Protein AF-0000000065975050 (afdb_homodimer)

Nearest PDB structures (foldseek):
  3hjn-assembly1_A  TM=8.307E-01  e=1.191E-11  Thermotoga maritima MSB8
  2v54-assembly1_B  TM=8.227E-01  e=1.339E-11  Vaccinia virus Copenhagen
  4nzy-assembly1_B  TM=8.037E-01  e=2.089E-10  Sulfurisphaera tokodaii str. 7
  2plr-assembly1_B  TM=7.877E-01  e=8.498E-10  Sulfurisphaera tokodaii str. 7
  3v9p-assembly3_B-2  TM=7.779E-01  e=3.749E-10  Burkholderia thailandensis E264

Organism: Methanococcus maripaludis (strain C7 / ATCC BAA-1331) (NCBI:txid426368)

Solvent-accessible surface area (backbone atoms only — not comparable to full-atom values): 21561 Å² total; per-residue (Å²): 130,56,49,38,36,34,27,39,64,62,80,50,32,49,42,65,63,48,39,50,53,51,12,58,75,57,64,24,46,68,49,50,52,74,39,91,47,73,57,19,47,51,50,52,51,38,74,71,67,49,89,69,56,71,66,27,52,53,29,45,53,33,22,36,42,44,57,45,38,56,50,49,57,57,46,34,76,77,26,28,35,25,24,31,36,55,71,64,53,54,52,31,54,41,42,74,71,67,48,56,65,68,56,56,51,54,59,39,66,69,57,74,59,36,38,31,35,39,34,33,35,52,49,67,71,57,16,47,59,65,56,67,61,69,74,84,67,41,61,68,46,43,57,50,47,51,53,41,53,50,34,50,52,52,57,70,67,45,88,82,49,91,63,66,27,77,67,37,76,44,80,43,76,40,56,98,52,52,73,67,57,48,46,51,54,50,51,52,52,49,39,70,70,39,67,78,65,69,124,132,56,49,37,35,34,26,36,63,60,80,50,33,49,43,66,62,47,38,51,54,50,12,58,74,59,64,24,47,70,51,50,53,72,39,90,47,74,58,17,47,51,51,53,50,38,75,71,67,48,90,70,56,72,66,27,53,52,28,46,53,31,23,36,41,44,56,46,38,56,51,49,56,58,45,35,77,77,26,28,33,25,24,31,38,55,73,64,52,52,51,30,54,42,42,74,73,67,47,57,65,69,58,57,52,55,60,40,67,69,57,71,61,36,38,29,36,40,35,34,34,53,49,66,69,58,16,46,61,67,57,67,60,68,75,83,67,41,64,67,46,44,58,50,47,50,52,42,52,51,33,49,52,53,57,71,68,44,88,81,50,91,65,65,28,77,68,36,76,46,82,44,77,40,58,98,52,52,74,66,57,46,47,52,54,50,52,53,54,48,39,72,70,38,67,78,64,70,124

InterPro domains:
  IPR018094 Thymidylate kinase [MF_00165] (3-194)
  IPR018094 Thymidylate kinase [TIGR00041] (2-186)
  IPR018095 Thymidylate kinase, conserved site [PS01331] (82-94)
  IPR027417 P-loop containing nucleoside triphosphate hydrolase [G3DSA:3.40.50.300] (1-195)
  IPR027417 P-loop containing nucleoside triphosphate hydrolase [SSF52540] (1-197)
  IPR039430 Thymidylate kinase-like domain [PF02223] (7-186)

Secondary structure (DSSP, 8-state):
---EEEEE--TTSSHHHHHHHHHHHTTPEEEESS-SSHHHHHHHHHHTT----HHHHHHHHHHHHHHHHHHHHHHHTTS-EEEES-HHHHHHHHHHTT--HHHHHHHTTTPPPPSEEEEEE--HHHHHHHTT--STTHHHHHHHHHHHHHHHHHHHH-TT-TT--TT-EEEEE-TT--HHHHHHHHHHHHHHH-GGG--/---EEEEE--TTSSHHHHHHHHHHHTTPEEEESS-SSHHHHHHHHHHTT----HHHHHHHHHHHHHHHHHHHHHHHTTS-EEEES-HHHHHHHHHHTT--HHHHHHHTTTPPPPSEEEEEE--HHHHHHHTT--STTHHHHHHHHHHHHHHHHHHHH-TT-TT--TT-EEEEE-TT--HHHHHHHHHHHHHHH-GGG--

Radius of gyration: 25.04 Å; Cα contacts (8 Å, |Δi|>4): 628; chains: 2; bounding box: 52×73×46 Å

Foldseek 3Di:
DAFEEEEDAFAQLCRVVLLVVVCVQLVAAEAEPPGPDPLRVVLVVVVVPNDDDLVRSLLSRLVSQLVVQVVCVVRRVPHHYYYYDDLLLSQLLSVLVVDDNVVSLVSNVNHDQGQEYEYGAEDLVNSLVSVVDDPDCNPVVSVSNVSSRVSSVVVLPPPDDDRAHNLGYHYHYCYPHDSVRSNVVVVVVVCVSPVVSRD/DAFEEEEDAFAQLCRVVLLVVVCVQLVAAEAEPPGPDPLRVVLVVVVVPNDDDLVRSLLSRLVSQLVVQVVCVVRRVPHHYYYYDDLLLSQLLSVLVVDDNVVSLVSNVNHDQGQEYEYGAEDLVNSCVSVVDDPDCNVVVSVSNVSSRVSSVVVLPPPDDDRAHNLGYHYHYCYPHDSVRSNVVVVVVVCVSPVVSRD

Structure (mmCIF, N/CA/C/O backbone):
data_AF-0000000065975050-model_v1
#
loop_
_entity.id
_entity.type
_entity.pdbx_description
1 polymer 'Probable thymidylate kinase'
#
loop_
_atom_site.group_PDB
_atom_site.id
_atom_site.type_symbol
_atom_site.label_atom_id
_atom_site.label_alt_id
_atom_site.label_comp_id
_atom_site.label_asym_id
_atom_site.label_entity_id
_atom_site.label_seq_id
_atom_site.pdbx_PDB_ins_code
_atom_site.Cartn_x
_atom_site.Cartn_y
_atom_site.Cartn_z
_atom_site.occupancy
_atom_site.B_iso_or_equiv
_atom_site.auth_seq_id
_atom_site.auth_comp_id
_atom_site.auth_asym_id
_atom_site.auth_atom_id
_atom_site.pdbx_PDB_model_num
ATOM 1 N N . MET A 1 1 ? -18.688 23.359 10.211 1 88.06 1 MET A N 1
ATOM 2 C CA . MET A 1 1 ? -18.047 22.078 9.922 1 88.06 1 MET A CA 1
ATOM 3 C C . MET A 1 1 ? -16.609 22.078 10.414 1 88.06 1 MET A C 1
ATOM 5 O O . MET A 1 1 ? -15.891 23.062 10.266 1 88.06 1 MET A O 1
ATOM 9 N N . ASN A 1 2 ? -16.188 21.094 11.062 1 97.19 2 ASN A N 1
ATOM 10 C CA . ASN A 1 2 ? -14.852 21.031 11.641 1 97.19 2 ASN A CA 1
ATOM 11 C C . ASN A 1 2 ? -13.773 20.969 10.562 1 97.19 2 ASN A C 1
ATOM 13 O O . ASN A 1 2 ? -14.023 20.5 9.453 1 97.19 2 ASN A O 1
ATOM 17 N N . LYS A 1 3 ? -12.68 21.5 10.93 1 98.56 3 LYS A N 1
ATOM 18 C CA . LYS A 1 3 ? -11.617 21.672 9.938 1 98.56 3 LYS A CA 1
ATOM 19 C C . LYS A 1 3 ? -10.492 20.656 10.172 1 98.56 3 LYS A C 1
ATOM 21 O O . LYS A 1 3 ? -10.211 20.281 11.312 1 98.56 3 LYS A O 1
ATOM 26 N N . PHE A 1 4 ? -9.93 20.203 9.086 1 98.88 4 PHE A N 1
ATOM 27 C CA . PHE A 1 4 ? -8.75 19.344 9.078 1 98.88 4 PHE A CA 1
ATOM 28 C C . PHE A 1 4 ? -7.508 20.125 8.68 1 98.88 4 PHE A C 1
ATOM 30 O O . PHE A 1 4 ? -7.379 20.547 7.531 1 98.88 4 PHE A O 1
ATOM 37 N N . ILE A 1 5 ? -6.586 20.328 9.617 1 98.88 5 ILE A N 1
ATOM 38 C CA . ILE A 1 5 ? -5.379 21.109 9.414 1 98.88 5 ILE A CA 1
ATOM 39 C C . ILE A 1 5 ? -4.148 20.219 9.5 1 98.88 5 ILE A C 1
ATOM 41 O O . ILE A 1 5 ? -4.043 19.375 10.398 1 98.88 5 ILE A O 1
ATOM 45 N N . VAL A 1 6 ? -3.227 20.391 8.57 1 98.88 6 VAL A N 1
ATOM 46 C CA . VAL A 1 6 ? -2.037 19.547 8.508 1 98.88 6 VAL A CA 1
ATOM 47 C C . VAL A 1 6 ? -0.784 20.422 8.625 1 98.88 6 VAL A C 1
ATOM 49 O O . VAL A 1 6 ? -0.7 21.484 8.008 1 98.88 6 VAL A O 1
ATOM 52 N N . PHE A 1 7 ? 0.136 19.906 9.43 1 98.81 7 PHE A N 1
ATOM 53 C CA . PHE A 1 7 ? 1.444 20.547 9.547 1 98.81 7 PHE A CA 1
ATOM 54 C C . PHE A 1 7 ? 2.498 19.75 8.781 1 98.81 7 PHE A C 1
ATOM 56 O O . PHE A 1 7 ? 2.568 18.531 8.898 1 98.81 7 PHE A O 1
ATOM 63 N N . GLU A 1 8 ? 3.311 20.438 7.992 1 98.25 8 GLU A N 1
ATOM 64 C CA . GLU A 1 8 ? 4.371 19.828 7.191 1 98.25 8 GLU A CA 1
ATOM 65 C C . GLU A 1 8 ? 5.68 20.609 7.332 1 98.25 8 GLU A C 1
ATOM 67 O O . GLU A 1 8 ? 5.676 21.75 7.781 1 98.25 8 GLU A O 1
ATOM 72 N N . GLY A 1 9 ? 6.75 19.984 6.918 1 96 9 GLY A N 1
ATOM 73 C CA . GLY A 1 9 ? 8.086 20.562 7.004 1 96 9 GLY A CA 1
ATOM 74 C C . GLY A 1 9 ? 9.164 19.531 7.273 1 96 9 GLY A C 1
ATOM 75 O O . GLY A 1 9 ? 8.859 18.375 7.57 1 96 9 GLY A O 1
ATOM 76 N N . ILE A 1 10 ? 10.422 19.953 7.164 1 92.81 10 ILE A N 1
ATOM 77 C CA . ILE A 1 10 ? 11.539 19.031 7.387 1 92.81 10 ILE A CA 1
ATOM 78 C C . ILE A 1 10 ? 11.703 18.766 8.883 1 92.81 10 ILE A C 1
ATOM 80 O O . ILE A 1 10 ? 11.07 19.438 9.703 1 92.81 10 ILE A O 1
ATOM 84 N N . ASP A 1 11 ? 12.477 17.766 9.203 1 88.69 11 ASP A N 1
ATOM 85 C CA . ASP A 1 11 ? 12.758 17.469 10.602 1 88.69 11 ASP A CA 1
ATOM 86 C C . ASP A 1 11 ? 13.492 18.625 11.273 1 88.69 11 ASP A C 1
ATOM 88 O O . ASP A 1 11 ? 14.375 19.234 10.672 1 88.69 11 ASP A O 1
ATOM 92 N N . GLY A 1 12 ? 13.047 18.953 12.453 1 89.31 12 GLY A N 1
ATOM 93 C CA . GLY A 1 12 ? 13.695 20.016 13.203 1 89.31 12 GLY A CA 1
ATOM 94 C C . GLY A 1 12 ? 13.078 21.375 12.984 1 89.31 12 GLY A C 1
ATOM 95 O O . GLY A 1 12 ? 13.539 22.375 13.547 1 89.31 12 GLY A O 1
ATOM 96 N N . CYS A 1 13 ? 12 21.406 12.188 1 93.88 13 CYS A N 1
ATOM 97 C CA . CYS A 1 13 ? 11.406 22.703 11.883 1 93.88 13 CYS A CA 1
ATOM 98 C C . CYS A 1 13 ? 10.406 23.109 12.953 1 93.88 13 CYS A C 1
ATOM 100 O O . CYS A 1 13 ? 9.938 24.266 12.977 1 93.88 13 CYS A O 1
ATOM 102 N N . GLY A 1 14 ? 9.992 22.188 13.828 1 94.62 14 GLY A N 1
ATOM 103 C CA . GLY A 1 14 ? 9.133 22.516 14.953 1 94.62 14 GLY A CA 1
ATOM 104 C C . GLY A 1 14 ? 7.684 22.125 14.727 1 94.62 14 GLY A C 1
ATOM 105 O O . GLY A 1 14 ? 6.789 22.578 15.438 1 94.62 14 GLY A O 1
ATOM 106 N N . LYS A 1 15 ? 7.406 21.266 13.727 1 94.94 15 LYS A N 1
ATOM 107 C CA . LYS A 1 15 ? 6.031 20.953 13.344 1 94.94 15 LYS A CA 1
ATOM 108 C C . LYS A 1 15 ? 5.305 20.219 14.469 1 94.94 15 LYS A C 1
ATOM 110 O O . LYS A 1 15 ? 4.137 20.516 14.742 1 94.94 15 LYS A O 1
ATOM 115 N N . THR A 1 16 ? 5.98 19.25 15.172 1 96.62 16 THR A N 1
ATOM 116 C CA . THR A 1 16 ? 5.324 18.5 16.234 1 96.62 16 THR A CA 1
ATOM 117 C C . THR A 1 16 ? 4.902 19.422 17.375 1 96.62 16 THR A C 1
ATOM 119 O O . THR A 1 16 ? 3.746 19.406 17.797 1 96.62 16 THR A O 1
ATOM 122 N N . THR A 1 17 ? 5.797 20.281 17.797 1 97.56 17 THR A N 1
ATOM 123 C CA . THR A 1 17 ? 5.531 21.234 18.859 1 97.56 17 THR A CA 1
ATOM 124 C C . THR A 1 17 ? 4.387 22.172 18.469 1 97.56 17 THR A C 1
ATOM 126 O O . THR A 1 17 ? 3.426 22.328 19.234 1 97.56 17 THR A O 1
ATOM 129 N N . GLN A 1 18 ? 4.461 22.75 17.359 1 98.75 18 GLN A N 1
ATOM 130 C CA . GLN A 1 18 ? 3.49 23.75 16.938 1 98.75 18 GLN A CA 1
ATOM 131 C C . GLN A 1 18 ? 2.129 23.125 16.656 1 98.75 18 GLN A C 1
ATOM 133 O O . GLN A 1 18 ? 1.091 23.703 16.984 1 98.75 18 GLN A O 1
ATOM 138 N N . ALA A 1 19 ? 2.117 21.938 16.031 1 98.81 19 ALA A N 1
ATOM 139 C CA . ALA A 1 19 ? 0.861 21.234 15.773 1 98.81 19 ALA A CA 1
ATOM 140 C C . ALA A 1 19 ? 0.117 20.953 17.078 1 98.81 19 ALA A C 1
ATOM 142 O O . ALA A 1 19 ? -1.099 21.141 17.156 1 98.81 19 ALA A O 1
ATOM 143 N N . LYS A 1 20 ? 0.856 20.5 18.062 1 98.81 20 LYS A N 1
ATOM 144 C CA . LYS A 1 20 ? 0.252 20.203 19.359 1 98.81 20 LYS A CA 1
ATOM 145 C C . LYS A 1 20 ? -0.313 21.453 20 1 98.81 20 LYS A C 1
ATOM 147 O O . LYS A 1 20 ? -1.428 21.453 20.531 1 98.81 20 LYS A O 1
ATOM 152 N N . LEU A 1 21 ? 0.394 22.562 20 1 98.75 21 LEU A N 1
ATOM 153 C CA . LEU A 1 21 ? -0.04 23.828 20.594 1 98.75 21 LEU A CA 1
ATOM 154 C C . LEU A 1 21 ? -1.296 24.344 19.906 1 98.75 21 LEU A C 1
ATOM 156 O O . LEU A 1 21 ? -2.23 24.812 20.578 1 98.75 21 LEU A O 1
ATOM 160 N N . ILE A 1 22 ? -1.294 24.25 18.578 1 98.75 22 ILE A N 1
ATOM 161 C CA . ILE A 1 22 ? -2.436 24.734 17.812 1 98.75 22 ILE A CA 1
ATOM 162 C C . ILE A 1 22 ? -3.65 23.844 18.078 1 98.75 22 ILE A C 1
ATOM 164 O O . ILE A 1 22 ? -4.77 24.344 18.219 1 98.75 22 ILE A O 1
ATOM 168 N N . ALA A 1 23 ? -3.434 22.516 18.109 1 98.75 23 ALA A N 1
ATOM 169 C CA . ALA A 1 23 ? -4.523 21.609 18.422 1 98.75 23 ALA A CA 1
ATOM 170 C C . ALA A 1 23 ? -5.156 21.938 19.766 1 98.75 23 ALA A C 1
ATOM 172 O O . ALA A 1 23 ? -6.383 21.969 19.891 1 98.75 23 ALA A O 1
ATOM 173 N N . GLU A 1 24 ? -4.305 22.203 20.734 1 98.44 24 GLU A N 1
ATOM 174 C CA . GLU A 1 24 ? -4.793 22.562 22.062 1 98.44 24 GLU A CA 1
ATOM 175 C C . GLU A 1 24 ? -5.59 23.875 22.016 1 98.44 24 GLU A C 1
ATOM 177 O O . GLU A 1 24 ? -6.695 23.953 22.562 1 98.44 24 GLU A O 1
ATOM 182 N N . LYS A 1 25 ? -5.055 24.844 21.391 1 98 25 LYS A N 1
ATOM 183 C CA . LYS A 1 25 ? -5.688 26.156 21.312 1 98 25 LYS A CA 1
ATOM 184 C C . LYS A 1 25 ? -7.051 26.078 20.641 1 98 25 LYS A C 1
ATOM 186 O O . LYS A 1 25 ? -7.988 26.781 21.031 1 98 25 LYS A O 1
ATOM 191 N N . LEU A 1 26 ? -7.215 25.203 19.641 1 97.81 26 LEU A N 1
ATOM 192 C CA . LEU A 1 26 ? -8.438 25.094 18.859 1 97.81 26 LEU A CA 1
ATOM 193 C C . LEU A 1 26 ? -9.359 24.016 19.422 1 97.81 26 LEU A C 1
ATOM 195 O O . LEU A 1 26 ? -10.391 23.703 18.828 1 97.81 26 LEU A O 1
ATOM 199 N N . ASN A 1 27 ? -8.945 23.422 20.594 1 97.12 27 ASN A N 1
ATOM 200 C CA . ASN A 1 27 ? -9.664 22.266 21.141 1 97.12 27 ASN A CA 1
ATOM 201 C C . ASN A 1 27 ? -9.859 21.188 20.094 1 97.12 27 ASN A C 1
ATOM 203 O O . ASN A 1 27 ? -10.961 20.641 19.953 1 97.12 27 ASN A O 1
ATOM 207 N N . ALA A 1 28 ? -8.836 20.953 19.312 1 98.56 28 ALA A N 1
ATOM 208 C CA . ALA A 1 28 ? -8.836 19.984 18.219 1 98.56 28 ALA A CA 1
ATOM 209 C C . ALA A 1 28 ? -8.195 18.672 18.656 1 98.56 28 ALA A C 1
ATOM 211 O O . ALA A 1 28 ? -7.43 18.641 19.625 1 98.56 28 ALA A O 1
ATOM 212 N N . LYS A 1 29 ? -8.57 17.609 17.953 1 98.69 29 LYS A N 1
ATOM 213 C CA . LYS A 1 29 ? -7.848 16.359 18.109 1 98.69 29 LYS A CA 1
ATOM 214 C C . LYS A 1 29 ? -6.496 16.406 17.406 1 98.69 29 LYS A C 1
ATOM 216 O O . LYS A 1 29 ? -6.414 16.781 16.234 1 98.69 29 LYS A O 1
ATOM 221 N N . PHE A 1 30 ? -5.473 16.062 18.156 1 98.81 30 PHE A N 1
ATOM 222 C CA . PHE A 1 30 ? -4.141 15.953 17.578 1 98.81 30 PHE A CA 1
ATOM 223 C C . PHE A 1 30 ? -3.891 14.539 17.062 1 98.81 30 PHE A C 1
ATOM 225 O O . PHE A 1 30 ? -4.258 13.562 17.703 1 98.81 30 PHE A O 1
ATOM 232 N N . THR A 1 31 ? -3.27 14.391 15.898 1 98.81 31 THR A N 1
ATOM 233 C CA . THR A 1 31 ? -2.859 13.117 15.32 1 98.81 31 THR A CA 1
ATOM 234 C C . THR A 1 31 ? -1.587 13.281 14.492 1 98.81 31 THR A C 1
ATOM 236 O O . THR A 1 31 ? -0.983 14.359 14.484 1 98.81 31 THR A O 1
ATOM 239 N N . PHE A 1 32 ? -1.094 12.164 13.93 1 98.69 32 PHE A N 1
ATOM 240 C CA . PHE A 1 32 ? 0.19 12.227 13.242 1 98.69 32 PHE A CA 1
ATOM 241 C C . PHE A 1 32 ? 0.365 11.039 12.305 1 98.69 32 PHE A C 1
ATOM 243 O O . PHE A 1 32 ? -0.354 10.039 12.422 1 98.69 32 PHE A O 1
ATOM 250 N N . GLU A 1 33 ? 1.277 11.227 11.375 1 98.5 33 GLU A N 1
ATOM 251 C CA . GLU A 1 33 ? 1.713 10.125 10.523 1 98.5 33 GLU A CA 1
ATOM 252 C C . GLU A 1 33 ? 3.219 9.898 10.633 1 98.5 33 GLU A C 1
ATOM 254 O O . GLU A 1 33 ? 3.982 10.859 10.789 1 98.5 33 GLU A O 1
ATOM 259 N N . PRO A 1 34 ? 3.684 8.68 10.344 1 98.12 34 PRO A N 1
ATOM 260 C CA . PRO A 1 34 ? 2.846 7.48 10.391 1 98.12 34 PRO A CA 1
ATOM 261 C C . PRO A 1 34 ? 2.109 7.324 11.719 1 98.12 34 PRO A C 1
ATOM 263 O O . PRO A 1 34 ? 2.559 7.844 12.742 1 98.12 34 PRO A O 1
ATOM 266 N N . THR A 1 35 ? 1.02 6.621 11.68 1 98.5 35 THR A N 1
ATOM 267 C CA . THR A 1 35 ? 0.185 6.512 12.867 1 98.5 35 THR A CA 1
ATOM 268 C C . THR A 1 35 ? 0.825 5.578 13.891 1 98.5 35 THR A C 1
ATOM 270 O O . THR A 1 35 ? 1.909 5.039 13.664 1 98.5 35 THR A O 1
ATOM 273 N N . ASP A 1 36 ? 0.192 5.438 15.039 1 97.25 36 ASP A N 1
ATOM 274 C CA . ASP A 1 36 ? 0.69 4.547 16.078 1 97.25 36 ASP A CA 1
ATOM 275 C C . ASP A 1 36 ? 0.039 3.168 15.984 1 97.25 36 ASP A C 1
ATOM 277 O O . ASP A 1 36 ? 0.155 2.355 16.906 1 97.25 36 ASP A O 1
ATOM 281 N N . GLY A 1 37 ? -0.679 2.908 14.898 1 95.88 37 GLY A N 1
ATOM 282 C CA . GLY A 1 37 ? -1.244 1.592 14.648 1 95.88 37 GLY A CA 1
ATOM 283 C C . GLY A 1 37 ? -0.211 0.573 14.211 1 95.88 37 GLY A C 1
ATOM 284 O O . GLY A 1 37 ? 0.978 0.886 14.117 1 95.88 37 GLY A O 1
ATOM 285 N N . LYS A 1 38 ? -0.638 -0.62 13.945 1 94.38 38 LYS A N 1
ATOM 286 C CA . LYS A 1 38 ? 0.251 -1.722 13.586 1 94.38 38 LYS A CA 1
ATOM 287 C C . LYS A 1 38 ? 1.065 -1.385 12.344 1 94.38 38 LYS A C 1
ATOM 289 O O . LYS A 1 38 ? 2.281 -1.59 12.312 1 94.38 38 LYS A O 1
ATOM 294 N N . ILE A 1 39 ? 0.382 -0.88 11.328 1 97.19 39 ILE A N 1
ATOM 295 C CA . ILE A 1 39 ? 1.064 -0.552 10.086 1 97.19 39 ILE A CA 1
ATOM 296 C C . ILE A 1 39 ? 2.057 0.584 10.32 1 97.19 39 ILE A C 1
ATOM 298 O O . ILE A 1 39 ? 3.205 0.516 9.875 1 97.19 39 ILE A O 1
ATOM 302 N N . GLY A 1 40 ? 1.63 1.651 11.039 1 97.44 40 GLY A N 1
ATOM 303 C CA . GLY A 1 40 ? 2.514 2.762 11.352 1 97.44 40 GLY A CA 1
ATOM 304 C C . GLY A 1 40 ? 3.748 2.34 12.125 1 97.44 40 GLY A C 1
ATOM 305 O O . GLY A 1 40 ? 4.852 2.824 11.859 1 97.44 40 GLY A O 1
ATOM 306 N N . LYS A 1 41 ? 3.578 1.454 13.039 1 95.44 41 LYS A N 1
ATOM 307 C CA . LYS A 1 41 ? 4.707 0.936 13.805 1 95.44 41 LYS A CA 1
ATOM 308 C C . LYS A 1 41 ? 5.684 0.182 12.906 1 95.44 41 LYS A C 1
ATOM 310 O O . LYS A 1 41 ? 6.898 0.289 13.07 1 95.44 41 LYS A O 1
ATOM 315 N N . SER A 1 42 ? 5.16 -0.592 12 1 94.12 42 SER A N 1
ATOM 316 C CA . SER A 1 42 ? 6.008 -1.289 11.031 1 94.12 42 SER A CA 1
ATOM 317 C C . SER A 1 42 ? 6.812 -0.305 10.188 1 94.12 42 SER A C 1
ATOM 319 O O . SER A 1 42 ? 7.988 -0.538 9.914 1 94.12 42 SER A O 1
ATOM 321 N N . ILE A 1 43 ? 6.156 0.761 9.758 1 96.75 43 ILE A N 1
ATOM 322 C CA . ILE A 1 43 ? 6.828 1.804 8.992 1 96.75 43 ILE A CA 1
ATOM 323 C C . ILE A 1 43 ? 8 2.361 9.797 1 96.75 43 ILE A C 1
ATOM 325 O O . ILE A 1 43 ? 9.109 2.498 9.273 1 96.75 43 ILE A O 1
ATOM 329 N N . ARG A 1 44 ? 7.77 2.635 11.062 1 94.38 44 ARG A N 1
ATOM 330 C CA . ARG A 1 44 ? 8.812 3.205 11.906 1 94.38 44 ARG A CA 1
ATOM 331 C C . ARG A 1 44 ? 9.977 2.23 12.078 1 94.38 44 ARG A C 1
ATOM 333 O O . ARG A 1 44 ? 11.133 2.641 12.125 1 94.38 44 ARG A O 1
ATOM 340 N N . GLU A 1 45 ? 9.648 0.979 12.156 1 92 45 GLU A N 1
ATOM 341 C CA . GLU A 1 45 ? 10.695 -0.036 12.227 1 92 45 GLU A CA 1
ATOM 342 C C . GLU A 1 45 ? 11.562 -0.023 10.977 1 92 45 GLU A C 1
ATOM 344 O O . GLU A 1 45 ? 12.789 -0.109 11.062 1 92 45 GLU A O 1
ATOM 349 N N . ILE A 1 46 ? 10.961 0.07 9.859 1 91.19 46 ILE A N 1
ATOM 350 C CA . ILE A 1 46 ? 11.68 0.099 8.594 1 91.19 46 ILE A CA 1
ATOM 351 C C . ILE A 1 46 ? 12.555 1.351 8.523 1 91.19 46 ILE A C 1
ATOM 353 O O . ILE A 1 46 ? 13.719 1.282 8.125 1 91.19 46 ILE A O 1
ATOM 357 N N . LEU A 1 47 ? 12 2.449 8.961 1 89.88 47 LEU A N 1
ATOM 358 C CA . LEU A 1 47 ? 12.719 3.719 8.922 1 89.88 47 LEU A CA 1
ATOM 359 C C . LEU A 1 47 ? 13.914 3.697 9.867 1 89.88 47 LEU A C 1
ATOM 361 O O . LEU A 1 47 ? 14.875 4.441 9.672 1 89.88 47 LEU A O 1
ATOM 365 N N . SER A 1 48 ? 13.875 2.795 10.812 1 88.12 48 SER A N 1
ATOM 366 C CA . SER A 1 48 ? 14.961 2.697 11.789 1 88.12 48 SER A CA 1
ATOM 367 C C . SER A 1 48 ? 16.078 1.797 11.281 1 88.12 48 SER A C 1
ATOM 369 O O . SER A 1 48 ? 17.109 1.643 11.945 1 88.12 48 SER A O 1
ATOM 371 N N . GLY A 1 49 ? 15.938 1.169 10.094 1 85.38 49 GLY A N 1
ATOM 372 C CA . GLY A 1 49 ? 17.109 0.491 9.555 1 85.38 49 GLY A CA 1
ATOM 373 C C . GLY A 1 49 ? 16.766 -0.827 8.883 1 85.38 49 GLY A C 1
ATOM 374 O O . GLY A 1 49 ? 17.641 -1.468 8.289 1 85.38 49 GLY A O 1
ATOM 375 N N . SER A 1 50 ? 15.656 -1.295 8.852 1 79.88 50 SER A N 1
ATOM 376 C CA . SER A 1 50 ? 15.32 -2.541 8.172 1 79.88 50 SER A CA 1
ATOM 377 C C . SER A 1 50 ? 15.273 -2.352 6.66 1 79.88 50 SER A C 1
ATOM 379 O O . SER A 1 50 ? 14.867 -1.296 6.172 1 79.88 50 SER A O 1
ATOM 381 N N . LYS A 1 51 ? 15.844 -3.328 5.977 1 86.5 51 LYS A N 1
ATOM 382 C CA . LYS A 1 51 ? 15.852 -3.279 4.516 1 86.5 51 LYS A CA 1
ATOM 383 C C . LYS A 1 51 ? 14.43 -3.375 3.957 1 86.5 51 LYS A C 1
ATOM 385 O O . LYS A 1 51 ? 13.633 -4.203 4.406 1 86.5 51 LYS A O 1
ATOM 390 N N . CYS A 1 52 ? 14.172 -2.473 3.041 1 92.56 52 CYS A N 1
ATOM 391 C CA . CYS A 1 52 ? 12.867 -2.428 2.396 1 92.56 52 CYS A CA 1
ATOM 392 C C . CYS A 1 52 ? 12.93 -1.643 1.091 1 92.56 52 CYS A C 1
ATOM 394 O O . CYS A 1 52 ? 13.648 -0.647 0.994 1 92.56 52 CYS A O 1
ATOM 396 N N . GLN A 1 53 ? 12.273 -2.146 0.092 1 96.44 53 GLN A N 1
ATOM 397 C CA . GLN A 1 53 ? 12.188 -1.38 -1.146 1 96.44 53 GLN A CA 1
ATOM 398 C C . GLN A 1 53 ? 11.469 -0.051 -0.926 1 96.44 53 GLN A C 1
ATOM 400 O O . GLN A 1 53 ? 10.547 0.034 -0.114 1 96.44 53 GLN A O 1
ATOM 405 N N . LYS A 1 54 ? 11.906 0.998 -1.646 1 96.75 54 LYS A N 1
ATOM 406 C CA . LYS A 1 54 ? 11.305 2.316 -1.481 1 96.75 54 LYS A CA 1
ATOM 407 C C . LYS A 1 54 ? 9.82 2.289 -1.842 1 96.75 54 LYS A C 1
ATOM 409 O O . LYS A 1 54 ? 9.016 2.977 -1.216 1 96.75 54 LYS A O 1
ATOM 414 N N . GLU A 1 55 ? 9.453 1.478 -2.855 1 98.19 55 GLU A N 1
ATOM 415 C CA . GLU A 1 55 ? 8.055 1.362 -3.256 1 98.19 55 GLU A CA 1
ATOM 416 C C . GLU A 1 55 ? 7.227 0.669 -2.178 1 98.19 55 GLU A C 1
ATOM 418 O O . GLU A 1 55 ? 6.055 0.995 -1.981 1 98.19 55 GLU A O 1
ATOM 423 N N . THR A 1 56 ? 7.848 -0.333 -1.503 1 98.25 56 THR A N 1
ATOM 424 C CA . THR A 1 56 ? 7.188 -0.987 -0.381 1 98.25 56 THR A CA 1
ATOM 425 C C . THR A 1 56 ? 6.809 0.029 0.693 1 98.25 56 THR A C 1
ATOM 427 O O . THR A 1 56 ? 5.668 0.058 1.154 1 98.25 56 THR A O 1
ATOM 430 N N . LEU A 1 57 ? 7.75 0.831 1.037 1 97.69 57 LEU A N 1
ATOM 431 C CA . LEU A 1 57 ? 7.523 1.839 2.066 1 97.69 57 LEU A CA 1
ATOM 432 C C . LEU A 1 57 ? 6.422 2.805 1.65 1 97.69 57 LEU A C 1
ATOM 434 O O . LEU A 1 57 ? 5.566 3.164 2.463 1 97.69 57 LEU A O 1
ATOM 438 N N . ALA A 1 58 ? 6.438 3.24 0.383 1 98.5 58 ALA A N 1
ATOM 439 C CA . ALA A 1 58 ? 5.398 4.125 -0.134 1 98.5 58 ALA A CA 1
ATOM 440 C C . ALA A 1 58 ? 4.016 3.5 0.038 1 98.5 58 ALA A C 1
ATOM 442 O O . ALA A 1 58 ? 3.08 4.164 0.491 1 98.5 58 ALA A O 1
ATOM 443 N N . LEU A 1 59 ? 3.898 2.256 -0.292 1 98.88 59 LEU A N 1
ATOM 444 C CA . LEU A 1 59 ? 2.633 1.537 -0.204 1 98.88 59 LEU A CA 1
ATOM 445 C C . LEU A 1 59 ? 2.199 1.377 1.249 1 98.88 59 LEU A C 1
ATOM 447 O O . LEU A 1 59 ? 1.008 1.467 1.56 1 98.88 59 LEU A O 1
ATOM 451 N N . LEU A 1 60 ? 3.129 1.154 2.111 1 98.56 60 LEU A N 1
ATOM 452 C CA . LEU A 1 60 ? 2.814 1.025 3.529 1 98.56 60 LEU A CA 1
ATOM 453 C C . LEU A 1 60 ? 2.309 2.348 4.098 1 98.56 60 LEU A C 1
ATOM 455 O O . LEU A 1 60 ? 1.361 2.367 4.887 1 98.56 60 LEU A O 1
ATOM 459 N N . PHE A 1 61 ? 2.934 3.488 3.715 1 98.69 61 PHE A N 1
ATOM 460 C CA . PHE A 1 61 ? 2.445 4.797 4.137 1 98.69 61 PHE A CA 1
ATOM 461 C C . PHE A 1 61 ? 1.005 5.008 3.688 1 98.69 61 PHE A C 1
ATOM 463 O O . PHE A 1 61 ? 0.177 5.504 4.453 1 98.69 61 PHE A O 1
ATOM 470 N N . ALA A 1 62 ? 0.74 4.637 2.445 1 98.88 62 ALA A N 1
ATOM 471 C CA . ALA A 1 62 ? -0.607 4.789 1.902 1 98.88 62 ALA A CA 1
ATOM 472 C C . ALA A 1 62 ? -1.606 3.918 2.658 1 98.88 62 ALA A C 1
ATOM 474 O O . ALA A 1 62 ? -2.725 4.352 2.943 1 98.88 62 ALA A O 1
ATOM 475 N N . ALA A 1 63 ? -1.168 2.699 2.943 1 98.81 63 ALA A N 1
ATOM 476 C CA . ALA A 1 63 ? -2.033 1.793 3.693 1 98.81 63 ALA A CA 1
ATOM 477 C C . ALA A 1 63 ? -2.342 2.35 5.078 1 98.81 63 ALA A C 1
ATOM 479 O O . ALA A 1 63 ? -3.494 2.338 5.52 1 98.81 63 ALA A O 1
ATOM 480 N N . ASP A 1 64 ? -1.349 2.83 5.766 1 98.62 64 ASP A N 1
ATOM 481 C CA . ASP A 1 64 ? -1.518 3.449 7.078 1 98.62 64 ASP A CA 1
ATOM 482 C C . ASP A 1 64 ? -2.482 4.633 7.004 1 98.62 64 ASP A C 1
ATOM 484 O O . ASP A 1 64 ? -3.311 4.816 7.898 1 98.62 64 ASP A O 1
ATOM 488 N N . ARG A 1 65 ? -2.365 5.371 5.957 1 98.88 65 ARG A N 1
ATOM 489 C CA . ARG A 1 65 ? -3.158 6.586 5.801 1 98.88 65 ARG A CA 1
ATOM 490 C C . ARG A 1 65 ? -4.625 6.254 5.555 1 98.88 65 ARG A C 1
ATOM 492 O O . ARG A 1 65 ? -5.516 6.973 6.012 1 98.88 65 ARG A O 1
ATOM 499 N N . VAL A 1 66 ? -4.926 5.141 4.836 1 98.75 66 VAL A N 1
ATOM 500 C CA . VAL A 1 66 ? -6.312 4.734 4.641 1 98.75 66 VAL A CA 1
ATOM 501 C C . VAL A 1 66 ? -6.992 4.543 5.996 1 98.75 66 VAL A C 1
ATOM 503 O O . VAL A 1 66 ? -8.102 5.035 6.215 1 98.75 66 VAL A O 1
ATOM 506 N N . GLU A 1 67 ? -6.328 3.846 6.891 1 98.31 67 GLU A N 1
ATOM 507 C CA . GLU A 1 67 ? -6.863 3.662 8.234 1 98.31 67 GLU A CA 1
ATOM 508 C C . GLU A 1 67 ? -6.953 4.992 8.984 1 98.31 67 GLU A C 1
ATOM 510 O O . GLU A 1 67 ? -7.922 5.246 9.695 1 98.31 67 GLU A O 1
ATOM 515 N N . HIS A 1 68 ? -5.973 5.809 8.82 1 98.75 68 HIS A N 1
ATOM 516 C CA . HIS A 1 68 ? -5.91 7.113 9.469 1 98.75 68 HIS A CA 1
ATOM 517 C C . HIS A 1 68 ? -7.094 7.988 9.062 1 98.75 68 HIS A C 1
ATOM 519 O O . HIS A 1 68 ? -7.707 8.641 9.906 1 98.75 68 HIS A O 1
ATOM 525 N N . VAL A 1 69 ? -7.387 8 7.762 1 98.81 69 VAL A N 1
ATOM 526 C CA . VAL A 1 69 ? -8.469 8.82 7.223 1 98.81 69 VAL A CA 1
ATOM 527 C C . VAL A 1 69 ? -9.789 8.438 7.883 1 98.81 69 VAL A C 1
ATOM 529 O O . VAL A 1 69 ? -10.602 9.297 8.219 1 98.81 69 VAL A O 1
ATOM 532 N N . SER A 1 70 ? -9.984 7.129 8.047 1 97.88 70 SER A N 1
ATOM 533 C CA . SER A 1 70 ? -11.195 6.68 8.727 1 97.88 70 SER A CA 1
ATOM 534 C C . SER A 1 70 ? -11.305 7.293 10.117 1 97.88 70 SER A C 1
ATOM 536 O O . SER A 1 70 ? -12.375 7.75 10.523 1 97.88 70 SER A O 1
ATOM 538 N N . LYS A 1 71 ? -10.227 7.352 10.828 1 98 71 LYS A N 1
ATOM 539 C CA . LYS A 1 71 ? -10.195 7.926 12.172 1 98 71 LYS A CA 1
ATOM 540 C C . LYS A 1 71 ? -10.375 9.445 12.117 1 98 71 LYS A C 1
ATOM 542 O O . LYS A 1 71 ? -11.094 10.016 12.938 1 98 71 LYS A O 1
ATOM 547 N N . ILE A 1 72 ? -9.711 10.078 11.195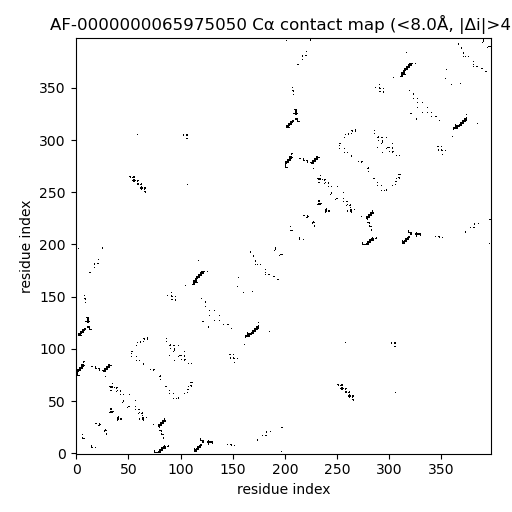 1 98.75 72 ILE A N 1
ATOM 548 C CA . ILE A 1 72 ? -9.812 11.523 11.023 1 98.75 72 ILE A CA 1
ATOM 549 C C . ILE A 1 72 ? -11.266 11.914 10.773 1 98.75 72 ILE A C 1
ATOM 551 O O . ILE A 1 72 ? -11.773 12.867 11.375 1 98.75 72 ILE A O 1
ATOM 555 N N . GLU A 1 73 ? -11.914 11.188 9.875 1 98.62 73 GLU A N 1
ATOM 556 C CA . GLU A 1 73 ? -13.305 11.477 9.555 1 98.62 73 GLU A CA 1
ATOM 557 C C . GLU A 1 73 ? -14.203 11.32 10.781 1 98.62 73 GLU A C 1
ATOM 559 O O . GLU A 1 73 ? -15.109 12.125 10.992 1 98.62 73 GLU A O 1
ATOM 564 N N . GLU A 1 74 ? -13.961 10.328 11.555 1 98.31 74 GLU A N 1
ATOM 565 C CA . GLU A 1 74 ? -14.719 10.148 12.789 1 98.31 74 GLU A CA 1
ATOM 566 C C . GLU A 1 74 ? -14.469 11.297 13.758 1 98.31 74 GLU A C 1
ATOM 568 O O . GLU A 1 74 ? -15.406 11.812 14.375 1 98.31 74 GLU A O 1
ATOM 573 N N . ASP A 1 75 ? -13.266 11.711 13.906 1 98.56 75 ASP A N 1
ATOM 574 C CA . ASP A 1 75 ? -12.898 12.781 14.82 1 98.56 75 ASP A CA 1
ATOM 575 C C . ASP A 1 75 ? -13.484 14.117 14.359 1 98.56 75 ASP A C 1
ATOM 577 O O . ASP A 1 75 ? -13.875 14.945 15.188 1 98.56 75 ASP A O 1
ATOM 581 N N . LEU A 1 76 ? -13.562 14.289 13.055 1 98.56 76 LEU A N 1
ATOM 582 C CA . LEU A 1 76 ? -14.047 15.539 12.484 1 98.56 76 LEU A CA 1
ATOM 583 C C . LEU A 1 76 ? -15.531 15.727 12.773 1 98.56 76 LEU A C 1
ATOM 585 O O . LEU A 1 76 ? -16.047 16.844 12.664 1 98.56 76 LEU A O 1
ATOM 589 N N . LYS A 1 77 ? -16.203 14.625 13.086 1 98.19 77 LYS A N 1
ATOM 590 C CA . LYS A 1 77 ? -17.594 14.742 13.492 1 98.19 77 LYS A CA 1
ATOM 591 C C . LYS A 1 77 ? -17.719 15.438 14.844 1 98.19 77 LYS A C 1
ATOM 593 O O . LYS A 1 77 ? -18.781 15.961 15.188 1 98.19 77 LYS A O 1
ATOM 598 N N . LYS A 1 78 ? -16.656 15.484 15.594 1 97.88 78 LYS A N 1
ATOM 599 C CA . LYS A 1 78 ? -16.719 15.953 16.984 1 97.88 78 LYS A CA 1
ATOM 600 C C . LYS A 1 78 ? -15.914 17.234 17.172 1 97.88 78 LYS A C 1
ATOM 602 O O . LYS A 1 78 ? -16.25 18.078 18 1 97.88 78 LYS A O 1
ATOM 607 N N . SER A 1 79 ? -14.82 17.375 16.453 1 98.19 79 SER A N 1
ATOM 608 C CA . SER A 1 79 ? -13.906 18.5 16.641 1 98.19 79 SER A CA 1
ATOM 609 C C . SER A 1 79 ? -13.055 18.719 15.391 1 98.19 79 SER A C 1
ATOM 611 O O . SER A 1 79 ? -13.109 17.938 14.438 1 98.19 79 SER A O 1
ATOM 613 N N . HIS A 1 80 ? -12.344 19.922 15.367 1 98.56 80 HIS A N 1
ATOM 614 C CA . HIS A 1 80 ? -11.25 20.047 14.406 1 98.56 80 HIS A CA 1
ATOM 615 C C . HIS A 1 80 ? -10.211 18.953 14.609 1 98.56 80 HIS A C 1
ATOM 617 O O . HIS A 1 80 ? -10.164 18.312 15.664 1 98.56 80 HIS A O 1
ATOM 623 N N . VAL A 1 81 ? -9.461 18.688 13.57 1 98.88 81 VAL A N 1
ATOM 624 C CA . VAL A 1 81 ? -8.359 17.734 13.625 1 98.88 81 VAL A CA 1
ATOM 625 C C . VAL A 1 81 ? -7.078 18.406 13.125 1 98.88 81 VAL A C 1
ATOM 627 O O . VAL A 1 81 ? -7.09 19.094 12.102 1 98.88 81 VAL A O 1
ATOM 630 N N . VAL A 1 82 ? -5.992 18.281 13.898 1 98.94 82 VAL A N 1
ATOM 631 C CA . VAL A 1 82 ? -4.668 18.766 13.523 1 98.94 82 VAL A CA 1
ATOM 632 C C . VAL A 1 82 ? -3.699 17.594 13.406 1 98.94 82 VAL A C 1
ATOM 634 O O . VAL A 1 82 ? -3.553 16.797 14.344 1 98.94 82 VAL A O 1
ATOM 637 N N . SER A 1 83 ? -3.082 17.469 12.273 1 98.94 83 SER A N 1
ATOM 638 C CA . SER A 1 83 ? -2.197 16.344 12.055 1 98.94 83 SER A CA 1
ATOM 639 C C . SER A 1 83 ? -0.755 16.781 11.844 1 98.94 83 SER A C 1
ATOM 641 O O . SER A 1 83 ? -0.496 17.719 11.078 1 98.94 83 SER A O 1
ATOM 643 N N . ASP A 1 84 ? 0.175 16.141 12.516 1 98.69 84 ASP A N 1
ATOM 644 C CA . ASP A 1 84 ? 1.604 16.219 12.219 1 98.69 84 ASP A CA 1
ATOM 645 C C . ASP A 1 84 ? 1.977 15.297 11.062 1 98.69 84 ASP A C 1
ATOM 647 O O . ASP A 1 84 ? 2.01 14.07 11.219 1 98.69 84 ASP A O 1
ATOM 651 N N . ARG A 1 85 ? 2.307 15.836 9.93 1 98.38 85 ARG A N 1
ATOM 652 C CA . ARG A 1 85 ? 2.576 15.156 8.672 1 98.38 85 ARG A CA 1
ATOM 653 C C . ARG A 1 85 ? 1.312 14.5 8.125 1 98.38 85 ARG A C 1
ATOM 655 O O . ARG A 1 85 ? 0.352 14.273 8.859 1 98.38 85 ARG A O 1
ATOM 662 N N . TYR A 1 86 ? 1.32 14.359 6.84 1 98.44 86 TYR A N 1
ATOM 663 C CA . TYR A 1 86 ? 0.225 13.742 6.098 1 98.44 86 TYR A CA 1
ATOM 664 C C . TYR A 1 86 ? 0.663 13.367 4.688 1 98.44 86 TYR A C 1
ATOM 666 O O . TYR A 1 86 ? 1.797 12.93 4.477 1 98.44 86 TYR A O 1
ATOM 674 N N . VAL A 1 87 ? -0.198 13.398 3.713 1 98.25 87 VAL A N 1
ATOM 675 C CA . VAL A 1 87 ? 0.045 12.891 2.367 1 98.25 87 VAL A CA 1
ATOM 676 C C . VAL A 1 87 ? 1.133 13.719 1.688 1 98.25 87 VAL A C 1
ATOM 678 O O . VAL A 1 87 ? 1.884 13.203 0.856 1 98.25 87 VAL A O 1
ATOM 681 N N . TYR A 1 88 ? 1.352 14.945 2.074 1 97.5 88 TYR A N 1
ATOM 682 C CA . TYR A 1 88 ? 2.316 15.836 1.441 1 97.5 88 TYR A CA 1
ATOM 683 C C . TYR A 1 88 ? 3.744 15.367 1.709 1 97.5 88 TYR A C 1
ATOM 685 O O . TYR A 1 88 ? 4.605 15.453 0.83 1 97.5 88 TYR A O 1
ATOM 693 N N . SER A 1 89 ? 3.938 14.906 2.938 1 96.81 89 SER A N 1
ATOM 694 C CA . SER A 1 89 ? 5.219 14.289 3.246 1 96.81 89 SER A CA 1
ATOM 695 C C . SER A 1 89 ? 5.512 13.125 2.305 1 96.81 89 SER A C 1
ATOM 697 O O . SER A 1 89 ? 6.617 13.008 1.775 1 96.81 89 SER A O 1
ATOM 699 N N . SER A 1 90 ? 4.52 12.25 2.088 1 96.94 90 SER A N 1
ATOM 700 C CA . SER A 1 90 ? 4.691 11.117 1.183 1 96.94 90 SER A CA 1
ATOM 701 C C . SER A 1 90 ? 5.078 11.586 -0.217 1 96.94 90 SER A C 1
ATOM 703 O O . SER A 1 90 ? 6.023 11.07 -0.812 1 96.94 90 SER A O 1
ATOM 705 N N . ILE A 1 91 ? 4.379 12.57 -0.702 1 96.69 91 ILE A N 1
ATOM 706 C CA . ILE A 1 91 ? 4.629 13.07 -2.049 1 96.69 91 ILE A CA 1
ATOM 707 C C . ILE A 1 91 ? 6.066 13.586 -2.148 1 96.69 91 ILE A C 1
ATOM 709 O O . ILE A 1 91 ? 6.816 13.18 -3.039 1 96.69 91 ILE A O 1
ATOM 713 N N . VAL A 1 92 ? 6.48 14.414 -1.235 1 96.38 92 VAL A N 1
ATOM 714 C CA . VAL A 1 92 ? 7.777 15.078 -1.307 1 96.38 92 VAL A CA 1
ATOM 715 C C . VAL A 1 92 ? 8.898 14.062 -1.104 1 96.38 92 VAL A C 1
ATOM 717 O O . VAL A 1 92 ? 9.836 13.992 -1.899 1 96.38 92 VAL A O 1
ATOM 720 N N . TYR A 1 93 ? 8.781 13.227 -0.119 1 94.56 93 TYR A N 1
ATOM 721 C CA . TYR A 1 93 ? 9.836 12.273 0.211 1 94.56 93 TYR A CA 1
ATOM 722 C C . TYR A 1 93 ? 9.961 11.195 -0.857 1 94.56 93 TYR A C 1
ATOM 724 O O . TYR A 1 93 ? 11.062 10.859 -1.282 1 94.56 93 TYR A O 1
ATOM 732 N N . GLN A 1 94 ? 8.875 10.703 -1.294 1 95.75 94 GLN A N 1
ATOM 733 C CA . GLN A 1 94 ? 8.922 9.578 -2.223 1 95.75 94 GLN A CA 1
ATOM 734 C C . GLN A 1 94 ? 9.305 10.039 -3.625 1 95.75 94 GLN A C 1
ATOM 736 O O . GLN A 1 94 ? 10.008 9.328 -4.344 1 95.75 94 GLN A O 1
ATOM 741 N N . MET A 1 95 ? 8.859 11.195 -4.004 1 94.75 95 MET A N 1
ATOM 742 C CA . MET A 1 95 ? 9.336 11.75 -5.266 1 94.75 95 MET A CA 1
ATOM 743 C C . MET A 1 95 ? 10.844 11.969 -5.23 1 94.75 95 MET A C 1
ATOM 745 O O . MET A 1 95 ? 11.531 11.75 -6.23 1 94.75 95 MET A O 1
ATOM 749 N N . SER A 1 96 ? 11.32 12.445 -4.105 1 93.38 96 SER A N 1
ATOM 750 C CA . SER A 1 96 ? 12.75 12.672 -3.963 1 93.38 96 SER A CA 1
ATOM 751 C C . SER A 1 96 ? 13.531 11.375 -4.105 1 93.38 96 SER A C 1
ATOM 753 O O . SER A 1 96 ? 14.734 11.391 -4.391 1 93.38 96 SER A O 1
ATOM 755 N N . GLN A 1 97 ? 12.891 10.227 -3.908 1 93.12 97 GLN A N 1
ATOM 756 C CA . GLN A 1 97 ? 13.516 8.914 -4.035 1 93.12 97 GLN A CA 1
ATOM 757 C C . GLN A 1 97 ? 13.359 8.367 -5.453 1 93.12 97 GLN A C 1
ATOM 759 O O . GLN A 1 97 ? 13.742 7.227 -5.73 1 93.12 97 GLN A O 1
ATOM 764 N N . GLY A 1 98 ? 12.664 9.094 -6.297 1 95.62 98 GLY A N 1
ATOM 765 C CA . GLY A 1 98 ? 12.57 8.711 -7.695 1 95.62 98 GLY A CA 1
ATOM 766 C C . GLY A 1 98 ? 11.305 7.941 -8.023 1 95.62 98 GLY A C 1
ATOM 767 O O . GLY A 1 98 ? 11.164 7.402 -9.125 1 95.62 98 GLY A O 1
ATOM 768 N N . ILE A 1 99 ? 10.406 7.844 -7.105 1 97.25 99 ILE A N 1
ATOM 769 C CA . ILE A 1 99 ? 9.141 7.188 -7.391 1 97.25 99 ILE A CA 1
ATOM 770 C C . ILE A 1 99 ? 8.273 8.094 -8.258 1 97.25 99 ILE A C 1
ATOM 772 O O . ILE A 1 99 ? 8.148 9.297 -7.984 1 97.25 99 ILE A O 1
ATOM 776 N N . PRO A 1 100 ? 7.656 7.59 -9.305 1 97.25 100 PRO A N 1
ATOM 777 C CA . PRO A 1 100 ? 6.855 8.414 -10.219 1 97.25 100 PRO A CA 1
ATOM 778 C C . PRO A 1 100 ? 5.676 9.086 -9.516 1 97.25 100 PRO A C 1
ATOM 780 O O . PRO A 1 100 ? 4.98 8.445 -8.727 1 97.25 100 PRO A O 1
ATOM 783 N N . LYS A 1 101 ? 5.457 10.297 -9.883 1 95.38 101 LYS A N 1
ATOM 784 C CA . LYS A 1 101 ? 4.422 11.133 -9.281 1 95.38 101 LYS A CA 1
ATOM 785 C C . LYS A 1 101 ? 3.049 10.484 -9.406 1 95.38 101 LYS A C 1
ATOM 787 O O . LYS A 1 101 ? 2.295 10.422 -8.43 1 95.38 101 LYS A O 1
ATOM 792 N N . ASP A 1 102 ? 2.727 9.961 -10.555 1 96 102 ASP A N 1
ATOM 793 C CA . ASP A 1 102 ? 1.41 9.383 -10.812 1 96 102 ASP A CA 1
ATOM 794 C C . ASP A 1 102 ? 1.165 8.164 -9.922 1 96 102 ASP A C 1
ATOM 796 O O . ASP A 1 102 ? 0.041 7.938 -9.469 1 96 102 ASP A O 1
ATOM 800 N N . PHE A 1 103 ? 2.193 7.41 -9.68 1 98.12 103 PHE A N 1
ATOM 801 C CA . PHE A 1 103 ? 2.08 6.266 -8.781 1 98.12 103 PHE A CA 1
ATOM 802 C C . PHE A 1 103 ? 1.764 6.715 -7.363 1 98.12 103 PHE A C 1
ATOM 804 O O . PHE A 1 103 ? 0.818 6.223 -6.746 1 98.12 103 PHE A O 1
ATOM 811 N N . ILE A 1 104 ? 2.518 7.715 -6.883 1 97.69 104 ILE A N 1
ATOM 812 C CA . ILE A 1 104 ? 2.35 8.227 -5.527 1 97.69 104 ILE A CA 1
ATOM 813 C C . ILE A 1 104 ? 0.938 8.781 -5.359 1 97.69 104 ILE A C 1
ATOM 815 O O . ILE A 1 104 ? 0.276 8.508 -4.352 1 97.69 104 ILE A O 1
ATOM 819 N N . TYR A 1 105 ? 0.47 9.484 -6.352 1 97.38 105 TYR A N 1
ATOM 820 C CA . TYR A 1 105 ? -0.855 10.086 -6.27 1 97.38 105 TYR A CA 1
ATOM 821 C C . TYR A 1 105 ? -1.941 9.023 -6.266 1 97.38 105 TYR A C 1
ATOM 823 O O . TYR A 1 105 ? -2.9 9.102 -5.496 1 97.38 105 TYR A O 1
ATOM 831 N N . THR A 1 106 ? -1.775 8.008 -7.059 1 98.19 106 THR A N 1
ATOM 832 C CA . THR A 1 106 ? -2.799 6.973 -7.164 1 98.19 106 THR A CA 1
ATOM 833 C C . THR A 1 106 ? -2.875 6.152 -5.879 1 98.19 106 THR A C 1
ATOM 835 O O . THR A 1 106 ? -3.967 5.887 -5.371 1 98.19 106 THR A O 1
ATOM 838 N N . ILE A 1 107 ? -1.721 5.758 -5.312 1 98.62 107 ILE A N 1
ATOM 839 C CA . ILE A 1 107 ? -1.778 4.906 -4.133 1 98.62 107 ILE A CA 1
ATOM 840 C C . ILE A 1 107 ? -2.381 5.68 -2.963 1 98.62 107 ILE A C 1
ATOM 842 O O . ILE A 1 107 ? -2.785 5.09 -1.96 1 98.62 107 ILE A O 1
ATOM 846 N N . ASN A 1 108 ? -2.473 7.027 -3.082 1 98.5 108 ASN A N 1
ATOM 847 C CA . ASN A 1 108 ? -3.039 7.852 -2.021 1 98.5 108 ASN A CA 1
ATOM 848 C C . ASN A 1 108 ? -4.418 8.391 -2.402 1 98.5 108 ASN A C 1
ATOM 850 O O . ASN A 1 108 ? -4.871 9.391 -1.856 1 98.5 108 ASN A O 1
ATOM 854 N N . ASP A 1 109 ? -5.102 7.75 -3.34 1 98.12 109 ASP A N 1
ATOM 855 C CA . ASP A 1 109 ? -6.41 8.172 -3.834 1 98.12 109 ASP A CA 1
ATOM 856 C C . ASP A 1 109 ? -7.41 8.312 -2.688 1 98.12 109 ASP A C 1
ATOM 858 O O . ASP A 1 109 ? -8.367 9.078 -2.785 1 98.12 109 ASP A O 1
ATOM 862 N N . TYR A 1 110 ? -7.188 7.688 -1.638 1 97.94 110 TYR A N 1
ATOM 863 C CA . TYR A 1 110 ? -8.188 7.645 -0.581 1 97.94 110 TYR A CA 1
ATOM 864 C C . TYR A 1 110 ? -7.832 8.602 0.55 1 97.94 110 TYR A C 1
ATOM 866 O O . TYR A 1 110 ? -8.5 8.625 1.585 1 97.94 110 TYR A O 1
ATOM 874 N N . ALA A 1 111 ? -6.781 9.375 0.41 1 98.44 111 ALA A N 1
ATOM 875 C CA . ALA A 1 111 ? -6.449 10.422 1.374 1 98.44 111 ALA A CA 1
ATOM 876 C C . ALA A 1 111 ? -7.508 11.516 1.376 1 98.44 111 ALA A C 1
ATOM 878 O O . ALA A 1 111 ? -8.023 11.898 0.321 1 98.44 111 ALA A O 1
ATOM 879 N N . LYS A 1 112 ? -7.82 11.977 2.529 1 98.38 112 LYS A N 1
ATOM 880 C CA . LYS A 1 112 ? -8.695 13.141 2.66 1 98.38 112 LYS A CA 1
ATOM 881 C C . LYS A 1 112 ? -7.918 14.438 2.449 1 98.38 112 LYS A C 1
ATOM 883 O O . LYS A 1 112 ? -6.859 14.641 3.043 1 98.38 112 LYS A O 1
ATOM 888 N N . THR A 1 113 ? -8.453 15.266 1.567 1 98.25 113 THR A N 1
ATOM 889 C CA . THR A 1 113 ? -7.824 16.562 1.388 1 98.25 113 THR A CA 1
ATOM 890 C C . THR A 1 113 ? -8.062 17.453 2.605 1 98.25 113 THR A C 1
ATOM 892 O O . THR A 1 113 ? -9.203 17.641 3.033 1 98.25 113 THR A O 1
ATOM 895 N N . PRO A 1 114 ? -7.047 17.969 3.213 1 98.25 114 PRO A N 1
ATOM 896 C CA . PRO A 1 114 ? -7.23 18.844 4.363 1 98.25 114 PRO A CA 1
ATOM 897 C C . PRO A 1 114 ? -7.816 20.203 3.979 1 98.25 114 PRO A C 1
ATOM 899 O O . PRO A 1 114 ? -7.855 20.547 2.795 1 98.25 114 PRO A O 1
ATOM 902 N N . ASP A 1 115 ? -8.336 20.906 4.973 1 98.25 115 ASP A N 1
ATOM 903 C CA . ASP A 1 115 ? -8.828 22.25 4.762 1 98.25 115 ASP A CA 1
ATOM 904 C C . ASP A 1 115 ? -7.672 23.25 4.605 1 98.25 115 ASP A C 1
ATOM 906 O O . ASP A 1 115 ? -7.754 24.188 3.812 1 98.25 115 ASP A O 1
ATOM 910 N N . LEU A 1 116 ? -6.668 23.016 5.312 1 98.38 116 LEU A N 1
ATOM 911 C CA . LEU A 1 116 ? -5.531 23.922 5.379 1 98.38 116 LEU A CA 1
ATOM 912 C C . LEU A 1 116 ? -4.242 23.172 5.672 1 98.38 116 LEU A C 1
ATOM 914 O O . LEU A 1 116 ? -4.234 22.234 6.473 1 98.38 116 LEU A O 1
ATOM 918 N N . VAL A 1 117 ? -3.141 23.578 5.055 1 98.38 117 VAL A N 1
ATOM 919 C CA . VAL A 1 117 ? -1.822 23.031 5.34 1 98.38 117 VAL A CA 1
ATOM 920 C C . VAL A 1 117 ? -0.882 24.141 5.805 1 98.38 117 VAL A C 1
ATOM 922 O O . VAL A 1 117 ? -0.788 25.188 5.164 1 98.38 117 VAL A O 1
ATOM 925 N N . VAL A 1 118 ? -0.245 23.938 6.91 1 98.69 118 VAL A N 1
ATOM 926 C CA . VAL A 1 118 ? 0.773 24.844 7.43 1 98.69 118 VAL A CA 1
ATOM 927 C C . VAL A 1 118 ? 2.16 24.25 7.199 1 98.69 118 VAL A C 1
ATOM 929 O O . VAL A 1 118 ? 2.51 23.219 7.793 1 98.69 118 VAL A O 1
ATOM 932 N N . LEU A 1 119 ? 2.953 24.875 6.359 1 98.31 119 LEU A N 1
ATOM 933 C CA . LEU A 1 119 ? 4.34 24.469 6.137 1 98.31 119 LEU A CA 1
ATOM 934 C C . LEU A 1 119 ? 5.285 25.297 7.004 1 98.31 119 LEU A C 1
ATOM 936 O O . LEU A 1 119 ? 5.324 26.531 6.887 1 98.31 119 LEU A O 1
ATOM 940 N N . LEU A 1 120 ? 6.004 24.641 7.852 1 98.19 120 LEU A N 1
ATOM 941 C CA . LEU A 1 120 ? 7.039 25.297 8.633 1 98.19 120 LEU A CA 1
ATOM 942 C C . LEU A 1 120 ? 8.391 25.203 7.941 1 98.19 120 LEU A C 1
ATOM 944 O O . LEU A 1 120 ? 8.867 24.109 7.656 1 98.19 120 LEU A O 1
ATOM 948 N N . ASP A 1 121 ? 8.93 26.328 7.703 1 96.94 121 ASP A N 1
ATOM 949 C CA . ASP A 1 121 ? 10.258 26.422 7.113 1 96.94 121 ASP A CA 1
ATOM 950 C C . ASP A 1 121 ? 11.305 26.797 8.164 1 96.94 121 ASP A C 1
ATOM 952 O O . ASP A 1 121 ? 10.969 27.375 9.203 1 96.94 121 ASP A O 1
ATOM 956 N N . VAL A 1 122 ? 12.547 26.375 7.867 1 94.81 122 VAL A N 1
ATOM 957 C CA . VAL A 1 122 ? 13.633 26.672 8.797 1 94.81 122 VAL A CA 1
ATOM 958 C C . VAL A 1 122 ? 14.969 26.625 8.07 1 94.81 122 VAL A C 1
ATOM 960 O O . VAL A 1 122 ? 15.125 25.875 7.105 1 94.81 122 VAL A O 1
ATOM 963 N N . ASP A 1 123 ? 15.844 27.438 8.578 1 92.81 123 ASP A N 1
ATOM 964 C CA . ASP A 1 123 ? 17.219 27.328 8.102 1 92.81 123 ASP A CA 1
ATOM 965 C C . ASP A 1 123 ? 17.781 25.938 8.367 1 92.81 123 ASP A C 1
ATOM 967 O O . ASP A 1 123 ? 17.578 25.375 9.445 1 92.81 123 ASP A O 1
ATOM 971 N N . LEU A 1 124 ? 18.484 25.391 7.371 1 89.25 124 LEU A N 1
ATOM 972 C CA . LEU A 1 124 ? 18.953 24.016 7.438 1 89.25 124 LEU A CA 1
ATOM 973 C C . LEU A 1 124 ? 19.906 23.828 8.617 1 89.25 124 LEU A C 1
ATOM 975 O O . LEU A 1 124 ? 19.844 22.812 9.312 1 89.25 124 LEU A O 1
ATOM 979 N N . ASN A 1 12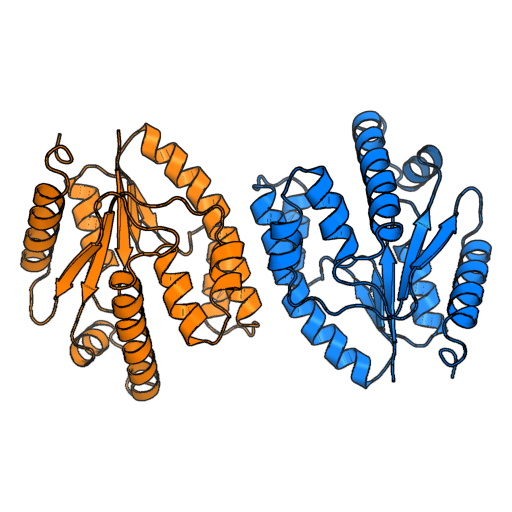5 ? 20.766 24.766 8.789 1 86.25 125 ASN A N 1
ATOM 980 C CA . ASN A 1 125 ? 21.719 24.672 9.891 1 86.25 125 ASN A CA 1
ATOM 981 C C . ASN A 1 125 ? 21 24.672 11.242 1 86.25 125 ASN A C 1
ATOM 983 O O . ASN A 1 125 ? 21.391 23.938 12.148 1 86.25 125 ASN A O 1
ATOM 987 N N . GLU A 1 126 ? 20.078 25.453 11.359 1 88.25 126 GLU A N 1
ATOM 988 C CA . GLU A 1 126 ? 19.297 25.516 12.594 1 88.25 126 GLU A CA 1
ATOM 989 C C . GLU A 1 126 ? 18.531 24.219 12.828 1 88.25 126 GLU A C 1
ATOM 991 O O . GLU A 1 126 ? 18.453 23.734 13.953 1 88.25 126 GLU A O 1
ATOM 996 N N . ALA A 1 127 ? 17.891 23.719 11.797 1 86.94 127 ALA A N 1
ATOM 997 C CA . ALA A 1 127 ? 17.156 22.453 11.891 1 86.94 127 ALA A CA 1
ATOM 998 C C . ALA A 1 127 ? 18.047 21.344 12.422 1 86.94 127 ALA A C 1
ATOM 1000 O O . ALA A 1 127 ? 17.625 20.562 13.281 1 86.94 127 ALA A O 1
ATOM 1001 N N . LEU A 1 128 ? 19.203 21.281 11.945 1 83.31 128 LEU A N 1
ATOM 1002 C CA . LEU A 1 128 ? 20.156 20.25 12.328 1 83.31 128 LEU A CA 1
ATOM 1003 C C . LEU A 1 128 ? 20.531 20.391 13.797 1 83.31 128 LEU A C 1
ATOM 1005 O O . LEU A 1 128 ? 20.703 19.391 14.5 1 83.31 128 LEU A O 1
ATOM 1009 N N . LYS A 1 129 ? 20.75 21.625 14.25 1 82.38 129 LYS A N 1
ATOM 1010 C CA . LYS A 1 129 ? 21.078 21.875 15.648 1 82.38 129 LYS A CA 1
ATOM 1011 C C . LYS A 1 129 ? 19.969 21.391 16.562 1 82.38 129 LYS A C 1
ATOM 1013 O O . LYS A 1 129 ? 20.234 20.828 17.625 1 82.38 129 LYS A O 1
ATOM 1018 N N . ARG A 1 130 ? 18.812 21.594 16.203 1 80.38 130 ARG A N 1
ATOM 1019 C CA . ARG A 1 130 ? 17.656 21.203 17 1 80.38 130 ARG A CA 1
ATOM 1020 C C . ARG A 1 130 ? 17.547 19.688 17.109 1 80.38 130 ARG A C 1
ATOM 1022 O O . ARG A 1 130 ? 17.062 19.156 18.109 1 80.38 130 ARG A O 1
ATOM 1029 N N . MET A 1 131 ? 17.891 18.938 16.094 1 76.06 131 MET A N 1
ATOM 1030 C CA . MET A 1 131 ? 17.797 17.484 16.062 1 76.06 131 MET A CA 1
ATOM 1031 C C . MET A 1 131 ? 18.953 16.844 16.828 1 76.06 131 MET A C 1
ATOM 1033 O O . MET A 1 131 ? 19 15.625 17 1 76.06 131 MET A O 1
ATOM 1037 N N . GLU A 1 132 ? 19.625 17.531 17.672 1 65.94 132 GLU A N 1
ATOM 1038 C CA . GLU A 1 132 ? 20.797 17 18.359 1 65.94 132 GLU A CA 1
ATOM 1039 C C . GLU A 1 132 ? 21.531 15.977 17.5 1 65.94 132 GLU A C 1
ATOM 1041 O O . GLU A 1 132 ? 22.031 14.977 18.016 1 65.94 132 GLU A O 1
ATOM 1046 N N . SER A 1 133 ? 21.391 15.969 16.234 1 54.94 133 SER A N 1
ATOM 1047 C CA . SER A 1 133 ? 21.969 14.953 15.367 1 54.94 133 SER A CA 1
ATOM 1048 C C . SER A 1 133 ? 23.484 14.961 15.438 1 54.94 133 SER A C 1
ATOM 1050 O O . SER A 1 133 ? 24.109 16.031 15.492 1 54.94 133 SER A O 1
ATOM 1052 N N . ARG A 1 134 ? 24.031 13.961 16.016 1 46.62 134 ARG A N 1
ATOM 1053 C CA . ARG A 1 134 ? 25.484 13.742 16.031 1 46.62 134 ARG A CA 1
ATOM 1054 C C . ARG A 1 134 ? 26.078 13.938 14.641 1 46.62 134 ARG A C 1
ATOM 1056 O O . ARG A 1 134 ? 25.375 13.805 13.641 1 46.62 134 ARG A O 1
ATOM 1063 N N . GLU A 1 135 ? 27.5 14.242 14.492 1 42.03 135 GLU A N 1
ATOM 1064 C CA . GLU A 1 135 ? 28.422 14.773 13.5 1 42.03 135 GLU A CA 1
ATOM 1065 C C . GLU A 1 135 ? 28.297 14.016 12.172 1 42.03 135 GLU A C 1
ATOM 1067 O O . GLU A 1 135 ? 28.375 14.617 11.102 1 42.03 135 GLU A O 1
ATOM 1072 N N . LYS A 1 136 ? 28.578 12.734 12.242 1 45.09 136 LYS A N 1
ATOM 1073 C CA . LYS A 1 136 ? 29.094 12.141 11.016 1 45.09 136 LYS A CA 1
ATOM 1074 C C . LYS A 1 136 ? 28.062 12.203 9.898 1 45.09 136 LYS A C 1
ATOM 1076 O O . LYS A 1 136 ? 28.422 12.156 8.711 1 45.09 136 LYS A O 1
ATOM 1081 N N . GLU A 1 137 ? 26.875 11.742 10.039 1 49.72 137 GLU A N 1
ATOM 1082 C CA . GLU A 1 137 ? 25.922 11.523 8.953 1 49.72 137 GLU A CA 1
ATOM 1083 C C . GLU A 1 137 ? 25.203 12.82 8.578 1 49.72 137 GLU A C 1
ATOM 1085 O O . GLU A 1 137 ? 24.094 12.789 8.047 1 49.72 137 GLU A O 1
ATOM 1090 N N . ILE A 1 138 ? 25.859 13.961 8.914 1 51.81 138 ILE A N 1
ATOM 1091 C CA . ILE A 1 138 ? 25.312 15.312 8.922 1 51.81 138 ILE A CA 1
ATOM 1092 C C . ILE A 1 138 ? 25.172 15.82 7.484 1 51.81 138 ILE A C 1
ATOM 1094 O O . ILE A 1 138 ? 24.141 16.359 7.102 1 51.81 138 ILE A O 1
ATOM 1098 N N . PHE A 1 139 ? 26.219 15.656 6.723 1 48.47 139 PHE A N 1
ATOM 1099 C CA . PHE A 1 139 ? 26.188 16.234 5.387 1 48.47 139 PHE A CA 1
ATOM 1100 C C . PHE A 1 139 ? 25.125 15.57 4.523 1 48.47 139 PHE A C 1
ATOM 1102 O O . PHE A 1 139 ? 24.375 16.25 3.807 1 48.47 139 PHE A O 1
ATOM 1109 N N . GLU A 1 140 ? 25.094 14.234 4.457 1 55.59 140 GLU A N 1
ATOM 1110 C CA . GLU A 1 140 ? 24.109 13.508 3.656 1 55.59 140 GLU A CA 1
ATOM 1111 C C . GLU A 1 140 ? 22.688 13.828 4.109 1 55.59 140 GLU A C 1
ATOM 1113 O O . GLU A 1 140 ? 21.781 13.984 3.283 1 55.59 140 GLU A O 1
ATOM 1118 N N . LYS A 1 141 ? 22.75 14.188 5.266 1 70.06 141 LYS A N 1
ATOM 1119 C CA . LYS A 1 141 ? 21.453 14.531 5.836 1 70.06 141 LYS A CA 1
ATOM 1120 C C . LYS A 1 141 ? 21.016 15.93 5.41 1 70.06 141 LYS A C 1
ATOM 1122 O O . LYS A 1 141 ? 19.844 16.156 5.125 1 70.06 141 LYS A O 1
ATOM 1127 N N . ILE A 1 142 ? 22.078 16.719 5.137 1 77.69 142 ILE A N 1
ATOM 1128 C CA . ILE A 1 142 ? 21.781 18.094 4.789 1 77.69 142 ILE A CA 1
ATOM 1129 C C . ILE A 1 142 ? 21.281 18.172 3.346 1 77.69 142 ILE A C 1
ATOM 1131 O O . ILE A 1 142 ? 20.312 18.859 3.051 1 77.69 142 ILE A O 1
ATOM 1135 N N . GLU A 1 143 ? 21.984 17.516 2.492 1 82.31 143 GLU A N 1
ATOM 1136 C CA . GLU A 1 143 ? 21.578 17.531 1.087 1 82.31 143 GLU A CA 1
ATOM 1137 C C . GLU A 1 143 ? 20.188 16.938 0.9 1 82.31 143 GLU A C 1
ATOM 1139 O O . GLU A 1 143 ? 19.406 17.438 0.101 1 82.31 143 GLU A O 1
ATOM 1144 N N . ILE A 1 144 ? 19.906 15.969 1.618 1 83.06 144 ILE A N 1
ATOM 1145 C CA . ILE A 1 144 ? 18.594 15.344 1.541 1 83.06 144 ILE A CA 1
ATOM 1146 C C . ILE A 1 144 ? 17.531 16.297 2.062 1 83.06 144 ILE A C 1
ATOM 1148 O O . ILE A 1 144 ? 16.469 16.469 1.443 1 83.06 144 ILE A O 1
ATOM 1152 N N . GLN A 1 145 ? 17.859 16.953 3.094 1 87.38 145 GLN A N 1
ATOM 1153 C CA . GLN A 1 145 ? 16.922 17.891 3.68 1 87.38 145 GLN A CA 1
ATOM 1154 C C . GLN A 1 145 ? 16.672 19.078 2.754 1 87.38 145 GLN A C 1
ATOM 1156 O O . GLN A 1 145 ? 15.562 19.609 2.686 1 87.38 145 GLN A O 1
ATOM 1161 N N . LYS A 1 146 ? 17.719 19.484 2.156 1 90.81 146 LYS A N 1
ATOM 1162 C CA . LYS A 1 146 ? 17.578 20.562 1.184 1 90.81 146 LYS A CA 1
ATOM 1163 C C . LYS A 1 146 ? 16.641 20.156 0.047 1 90.81 146 LYS A C 1
ATOM 1165 O O . LYS A 1 146 ? 15.789 20.953 -0.356 1 90.81 146 LYS A O 1
ATOM 1170 N N . LYS A 1 147 ? 16.859 19 -0.456 1 92.5 147 LYS A N 1
ATOM 1171 C CA . LYS A 1 147 ? 16 18.484 -1.52 1 92.5 147 LYS A CA 1
ATOM 1172 C C . LYS A 1 147 ? 14.547 18.391 -1.061 1 92.5 147 LYS A C 1
ATOM 1174 O O . LYS A 1 147 ? 13.625 18.734 -1.814 1 92.5 147 LYS A O 1
ATOM 1179 N N . ILE A 1 148 ? 14.383 17.969 0.124 1 93.5 148 ILE A N 1
ATOM 1180 C CA . ILE A 1 148 ? 13.047 17.844 0.687 1 93.5 148 ILE A CA 1
ATOM 1181 C C . ILE A 1 148 ? 12.406 19.219 0.826 1 93.5 148 ILE A C 1
ATOM 1183 O O . ILE A 1 148 ? 11.242 19.406 0.46 1 93.5 148 ILE A O 1
ATOM 1187 N N . LYS A 1 149 ? 13.188 20.141 1.358 1 94.12 149 LYS A N 1
ATOM 1188 C CA . LYS A 1 149 ? 12.703 21.516 1.495 1 94.12 149 LYS A CA 1
ATOM 1189 C C . LYS A 1 149 ? 12.266 22.078 0.148 1 94.12 149 LYS A C 1
ATOM 1191 O O . LYS A 1 149 ? 11.172 22.641 0.034 1 94.12 149 LYS A O 1
ATOM 1196 N N . GLU A 1 150 ? 13.047 21.891 -0.853 1 95 150 GLU A N 1
ATOM 1197 C CA . GLU A 1 150 ? 12.711 22.328 -2.203 1 95 150 GLU A CA 1
ATOM 1198 C C . GLU A 1 150 ? 11.469 21.609 -2.729 1 95 150 GLU A C 1
ATOM 1200 O O . GLU A 1 150 ? 10.664 22.203 -3.453 1 95 150 GLU A O 1
ATOM 1205 N N . GLY A 1 151 ? 11.359 20.391 -2.387 1 95.19 151 GLY A N 1
ATOM 1206 C CA . GLY A 1 151 ? 10.195 19.609 -2.768 1 95.19 151 GLY A CA 1
ATOM 1207 C C . GLY A 1 151 ? 8.898 20.172 -2.23 1 95.19 151 GLY A C 1
ATOM 1208 O O . GLY A 1 151 ? 7.895 20.234 -2.947 1 95.19 151 GLY A O 1
ATOM 1209 N N . TYR A 1 152 ? 8.93 20.609 -0.988 1 95.62 152 TYR A N 1
ATOM 1210 C CA . TYR A 1 152 ? 7.742 21.219 -0.394 1 95.62 152 TYR A CA 1
ATOM 1211 C C . TYR A 1 152 ? 7.367 22.5 -1.126 1 95.62 152 TYR A C 1
ATOM 1213 O O . TYR A 1 152 ? 6.191 22.734 -1.409 1 95.62 152 TYR A O 1
ATOM 1221 N N . TYR A 1 153 ? 8.312 23.266 -1.43 1 94.94 153 TYR A N 1
ATOM 1222 C CA . TYR A 1 153 ? 8.047 24.516 -2.127 1 94.94 153 TYR A CA 1
ATOM 1223 C C . TYR A 1 153 ? 7.488 24.266 -3.52 1 94.94 153 TYR A C 1
ATOM 1225 O O . TYR A 1 153 ? 6.566 24.953 -3.963 1 94.94 153 TYR A O 1
ATOM 1233 N N . SER A 1 154 ? 8.078 23.312 -4.195 1 94 154 SER A N 1
ATOM 1234 C CA . SER A 1 154 ? 7.574 22.953 -5.512 1 94 154 SER A CA 1
ATOM 1235 C C . SER A 1 154 ? 6.125 22.484 -5.438 1 94 154 SER A C 1
ATOM 1237 O O . SER A 1 154 ? 5.305 22.859 -6.281 1 94 154 SER A O 1
ATOM 1239 N N . LEU A 1 155 ? 5.855 21.719 -4.438 1 93.38 155 LEU A N 1
ATOM 1240 C CA . LEU A 1 155 ? 4.512 21.188 -4.242 1 93.38 155 LEU A CA 1
ATOM 1241 C C . LEU A 1 155 ? 3.516 22.328 -4 1 93.38 155 LEU A C 1
ATOM 1243 O O . LEU A 1 155 ? 2.449 22.359 -4.617 1 93.38 155 LEU A O 1
ATOM 1247 N N . ILE A 1 156 ? 3.832 23.266 -3.188 1 91.69 156 ILE A N 1
ATOM 1248 C CA . ILE A 1 156 ? 2.957 24.359 -2.793 1 91.69 156 ILE A CA 1
ATOM 1249 C C . ILE A 1 156 ? 2.734 25.297 -3.98 1 91.69 156 ILE A C 1
ATOM 1251 O O . ILE A 1 156 ? 1.648 25.859 -4.141 1 91.69 156 ILE A O 1
ATOM 1255 N N . ASN A 1 157 ? 3.678 25.375 -4.781 1 90.25 157 ASN A N 1
ATOM 1256 C CA . ASN A 1 157 ? 3.609 26.312 -5.898 1 90.25 157 ASN A CA 1
ATOM 1257 C C . ASN A 1 157 ? 2.953 25.672 -7.121 1 90.25 157 ASN A C 1
ATOM 1259 O O . ASN A 1 157 ? 2.674 26.359 -8.109 1 90.25 157 ASN A O 1
ATOM 1263 N N . SER A 1 158 ? 2.674 24.422 -6.965 1 85.25 158 SER A N 1
ATOM 1264 C CA . SER A 1 158 ? 2.033 23.734 -8.086 1 85.25 158 SER A CA 1
ATOM 1265 C C . SER A 1 158 ? 0.525 23.969 -8.078 1 85.25 158 SER A C 1
ATOM 1267 O O . SER A 1 158 ? -0.105 23.969 -7.02 1 85.25 158 SER A O 1
ATOM 1269 N N . GLU A 1 159 ? -0.177 24.703 -8.883 1 68.25 159 GLU A N 1
ATOM 1270 C CA . GLU A 1 159 ? -1.58 25.109 -8.914 1 68.25 159 GLU A CA 1
ATOM 1271 C C . GLU A 1 159 ? -2.494 23.891 -9.094 1 68.25 159 GLU A C 1
ATOM 1273 O O . GLU A 1 159 ? -3.652 23.922 -8.672 1 68.25 159 GLU A O 1
ATOM 1278 N N . ASN A 1 160 ? -2.023 22.828 -9.547 1 63.72 160 ASN A N 1
ATOM 1279 C CA . ASN A 1 160 ? -2.98 21.797 -9.93 1 63.72 160 ASN A CA 1
ATOM 1280 C C . ASN A 1 160 ? -2.539 20.422 -9.445 1 63.72 160 ASN A C 1
ATOM 1282 O O . ASN A 1 160 ? -2.529 19.469 -10.219 1 63.72 160 ASN A O 1
ATOM 1286 N N . GLU A 1 161 ? -2.543 20.547 -8.102 1 76.62 161 GLU A N 1
ATOM 1287 C CA . GLU A 1 161 ? -2.078 19.25 -7.609 1 76.62 161 GLU A CA 1
ATOM 1288 C C . GLU A 1 161 ? -3.189 18.516 -6.871 1 76.62 161 GLU A C 1
ATOM 1290 O O . GLU A 1 161 ? -4.145 19.125 -6.391 1 76.62 161 GLU A O 1
ATOM 1295 N N . LYS A 1 162 ? -3.15 17.312 -7.062 1 89.5 162 LYS A N 1
ATOM 1296 C CA . LYS A 1 162 ? -3.996 16.422 -6.266 1 89.5 162 LYS A CA 1
ATOM 1297 C C . LYS A 1 162 ? -3.9 16.766 -4.781 1 89.5 162 LYS A C 1
ATOM 1299 O O . LYS A 1 162 ? -2.834 17.141 -4.293 1 89.5 162 LYS A O 1
ATOM 1304 N N . PHE A 1 163 ? -4.875 17.141 -3.984 1 95.69 163 PHE A N 1
ATOM 1305 C CA . PHE A 1 163 ? -5 17.359 -2.549 1 95.69 163 PHE A CA 1
ATOM 1306 C C . PHE A 1 163 ? -4.816 18.828 -2.205 1 95.69 163 PHE A C 1
ATOM 1308 O O . PHE A 1 163 ? -4.246 19.172 -1.164 1 95.69 163 PHE A O 1
ATOM 1315 N N . MET A 1 164 ? -5.105 19.688 -3.092 1 96.19 164 MET A N 1
ATOM 1316 C CA . MET A 1 164 ? -5.09 21.109 -2.789 1 96.19 164 MET A CA 1
ATOM 1317 C C . MET A 1 164 ? -6.047 21.438 -1.647 1 96.19 164 MET A C 1
ATOM 1319 O O . MET A 1 164 ? -7.254 21.219 -1.763 1 96.19 164 MET A O 1
ATOM 1323 N N . PRO A 1 165 ? -5.402 22.016 -0.561 1 96.56 165 PRO A N 1
ATOM 1324 C CA . PRO A 1 165 ? -6.293 22.328 0.56 1 96.56 165 PRO A CA 1
ATOM 1325 C C . PRO A 1 165 ? -7.281 23.438 0.234 1 96.56 165 PRO A C 1
ATOM 1327 O O . PRO A 1 165 ? -6.953 24.359 -0.515 1 96.56 165 PRO A O 1
ATOM 1330 N N . LYS A 1 166 ? -8.453 23.328 0.823 1 94.81 166 LYS A N 1
ATOM 1331 C CA . LYS A 1 166 ? -9.539 24.281 0.553 1 94.81 166 LYS A CA 1
ATOM 1332 C C . LYS A 1 166 ? -9.078 25.719 0.788 1 94.81 166 LYS A C 1
ATOM 1334 O O . LYS A 1 166 ? -9.391 26.609 -0.006 1 94.81 166 LYS A O 1
ATOM 1339 N N . TYR A 1 167 ? -8.383 25.953 1.824 1 96.81 167 TYR A N 1
ATOM 1340 C CA . TYR A 1 167 ? -7.973 27.312 2.189 1 96.81 167 TYR A CA 1
ATOM 1341 C C . TYR A 1 167 ? -6.5 27.531 1.87 1 96.81 167 TYR A C 1
ATOM 1343 O O . TYR A 1 167 ? -5.883 28.469 2.381 1 96.81 167 TYR A O 1
ATOM 1351 N N . GLY A 1 168 ? -5.883 26.625 1.164 1 95.81 168 GLY A N 1
ATOM 1352 C CA . GLY A 1 168 ? -4.531 26.781 0.65 1 95.81 168 GLY A CA 1
ATOM 1353 C C . GLY A 1 168 ? -3.465 26.453 1.679 1 95.81 168 GLY A C 1
ATOM 1354 O O . GLY A 1 168 ? -3.668 25.594 2.543 1 95.81 168 GLY A O 1
ATOM 1355 N N . PHE A 1 169 ? -2.266 27.047 1.439 1 97.06 169 PHE A N 1
ATOM 1356 C CA . PHE A 1 169 ? -1.087 26.797 2.262 1 97.06 169 PHE A CA 1
ATOM 1357 C C . PHE A 1 169 ? -0.702 28.047 3.045 1 97.06 169 PHE A C 1
ATOM 1359 O O . PHE A 1 169 ? -0.882 29.172 2.564 1 97.06 169 PHE A O 1
ATOM 1366 N N . ILE A 1 170 ? -0.231 27.859 4.246 1 97.75 170 ILE A N 1
ATOM 1367 C CA . ILE A 1 170 ? 0.478 28.859 5.039 1 97.75 170 ILE A CA 1
ATOM 1368 C C . ILE A 1 170 ? 1.947 28.469 5.172 1 97.75 170 ILE A C 1
ATOM 1370 O O . ILE A 1 170 ? 2.262 27.312 5.453 1 97.75 170 ILE A O 1
ATOM 1374 N N . ILE A 1 171 ? 2.828 29.422 4.902 1 97.88 171 ILE A N 1
ATOM 1375 C CA . ILE A 1 171 ? 4.254 29.172 5.09 1 97.88 171 ILE A CA 1
ATOM 1376 C C . ILE A 1 171 ? 4.785 30.062 6.211 1 97.88 171 ILE A C 1
ATOM 1378 O O . ILE A 1 171 ? 4.625 31.281 6.168 1 97.88 171 ILE A O 1
ATOM 1382 N N . ILE A 1 172 ? 5.375 29.438 7.223 1 98.38 172 ILE A N 1
ATOM 1383 C CA . ILE A 1 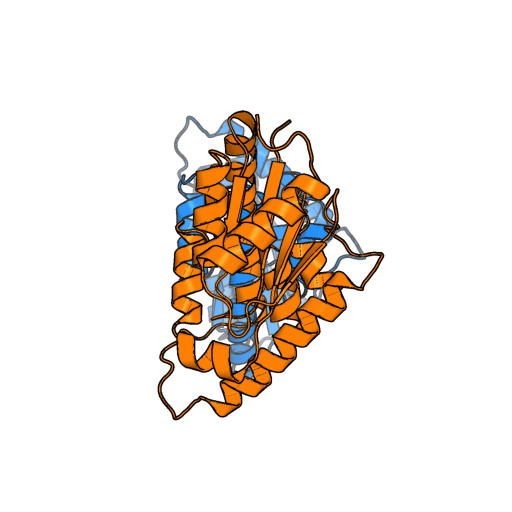172 ? 5.926 30.172 8.352 1 98.38 172 ILE A CA 1
ATOM 1384 C C . ILE A 1 172 ? 7.41 29.844 8.508 1 98.38 172 ILE A C 1
ATOM 1386 O O . ILE A 1 172 ? 7.781 28.672 8.602 1 98.38 172 ILE A O 1
ATOM 1390 N N . ASP A 1 173 ? 8.234 30.812 8.5 1 97.62 173 ASP A N 1
ATOM 1391 C CA . ASP A 1 173 ? 9.656 30.641 8.789 1 97.62 173 ASP A CA 1
ATOM 1392 C C . ASP A 1 173 ? 9.914 30.656 10.289 1 97.62 173 ASP A C 1
ATOM 1394 O O . ASP A 1 173 ? 9.672 31.672 10.961 1 97.62 173 ASP A O 1
ATOM 1398 N N . THR A 1 174 ? 10.438 29.547 10.766 1 97.56 174 THR A N 1
ATOM 1399 C CA . THR A 1 174 ? 10.633 29.422 12.203 1 97.56 174 THR A CA 1
ATOM 1400 C C . THR A 1 174 ? 12.07 29.781 12.586 1 97.56 174 THR A C 1
ATOM 1402 O O . THR A 1 174 ? 12.438 29.703 13.758 1 97.56 174 THR A O 1
ATOM 1405 N N . THR A 1 175 ? 12.859 30.188 11.656 1 96.5 175 THR A N 1
ATOM 1406 C CA . THR A 1 175 ? 14.273 30.453 11.883 1 96.5 175 THR A CA 1
ATOM 1407 C C . THR A 1 175 ? 14.453 31.562 12.914 1 96.5 175 THR A C 1
ATOM 1409 O O . THR A 1 175 ? 13.859 32.656 12.789 1 96.5 175 THR A O 1
ATOM 1412 N N . SER A 1 176 ? 15.242 31.312 13.938 1 95.25 176 SER A N 1
ATOM 1413 C CA . SER A 1 176 ? 15.633 32.25 14.977 1 95.25 176 SER A CA 1
ATOM 1414 C C . SER A 1 176 ? 14.406 32.844 15.688 1 95.25 176 SER A C 1
ATOM 1416 O O . SER A 1 176 ? 14.398 34.031 16.047 1 95.25 176 SER A O 1
ATOM 1418 N N . LYS A 1 177 ? 13.344 32.094 15.789 1 96.88 177 LYS A N 1
ATOM 1419 C CA . LYS A 1 177 ? 12.141 32.5 16.5 1 96.88 177 LYS A CA 1
ATOM 1420 C C . LYS A 1 177 ? 11.859 31.562 17.688 1 96.88 177 LYS A C 1
ATOM 1422 O O . LYS A 1 177 ? 12.188 30.375 17.625 1 96.88 177 LYS A O 1
ATOM 1427 N N . SER A 1 178 ? 11.266 32.156 18.672 1 96.75 178 SER A N 1
ATOM 1428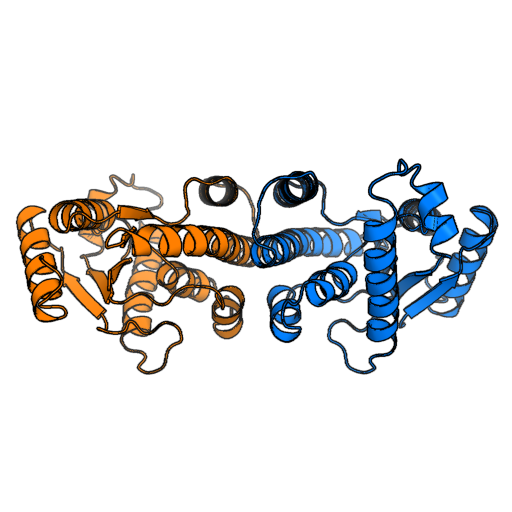 C CA . SER A 1 178 ? 10.852 31.359 19.812 1 96.75 178 SER A CA 1
ATOM 1429 C C . SER A 1 178 ? 9.594 30.562 19.484 1 96.75 178 SER A C 1
ATOM 1431 O O . SER A 1 178 ? 8.883 30.859 18.531 1 96.75 178 SER A O 1
ATOM 1433 N N . ILE A 1 179 ? 9.312 29.562 20.297 1 97.56 179 ILE A N 1
ATOM 1434 C CA . ILE A 1 179 ? 8.125 28.719 20.156 1 97.56 179 ILE A CA 1
ATOM 1435 C C . ILE A 1 179 ? 6.867 29.594 20.203 1 97.56 179 ILE A C 1
ATOM 1437 O O . ILE A 1 179 ? 5.957 29.422 19.391 1 97.56 179 ILE A O 1
ATOM 1441 N N . THR A 1 180 ? 6.859 30.578 21.109 1 98.38 180 THR A N 1
ATOM 1442 C CA . THR A 1 180 ? 5.695 31.438 21.312 1 98.38 180 THR A CA 1
ATOM 1443 C C . THR A 1 180 ? 5.5 32.344 20.109 1 98.38 180 THR A C 1
ATOM 1445 O O . THR A 1 180 ? 4.367 32.594 19.672 1 98.38 180 THR A O 1
ATOM 1448 N N . GLN A 1 181 ? 6.582 32.875 19.594 1 98.5 181 GLN A N 1
ATOM 1449 C CA . GLN A 1 181 ? 6.5 33.75 18.422 1 98.5 181 GLN A CA 1
ATOM 1450 C C . GLN A 1 181 ? 5.93 33 17.219 1 98.5 181 GLN A C 1
ATOM 1452 O O . GLN A 1 181 ? 5.051 33.5 16.516 1 98.5 181 GLN A O 1
ATOM 1457 N N . VAL A 1 182 ? 6.441 31.797 17 1 98.62 182 VAL A N 1
ATOM 1458 C CA . VAL A 1 182 ? 5.984 30.969 15.891 1 98.62 182 VAL A CA 1
ATOM 1459 C C . VAL A 1 182 ? 4.512 30.609 16.094 1 98.62 182 VAL A C 1
ATOM 1461 O O . VAL A 1 182 ? 3.717 30.703 15.148 1 98.62 182 VAL A O 1
ATOM 1464 N N . PHE A 1 183 ? 4.117 30.25 17.297 1 98.69 183 PHE A N 1
ATOM 1465 C CA . PHE A 1 183 ? 2.74 29.906 17.641 1 98.69 183 PHE A CA 1
ATOM 1466 C C . PHE A 1 183 ? 1.792 31.047 17.281 1 98.69 183 PHE A C 1
ATOM 1468 O O . PHE A 1 183 ? 0.771 30.828 16.625 1 98.69 183 PHE A O 1
ATOM 1475 N N . ASP A 1 184 ? 2.156 32.281 17.672 1 98.62 184 ASP A N 1
ATOM 1476 C CA . ASP A 1 184 ? 1.315 33.438 17.422 1 98.62 184 ASP A CA 1
ATOM 1477 C C . ASP A 1 184 ? 1.182 33.719 15.922 1 98.62 184 ASP A C 1
ATOM 1479 O O . ASP A 1 184 ? 0.096 34.031 15.438 1 98.62 184 ASP A O 1
ATOM 1483 N N . GLU A 1 185 ? 2.283 33.562 15.25 1 98.69 185 GLU A N 1
ATOM 1484 C CA . GLU A 1 185 ? 2.262 33.781 13.805 1 98.69 185 GLU A CA 1
ATOM 1485 C C . GLU A 1 185 ? 1.357 32.75 13.117 1 98.69 185 GLU A C 1
ATOM 1487 O O . GLU A 1 185 ? 0.582 33.094 12.227 1 98.69 185 GLU A O 1
ATOM 1492 N N . ILE A 1 186 ? 1.428 31.484 13.508 1 98.75 186 ILE A N 1
ATOM 1493 C CA . ILE A 1 186 ? 0.622 30.422 12.922 1 98.75 186 ILE A CA 1
ATOM 1494 C C . ILE A 1 186 ? -0.856 30.672 13.211 1 98.75 186 ILE A C 1
ATOM 1496 O O . ILE A 1 186 ? -1.689 30.625 12.305 1 98.75 186 ILE A O 1
ATOM 1500 N N . LEU A 1 187 ? -1.118 30.938 14.484 1 98.38 187 LEU A N 1
ATOM 1501 C CA . LEU A 1 187 ? -2.506 31.125 14.898 1 98.38 187 LEU A CA 1
ATOM 1502 C C . LEU A 1 187 ? -3.143 32.281 14.148 1 98.38 187 LEU A C 1
ATOM 1504 O O . LEU A 1 187 ? -4.262 32.156 13.641 1 98.38 187 LEU A O 1
ATOM 1508 N N . ASN A 1 188 ? -2.436 33.438 14.078 1 98.31 188 ASN A N 1
ATOM 1509 C CA . ASN A 1 188 ? -2.947 34.594 13.359 1 98.31 188 ASN A CA 1
ATOM 1510 C C . ASN A 1 188 ? -3.197 34.281 11.891 1 98.31 188 ASN A C 1
ATOM 1512 O O . ASN A 1 188 ? -4.207 34.719 11.32 1 98.31 188 ASN A O 1
ATOM 1516 N N . ALA A 1 189 ? -2.281 33.562 11.273 1 98.5 189 ALA A N 1
ATOM 1517 C CA . ALA A 1 189 ? -2.418 33.219 9.867 1 98.5 189 ALA A CA 1
ATOM 1518 C C . ALA A 1 189 ? -3.621 32.281 9.648 1 98.5 189 ALA A C 1
ATOM 1520 O O . ALA A 1 189 ? -4.34 32.438 8.656 1 98.5 189 ALA A O 1
ATOM 1521 N N . ILE A 1 190 ? -3.846 31.312 10.547 1 98.5 190 ILE A N 1
ATOM 1522 C CA . ILE A 1 190 ? -4.977 30.391 10.445 1 98.5 190 ILE A CA 1
ATOM 1523 C C . ILE A 1 190 ? -6.285 31.172 10.57 1 98.5 190 ILE A C 1
ATOM 1525 O O . ILE A 1 190 ? -7.211 30.953 9.781 1 98.5 190 ILE A O 1
ATOM 1529 N N . ILE A 1 191 ? -6.332 32.125 11.516 1 97.38 191 ILE A N 1
ATOM 1530 C CA . ILE A 1 191 ? -7.535 32.906 11.75 1 97.38 191 ILE A CA 1
ATOM 1531 C C . ILE A 1 191 ? -7.82 33.781 10.539 1 97.38 191 ILE A C 1
ATOM 1533 O O . ILE A 1 191 ? -8.977 34 10.172 1 97.38 191 ILE A O 1
ATOM 1537 N N . ASP A 1 192 ? -6.809 34.312 9.977 1 97.31 192 ASP A N 1
ATOM 1538 C CA . ASP A 1 192 ? -6.969 35.125 8.773 1 97.31 192 ASP A CA 1
ATOM 1539 C C . ASP A 1 192 ? -7.609 34.312 7.648 1 97.31 192 ASP A C 1
ATOM 1541 O O . ASP A 1 192 ? -8.438 34.844 6.898 1 97.31 192 ASP A O 1
ATOM 1545 N N . LYS A 1 193 ? -7.262 33.031 7.48 1 97.06 193 LYS A N 1
ATOM 1546 C CA . LYS A 1 193 ? -7.758 32.188 6.406 1 97.06 193 LYS A CA 1
ATOM 1547 C C . LYS A 1 193 ? -9.125 31.594 6.754 1 97.06 193 LYS A C 1
ATOM 1549 O O . LYS A 1 193 ? -9.961 31.391 5.871 1 97.06 193 LYS A O 1
ATOM 1554 N N . ILE A 1 194 ? -9.242 31.25 8.016 1 97.06 194 ILE A N 1
ATOM 1555 C CA . ILE A 1 194 ? -10.477 30.625 8.492 1 97.06 194 ILE A CA 1
ATOM 1556 C C . ILE A 1 194 ? -11 31.391 9.711 1 97.06 194 ILE A C 1
ATOM 1558 O O . ILE A 1 194 ? -10.914 30.891 10.836 1 97.06 194 ILE A O 1
ATOM 1562 N N . PRO A 1 195 ? -11.664 32.469 9.484 1 92.06 195 PRO A N 1
ATOM 1563 C CA . PRO A 1 195 ? -12.055 33.344 10.586 1 92.06 195 PRO A CA 1
ATOM 1564 C C . PRO A 1 195 ? -12.992 32.688 11.578 1 92.06 195 PRO A C 1
ATOM 1566 O O . PRO A 1 195 ? -13 33.031 12.766 1 92.06 195 PRO A O 1
ATOM 1569 N N . ASP A 1 196 ? -13.773 31.688 11.18 1 91 196 ASP A N 1
ATOM 1570 C CA . ASP A 1 196 ? -14.773 31.078 12.055 1 91 196 ASP A CA 1
ATOM 1571 C C . ASP A 1 196 ? -14.203 29.859 12.766 1 91 196 ASP A C 1
ATOM 1573 O O . ASP A 1 196 ? -14.945 29.094 13.383 1 91 196 ASP A O 1
ATOM 1577 N N . ILE A 1 197 ? -12.836 29.719 12.75 1 92.69 197 ILE A N 1
ATOM 1578 C CA . ILE A 1 197 ? -12.258 28.484 13.273 1 92.69 197 ILE A CA 1
ATOM 1579 C C . ILE A 1 197 ? -12.25 28.531 14.797 1 92.69 197 ILE A C 1
ATOM 1581 O O . ILE A 1 197 ? -12.312 27.484 15.453 1 92.69 197 ILE A O 1
ATOM 1585 N N . ILE A 1 198 ? -12.055 29.75 15.406 1 83.31 198 ILE A N 1
ATOM 1586 C CA . ILE A 1 198 ? -12.094 29.891 16.859 1 83.31 198 ILE A CA 1
ATOM 1587 C C . ILE A 1 198 ? -13.531 30.094 17.312 1 83.31 198 ILE A C 1
ATOM 1589 O O . ILE A 1 198 ? -14.219 30.984 16.828 1 83.31 198 ILE A O 1
ATOM 1593 N N . GLN A 1 199 ? -14.242 28.969 17.812 1 63.22 199 GLN A N 1
ATOM 1594 C CA . GLN A 1 199 ? -15.57 29.234 18.344 1 63.22 199 GLN A CA 1
ATOM 1595 C C . GLN A 1 199 ? -15.5 30.094 19.609 1 63.22 199 GLN A C 1
ATOM 1597 O O . GLN A 1 199 ? -14.523 30.016 20.359 1 63.22 199 GLN A O 1
ATOM 1602 N N . MET B 1 1 ? 16.516 -19.234 -20.141 1 88.12 1 MET B N 1
ATOM 1603 C CA . MET B 1 1 ? 16.078 -18.312 -19.078 1 88.12 1 MET B CA 1
ATOM 1604 C C . MET B 1 1 ? 15.023 -18.969 -18.203 1 88.12 1 MET B C 1
ATOM 1606 O O . MET B 1 1 ? 14.133 -19.672 -18.688 1 88.12 1 MET B O 1
ATOM 1610 N N . ASN B 1 2 ? 15.141 -18.875 -16.953 1 97.19 2 ASN B N 1
ATOM 1611 C CA . ASN B 1 2 ? 14.234 -19.547 -16.031 1 97.19 2 ASN B CA 1
ATOM 1612 C C . ASN B 1 2 ? 12.828 -18.938 -16.078 1 97.19 2 ASN B C 1
ATOM 1614 O O . ASN B 1 2 ? 12.672 -17.766 -16.438 1 97.19 2 ASN B O 1
ATOM 1618 N N . LYS B 1 3 ? 11.922 -19.781 -15.805 1 98.56 3 LYS B N 1
ATOM 1619 C CA . LYS B 1 3 ? 10.531 -19.391 -15.977 1 98.56 3 LYS B CA 1
ATOM 1620 C C . LYS B 1 3 ? 9.859 -19.125 -14.633 1 98.56 3 LYS B C 1
ATOM 1622 O O . LYS B 1 3 ? 10.18 -19.781 -13.633 1 98.56 3 LYS B O 1
ATOM 1627 N N . PHE B 1 4 ? 8.977 -18.172 -14.625 1 98.81 4 PHE B N 1
ATOM 1628 C CA . PHE B 1 4 ? 8.125 -17.844 -13.484 1 98.81 4 PHE B CA 1
ATOM 1629 C C . PHE B 1 4 ? 6.699 -18.328 -13.727 1 98.81 4 PHE B C 1
ATOM 1631 O O . PHE B 1 4 ? 5.996 -17.797 -14.586 1 98.81 4 PHE B O 1
ATOM 1638 N N . ILE B 1 5 ? 6.262 -19.312 -12.977 1 98.88 5 ILE B N 1
ATOM 1639 C CA . ILE B 1 5 ? 4.949 -19.938 -13.133 1 98.88 5 ILE B CA 1
ATOM 1640 C C . ILE B 1 5 ? 4.102 -19.656 -11.891 1 98.88 5 ILE B C 1
ATOM 1642 O O . ILE B 1 5 ? 4.578 -19.781 -10.766 1 98.88 5 ILE B O 1
ATOM 1646 N N . VAL B 1 6 ? 2.854 -19.297 -12.117 1 98.88 6 VAL B N 1
ATOM 1647 C CA . VAL B 1 6 ? 1.963 -18.953 -11.016 1 98.88 6 VAL B CA 1
ATOM 1648 C C . VAL B 1 6 ? 0.735 -19.859 -11.039 1 98.88 6 VAL B C 1
ATOM 1650 O O . VAL B 1 6 ? 0.172 -20.125 -12.102 1 98.88 6 VAL B O 1
ATOM 1653 N N . PHE B 1 7 ? 0.383 -20.312 -9.844 1 98.81 7 PHE B N 1
ATOM 1654 C CA . PHE B 1 7 ? -0.842 -21.094 -9.672 1 98.81 7 PHE B CA 1
ATOM 1655 C C . PHE B 1 7 ? -1.935 -20.234 -9.039 1 98.81 7 PHE B C 1
ATOM 1657 O O . PHE B 1 7 ? -1.69 -19.547 -8.047 1 98.81 7 PHE B O 1
ATOM 1664 N N . GLU B 1 8 ? -3.123 -20.281 -9.586 1 98.31 8 GLU B N 1
ATOM 1665 C CA . GLU B 1 8 ? -4.277 -19.516 -9.109 1 98.31 8 GLU B CA 1
ATOM 1666 C C . GLU B 1 8 ? -5.52 -20.406 -9.031 1 98.31 8 GLU B C 1
ATOM 1668 O O . GLU B 1 8 ? -5.562 -21.484 -9.633 1 98.31 8 GLU B O 1
ATOM 1673 N N . GLY B 1 9 ? -6.516 -19.922 -8.328 1 96 9 GLY B N 1
ATOM 1674 C CA . GLY B 1 9 ? -7.766 -20.625 -8.117 1 96 9 GLY B CA 1
ATOM 1675 C C . GLY B 1 9 ? -8.375 -20.375 -6.754 1 96 9 GLY B C 1
ATOM 1676 O O . GLY B 1 9 ? -7.742 -19.766 -5.891 1 96 9 GLY B O 1
ATOM 1677 N N . ILE B 1 10 ? -9.617 -20.844 -6.574 1 92.88 10 ILE B N 1
ATOM 1678 C CA . ILE B 1 10 ? -10.305 -20.625 -5.305 1 92.88 10 ILE B CA 1
ATOM 1679 C C . ILE B 1 10 ? -9.742 -21.578 -4.254 1 92.88 10 ILE B C 1
ATOM 1681 O O . ILE B 1 10 ? -8.969 -22.484 -4.578 1 92.88 10 ILE B O 1
ATOM 1685 N N . ASP B 1 11 ? -10.07 -21.328 -3.012 1 88.75 11 ASP B N 1
ATOM 1686 C CA . ASP B 1 11 ? -9.641 -22.203 -1.931 1 88.75 11 ASP B CA 1
ATOM 1687 C C . ASP B 1 11 ? -10.234 -23.609 -2.096 1 88.75 11 ASP B C 1
ATOM 1689 O O . ASP B 1 11 ? -11.398 -23.75 -2.469 1 88.75 11 ASP B O 1
ATOM 1693 N N . GLY B 1 12 ? -9.391 -24.594 -1.917 1 89.38 12 GLY B N 1
ATOM 1694 C CA . GLY B 1 12 ? -9.859 -25.969 -1.999 1 89.38 12 GLY B CA 1
ATOM 1695 C C . GLY B 1 12 ? -9.695 -26.562 -3.383 1 89.38 12 GLY B C 1
ATOM 1696 O O . GLY B 1 12 ? -10.055 -27.719 -3.607 1 89.38 12 GLY B O 1
ATOM 1697 N N . CYS B 1 13 ? -9.109 -25.781 -4.293 1 93.94 13 CYS B N 1
ATOM 1698 C CA . CYS B 1 13 ? -8.992 -26.281 -5.66 1 93.94 13 CYS B CA 1
ATOM 1699 C C . CYS B 1 13 ? -7.73 -27.125 -5.824 1 93.94 13 CYS B C 1
ATOM 1701 O O . CYS B 1 13 ? -7.551 -27.781 -6.848 1 93.94 13 CYS B O 1
ATOM 1703 N N . GLY B 1 14 ? -6.793 -27.062 -4.871 1 94.62 14 GLY B N 1
ATOM 1704 C CA . GLY B 1 14 ? -5.613 -27.906 -4.895 1 94.62 14 GLY B CA 1
ATOM 1705 C C . GLY B 1 14 ? -4.363 -27.188 -5.355 1 94.62 14 GLY B C 1
ATOM 1706 O O . GLY B 1 14 ? -3.367 -27.828 -5.707 1 94.62 14 GLY B O 1
ATOM 1707 N N . LYS B 1 15 ? -4.383 -25.844 -5.391 1 94.94 15 LYS B N 1
ATOM 1708 C CA . LYS B 1 15 ? -3.279 -25.078 -5.969 1 94.94 15 LYS B CA 1
ATOM 1709 C C . LYS B 1 15 ? -1.999 -25.266 -5.16 1 94.94 15 LYS B C 1
ATOM 1711 O O . LYS B 1 15 ? -0.916 -25.422 -5.73 1 94.94 15 LYS B O 1
ATOM 1716 N N . THR B 1 16 ? -2.088 -25.281 -3.775 1 96.62 16 THR B N 1
ATOM 1717 C CA . THR B 1 16 ? -0.893 -25.438 -2.951 1 96.62 16 THR B CA 1
ATOM 1718 C C . THR B 1 16 ? -0.221 -26.781 -3.217 1 96.62 16 THR B C 1
ATOM 1720 O O . THR B 1 16 ? 0.981 -26.828 -3.482 1 96.62 16 THR B O 1
ATOM 1723 N N . THR B 1 17 ? -0.996 -27.812 -3.225 1 97.56 17 THR B N 1
ATOM 1724 C CA . THR B 1 17 ? -0.497 -29.172 -3.473 1 97.56 17 THR B CA 1
ATOM 1725 C C . THR B 1 17 ? 0.141 -29.266 -4.855 1 97.56 17 THR B C 1
ATOM 1727 O O . THR B 1 17 ? 1.28 -29.719 -4.988 1 97.56 17 THR B O 1
ATOM 1730 N N . GLN B 1 18 ? -0.533 -28.844 -5.836 1 98.75 18 GLN B N 1
ATOM 1731 C CA . GLN B 1 18 ? -0.073 -29 -7.211 1 98.75 18 GLN B CA 1
ATOM 1732 C C . GLN B 1 18 ? 1.129 -28.109 -7.496 1 98.75 18 GLN B C 1
ATOM 1734 O O . GLN B 1 18 ? 2.057 -28.5 -8.203 1 98.75 18 GLN B O 1
ATOM 1739 N N . ALA B 1 19 ? 1.1 -26.859 -6.965 1 98.81 19 ALA B N 1
ATOM 1740 C CA . ALA B 1 19 ? 2.232 -25.953 -7.141 1 98.81 19 ALA B CA 1
ATOM 1741 C C . ALA B 1 19 ? 3.512 -26.562 -6.574 1 98.81 19 ALA B C 1
ATOM 1743 O O . ALA B 1 19 ? 4.57 -26.484 -7.199 1 98.81 19 ALA B O 1
ATOM 1744 N N . LYS B 1 20 ? 3.393 -27.141 -5.402 1 98.81 20 LYS B N 1
ATOM 1745 C CA . LYS B 1 20 ? 4.551 -27.766 -4.766 1 98.81 20 LYS B CA 1
ATOM 1746 C C . LYS B 1 20 ? 5.07 -28.938 -5.59 1 98.81 20 LYS B C 1
ATOM 1748 O O . LYS B 1 20 ? 6.277 -29.078 -5.785 1 98.81 20 LYS B O 1
ATOM 1753 N N . LEU B 1 21 ? 4.215 -29.812 -6.086 1 98.81 21 LEU B N 1
ATOM 1754 C CA . LEU B 1 21 ? 4.59 -30.969 -6.883 1 98.81 21 LEU B CA 1
ATOM 1755 C C . LEU B 1 21 ? 5.281 -30.547 -8.172 1 98.81 21 LEU B C 1
ATOM 1757 O O . LEU B 1 21 ? 6.297 -31.125 -8.562 1 98.81 21 LEU B O 1
ATOM 1761 N N . ILE B 1 22 ? 4.719 -29.516 -8.805 1 98.81 22 ILE B N 1
ATOM 1762 C CA . ILE B 1 22 ? 5.285 -29.031 -10.062 1 98.81 22 ILE B CA 1
ATOM 1763 C C . ILE B 1 22 ? 6.648 -28.391 -9.805 1 98.81 22 ILE B C 1
ATOM 1765 O O . ILE B 1 22 ? 7.586 -28.594 -10.578 1 98.81 22 ILE B O 1
ATOM 1769 N N . ALA B 1 23 ? 6.75 -27.594 -8.727 1 98.75 23 ALA B N 1
ATOM 1770 C CA . ALA B 1 23 ? 8.031 -27 -8.367 1 98.75 23 ALA B CA 1
ATOM 1771 C C . ALA B 1 23 ? 9.102 -28.078 -8.18 1 98.75 23 ALA B C 1
ATOM 1773 O O . ALA B 1 23 ? 10.227 -27.922 -8.656 1 98.75 23 ALA B O 1
ATOM 1774 N N . GLU B 1 24 ? 8.719 -29.125 -7.484 1 98.44 24 GLU B N 1
ATOM 1775 C CA . GLU B 1 24 ? 9.648 -30.234 -7.262 1 98.44 24 GLU B CA 1
ATOM 1776 C C . GLU B 1 24 ? 10.055 -30.891 -8.578 1 98.44 24 GLU B C 1
ATOM 1778 O O . GLU B 1 24 ? 11.242 -31.109 -8.828 1 98.44 24 GLU B O 1
ATOM 1783 N N . LYS B 1 25 ? 9.109 -31.172 -9.391 1 98 25 LYS B N 1
ATOM 1784 C CA . LYS B 1 25 ? 9.359 -31.844 -10.664 1 98 25 LYS B CA 1
ATOM 1785 C C . LYS B 1 25 ? 10.273 -31.016 -11.555 1 98 25 LYS B C 1
ATOM 1787 O O . LYS B 1 25 ? 11.117 -31.562 -12.266 1 98 25 LYS B O 1
ATOM 1792 N N . LEU B 1 26 ? 10.172 -29.688 -11.5 1 97.88 26 LEU B N 1
ATOM 1793 C CA . LEU B 1 26 ? 10.922 -28.781 -12.375 1 97.88 26 LEU B CA 1
ATOM 1794 C C . LEU B 1 26 ? 12.195 -28.312 -11.688 1 97.88 26 LEU B C 1
ATOM 1796 O O . LEU B 1 26 ? 12.906 -27.453 -12.227 1 97.88 26 LEU B O 1
ATOM 1800 N N . ASN B 1 27 ? 12.469 -28.859 -10.453 1 97.12 27 ASN B N 1
ATOM 1801 C CA . ASN B 1 27 ? 13.578 -28.359 -9.641 1 97.12 27 ASN B CA 1
ATOM 1802 C C . ASN B 1 27 ? 13.516 -26.844 -9.492 1 97.12 27 ASN B C 1
ATOM 1804 O O . ASN B 1 27 ? 14.53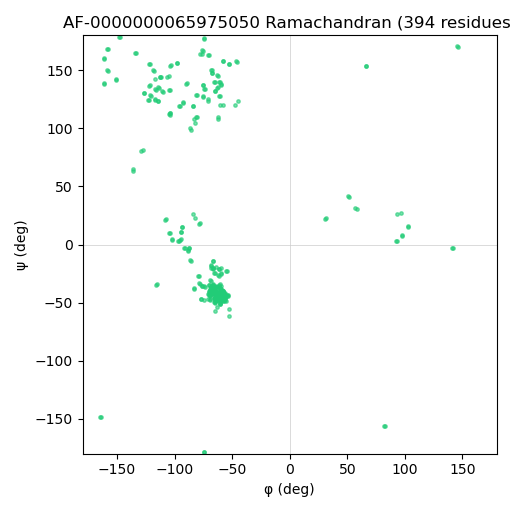1 -26.156 -9.656 1 97.12 27 ASN B O 1
ATOM 1808 N N . ALA B 1 28 ? 12.32 -26.328 -9.289 1 98.56 28 ALA B N 1
ATOM 1809 C CA . ALA B 1 28 ? 12.055 -24.906 -9.164 1 98.56 28 ALA B CA 1
ATOM 1810 C C . ALA B 1 28 ? 11.953 -24.484 -7.699 1 98.56 28 ALA B C 1
ATOM 1812 O O . ALA B 1 28 ? 11.711 -25.328 -6.828 1 98.56 28 ALA B O 1
ATOM 1813 N N . LYS B 1 29 ? 12.195 -23.219 -7.465 1 98.69 29 LYS B N 1
ATOM 1814 C CA . LYS B 1 29 ? 11.898 -22.656 -6.148 1 98.69 29 LYS B CA 1
ATOM 1815 C C . LYS B 1 29 ? 10.398 -22.453 -5.965 1 98.69 29 LYS B C 1
ATOM 1817 O O . LYS B 1 29 ? 9.734 -21.875 -6.824 1 98.69 29 LYS B O 1
ATOM 1822 N N . PHE B 1 30 ? 9.914 -23 -4.875 1 98.81 30 PHE B N 1
ATOM 1823 C CA . PHE B 1 30 ? 8.516 -22.781 -4.52 1 98.81 30 PHE B CA 1
ATOM 1824 C C . PHE B 1 30 ? 8.359 -21.531 -3.662 1 98.81 30 PHE B C 1
ATOM 1826 O O . PHE B 1 30 ? 9.164 -21.281 -2.764 1 98.81 30 PHE B O 1
ATOM 1833 N N . THR B 1 31 ? 7.34 -20.719 -3.896 1 98.81 31 THR B N 1
ATOM 1834 C CA . THR B 1 31 ? 6.992 -19.547 -3.092 1 98.81 31 THR B CA 1
ATOM 1835 C C . THR B 1 31 ? 5.484 -19.328 -3.092 1 98.81 31 THR B C 1
ATOM 1837 O O . THR B 1 31 ? 4.727 -20.141 -3.611 1 98.81 31 THR B O 1
ATOM 1840 N N . PHE B 1 32 ? 5.043 -18.281 -2.355 1 98.69 32 PHE B N 1
ATOM 1841 C CA . PHE B 1 32 ? 3.607 -18.094 -2.205 1 98.69 32 PHE B CA 1
ATOM 1842 C C . PHE B 1 32 ? 3.295 -16.672 -1.756 1 98.69 32 PHE B C 1
ATOM 1844 O O . PHE B 1 32 ? 4.18 -15.953 -1.284 1 98.69 32 PHE B O 1
ATOM 1851 N N . GLU B 1 33 ? 2.045 -16.297 -1.995 1 98.5 33 GLU B N 1
ATOM 1852 C CA . GLU B 1 33 ? 1.523 -15.047 -1.447 1 98.5 33 GLU B CA 1
ATOM 1853 C C . GLU B 1 33 ? 0.298 -15.297 -0.573 1 98.5 33 GLU B C 1
ATOM 1855 O O . GLU B 1 33 ? -0.503 -16.188 -0.859 1 98.5 33 GLU B O 1
ATOM 1860 N N . PRO B 1 34 ? 0.022 -14.391 0.374 1 98.12 34 PRO B N 1
ATOM 1861 C CA . PRO B 1 34 ? 1.027 -13.469 0.909 1 98.12 34 PRO B CA 1
ATOM 1862 C C . PRO B 1 34 ? 2.283 -14.188 1.4 1 98.12 34 PRO B C 1
ATOM 1864 O O . PRO B 1 34 ? 2.225 -15.367 1.758 1 98.12 34 PRO B O 1
ATOM 1867 N N . THR B 1 35 ? 3.365 -13.477 1.414 1 98.5 35 THR B N 1
ATOM 1868 C CA . THR B 1 35 ? 4.637 -14.102 1.758 1 98.5 35 THR B CA 1
ATOM 1869 C C . THR B 1 35 ? 4.723 -14.367 3.258 1 98.5 35 THR B C 1
ATOM 1871 O O . THR B 1 35 ? 3.787 -14.062 4 1 98.5 35 THR B O 1
ATOM 1874 N N . ASP B 1 36 ? 5.805 -14.977 3.682 1 97.25 36 ASP B N 1
ATOM 1875 C CA . ASP B 1 36 ? 6.016 -15.258 5.098 1 97.25 36 ASP B CA 1
ATOM 1876 C C . ASP B 1 36 ? 6.832 -14.156 5.762 1 97.25 36 ASP B C 1
ATOM 1878 O O . ASP B 1 36 ? 7.301 -14.312 6.891 1 97.25 36 ASP B O 1
ATOM 1882 N N . GLY B 1 37 ? 7.039 -13.047 5.066 1 95.88 37 GLY B N 1
ATOM 1883 C CA . GLY B 1 37 ? 7.699 -11.883 5.648 1 95.88 37 GLY B CA 1
ATOM 1884 C C . GLY B 1 37 ? 6.816 -11.117 6.609 1 95.88 37 GLY B C 1
ATOM 1885 O O . GLY B 1 37 ? 5.672 -11.5 6.855 1 95.88 37 GLY B O 1
ATOM 1886 N N . LYS B 1 38 ? 7.332 -10.055 7.148 1 94.38 38 LYS B N 1
ATOM 1887 C CA . LYS B 1 38 ? 6.629 -9.258 8.148 1 94.38 38 LYS B CA 1
ATOM 1888 C C . LYS B 1 38 ? 5.301 -8.742 7.605 1 94.38 38 LYS B C 1
ATOM 1890 O O . LYS B 1 38 ? 4.27 -8.844 8.273 1 94.38 38 LYS B O 1
ATOM 1895 N N . ILE B 1 39 ? 5.348 -8.203 6.402 1 97.19 39 ILE B N 1
ATOM 1896 C CA . ILE B 1 39 ? 4.137 -7.648 5.805 1 97.19 39 ILE B CA 1
ATOM 1897 C C . ILE B 1 39 ? 3.133 -8.766 5.539 1 97.19 39 ILE B C 1
ATOM 1899 O O . ILE B 1 39 ? 1.949 -8.641 5.859 1 97.19 39 ILE B O 1
ATOM 1903 N N . GLY B 1 40 ? 3.594 -9.891 4.957 1 97.5 40 GLY B N 1
ATOM 1904 C CA . GLY B 1 40 ? 2.725 -11.031 4.703 1 97.5 40 GLY B CA 1
ATOM 1905 C C . GLY B 1 40 ? 2.072 -11.57 5.961 1 97.5 40 GLY B C 1
ATOM 1906 O O . GLY B 1 40 ? 0.89 -11.922 5.953 1 97.5 40 GLY B O 1
ATOM 1907 N N . LYS B 1 41 ? 2.809 -11.625 7.016 1 95.44 41 LYS B N 1
ATOM 1908 C CA . LYS B 1 41 ? 2.266 -12.078 8.289 1 95.44 41 LYS B CA 1
ATOM 1909 C C . LYS B 1 41 ? 1.178 -11.133 8.797 1 95.44 41 LYS B C 1
ATOM 1911 O O . LYS B 1 41 ? 0.166 -11.578 9.344 1 95.44 41 LYS B O 1
ATOM 1916 N N . SER B 1 42 ? 1.399 -9.859 8.641 1 94.12 42 SER B N 1
ATOM 1917 C CA . SER B 1 42 ? 0.385 -8.883 9.016 1 94.12 42 SER B CA 1
ATOM 1918 C C . SER B 1 42 ? -0.895 -9.078 8.211 1 94.12 42 SER B C 1
ATOM 1920 O O . SER B 1 42 ? -1.998 -8.969 8.75 1 94.12 42 SER B O 1
ATOM 1922 N N . ILE B 1 43 ? -0.736 -9.32 6.926 1 96.75 43 ILE B N 1
ATOM 1923 C CA . ILE B 1 43 ? -1.879 -9.578 6.059 1 96.75 43 ILE B CA 1
ATOM 1924 C C . ILE B 1 43 ? -2.67 -10.773 6.586 1 96.75 43 ILE B C 1
ATOM 1926 O O . ILE B 1 43 ? -3.896 -10.711 6.699 1 96.75 43 ILE B O 1
ATOM 1930 N N . ARG B 1 44 ? -1.97 -11.828 6.945 1 94.31 44 ARG B N 1
ATOM 1931 C CA . ARG B 1 44 ? -2.633 -13.039 7.434 1 94.31 44 ARG B CA 1
ATOM 1932 C C . ARG B 1 44 ? -3.369 -12.766 8.742 1 94.31 44 ARG B C 1
ATOM 1934 O O . ARG B 1 44 ? -4.449 -13.312 8.977 1 94.31 44 ARG B O 1
ATOM 1941 N N . GLU B 1 45 ? -2.789 -11.938 9.562 1 92 45 GLU B N 1
ATOM 1942 C CA . GLU B 1 45 ? -3.459 -11.547 10.797 1 92 45 GLU B CA 1
ATOM 1943 C C . GLU B 1 45 ? -4.77 -10.82 10.508 1 92 45 GLU B C 1
ATOM 1945 O O . GLU B 1 45 ? -5.785 -11.086 11.156 1 92 45 GLU B O 1
ATOM 1950 N N . ILE B 1 46 ? -4.75 -9.953 9.57 1 91.31 46 ILE B N 1
ATOM 1951 C CA . ILE B 1 46 ? -5.941 -9.195 9.203 1 91.31 46 ILE B CA 1
ATOM 1952 C C . ILE B 1 46 ? -6.996 -10.141 8.633 1 91.31 46 ILE B C 1
ATOM 1954 O O . ILE B 1 46 ? -8.172 -10.047 8.992 1 91.31 46 ILE B O 1
ATOM 1958 N N . LEU B 1 47 ? -6.555 -11.055 7.828 1 89.94 47 LEU B N 1
ATOM 1959 C CA . LEU B 1 47 ? -7.465 -12 7.195 1 89.94 47 LEU B CA 1
ATOM 1960 C C . LEU B 1 47 ? -8.094 -12.93 8.234 1 89.94 47 LEU B C 1
ATOM 1962 O O . LEU B 1 47 ? -9.18 -13.469 8.008 1 89.94 47 LEU B O 1
ATOM 1966 N N . SER B 1 48 ? -7.457 -13.031 9.383 1 88.19 48 SER B N 1
ATOM 1967 C CA . SER B 1 48 ? -7.957 -13.898 10.438 1 88.19 48 SER B CA 1
ATOM 1968 C C . SER B 1 48 ? -8.969 -13.172 11.32 1 88.19 48 SER B C 1
ATOM 1970 O O . SER B 1 48 ? -9.547 -13.766 12.227 1 88.19 48 SER B O 1
ATOM 1972 N N . GLY B 1 49 ? -9.234 -11.875 11.102 1 85.38 49 GLY B N 1
ATOM 1973 C CA . GLY B 1 49 ? -10.344 -11.281 11.82 1 85.38 49 GLY B CA 1
ATOM 1974 C C . GLY B 1 49 ? -10.07 -9.859 12.273 1 85.38 49 GLY B C 1
ATOM 1975 O O . GLY B 1 49 ? -10.953 -9.195 12.82 1 85.38 49 GLY B O 1
ATOM 1976 N N . SER B 1 50 ? -9.008 -9.281 12.102 1 79.62 50 SER B N 1
ATOM 1977 C CA . SER B 1 50 ? -8.75 -7.906 12.5 1 79.62 50 SER B CA 1
ATOM 1978 C C . SER B 1 50 ? -9.414 -6.918 11.547 1 79.62 50 SER B C 1
ATOM 1980 O O . SER B 1 50 ? -9.5 -7.172 10.344 1 79.62 50 SER B O 1
ATOM 1982 N N . LYS B 1 51 ? -10 -5.902 12.141 1 86.5 51 LYS B N 1
ATOM 1983 C CA . LYS B 1 51 ? -10.656 -4.871 11.344 1 86.5 51 LYS B CA 1
ATOM 1984 C C . LYS B 1 51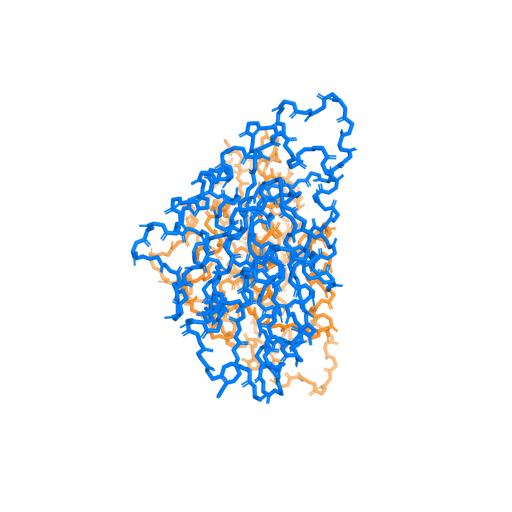 ? -9.641 -4.105 10.492 1 86.5 51 LYS B C 1
ATOM 1986 O O . LYS B 1 51 ? -8.578 -3.723 10.984 1 86.5 51 LYS B O 1
ATOM 1991 N N . CYS B 1 52 ? -10.008 -3.971 9.242 1 92.69 52 CYS B N 1
ATOM 1992 C CA . CYS B 1 52 ? -9.156 -3.26 8.297 1 92.69 52 CYS B CA 1
ATOM 1993 C C . CYS B 1 52 ? -9.945 -2.838 7.062 1 92.69 52 CYS B C 1
ATOM 1995 O O . CYS B 1 52 ? -10.828 -3.568 6.605 1 92.69 52 CYS B O 1
ATOM 1997 N N . GLN B 1 53 ? -9.695 -1.654 6.613 1 96.44 53 GLN B N 1
ATOM 1998 C CA . GLN B 1 53 ? -10.336 -1.238 5.367 1 96.44 53 GLN B CA 1
ATOM 1999 C C . GLN B 1 53 ? -9.883 -2.115 4.199 1 96.44 53 GLN B C 1
ATOM 2001 O O . GLN B 1 53 ? -8.742 -2.572 4.164 1 96.44 53 GLN B O 1
ATOM 2006 N N . LYS B 1 54 ? -10.805 -2.365 3.25 1 96.75 54 LYS B N 1
ATOM 2007 C CA . LYS B 1 54 ? -10.477 -3.219 2.111 1 96.75 54 LYS B CA 1
ATOM 2008 C C . LYS B 1 54 ? -9.336 -2.629 1.294 1 96.75 54 LYS B C 1
ATOM 2010 O O . LYS B 1 54 ? -8.492 -3.365 0.771 1 96.75 54 LYS B O 1
ATOM 2015 N N . GLU B 1 55 ? -9.273 -1.281 1.188 1 98.19 55 GLU B N 1
ATOM 2016 C CA . GLU B 1 55 ? -8.203 -0.625 0.449 1 98.19 55 GLU B CA 1
ATOM 2017 C C . GLU B 1 55 ? -6.863 -0.783 1.164 1 98.19 55 GLU B C 1
ATOM 2019 O O . GLU B 1 55 ? -5.82 -0.89 0.52 1 98.19 55 GLU B O 1
ATOM 2024 N N . THR B 1 56 ? -6.91 -0.757 2.521 1 98.25 56 THR B N 1
ATOM 2025 C CA . THR B 1 56 ? -5.703 -1.008 3.301 1 98.25 56 THR B CA 1
ATOM 2026 C C . THR B 1 56 ? -5.113 -2.373 2.959 1 98.25 56 THR B C 1
ATOM 2028 O O . THR B 1 56 ? -3.92 -2.488 2.682 1 98.25 56 THR B O 1
ATOM 2031 N N . LEU B 1 57 ? -5.949 -3.338 2.965 1 97.75 57 LEU B N 1
ATOM 2032 C CA . LEU B 1 57 ? -5.512 -4.699 2.676 1 97.75 57 LEU B CA 1
ATOM 2033 C C . LEU B 1 57 ? -4.93 -4.797 1.271 1 97.75 57 LEU B C 1
ATOM 2035 O O . LEU B 1 57 ? -3.898 -5.441 1.063 1 97.75 57 LEU B O 1
ATOM 2039 N N . ALA B 1 58 ? -5.598 -4.164 0.29 1 98.56 58 ALA B N 1
ATOM 2040 C CA . ALA B 1 58 ? -5.094 -4.148 -1.082 1 98.56 58 ALA B CA 1
ATOM 2041 C C . ALA B 1 58 ? -3.68 -3.578 -1.142 1 98.56 58 ALA B C 1
ATOM 2043 O O . ALA B 1 58 ? -2.803 -4.145 -1.798 1 98.56 58 ALA B O 1
ATOM 2044 N N . LEU B 1 59 ? -3.463 -2.498 -0.459 1 98.88 59 LEU B N 1
ATOM 2045 C CA . LEU B 1 59 ? -2.166 -1.827 -0.441 1 98.88 59 LEU B CA 1
ATOM 2046 C C . LEU B 1 59 ? -1.117 -2.691 0.251 1 98.88 59 LEU B C 1
ATOM 2048 O O . LEU B 1 59 ? 0.04 -2.727 -0.171 1 98.88 59 LEU B O 1
ATOM 2052 N N . LEU B 1 60 ? -1.512 -3.369 1.275 1 98.56 60 LEU B N 1
ATOM 2053 C CA . LEU B 1 60 ? -0.589 -4.254 1.979 1 98.56 60 LEU B CA 1
ATOM 2054 C C . LEU B 1 60 ? -0.176 -5.422 1.091 1 98.56 60 LEU B C 1
ATOM 2056 O O . LEU B 1 60 ? 0.994 -5.812 1.076 1 98.56 60 LEU B O 1
ATOM 2060 N N . PHE B 1 61 ? -1.127 -6.016 0.339 1 98.69 61 PHE B N 1
ATOM 2061 C CA . PHE B 1 61 ? -0.791 -7.074 -0.605 1 98.69 61 PHE B CA 1
ATOM 2062 C C . PHE B 1 61 ? 0.23 -6.586 -1.626 1 98.69 61 PHE B C 1
ATOM 2064 O O . PHE B 1 61 ? 1.186 -7.297 -1.945 1 98.69 61 PHE B O 1
ATOM 2071 N N . ALA B 1 62 ? -0 -5.391 -2.131 1 98.88 62 ALA B N 1
ATOM 2072 C CA . ALA B 1 62 ? 0.909 -4.812 -3.117 1 98.88 62 ALA B CA 1
ATOM 2073 C C . ALA B 1 62 ? 2.295 -4.59 -2.521 1 98.88 62 ALA B C 1
ATOM 2075 O O . ALA B 1 62 ? 3.309 -4.844 -3.178 1 98.88 62 ALA B O 1
ATOM 2076 N N . ALA B 1 63 ? 2.293 -4.086 -1.298 1 98.81 63 ALA B N 1
ATOM 2077 C CA . ALA B 1 63 ? 3.566 -3.863 -0.62 1 98.81 63 ALA B CA 1
ATOM 2078 C C . ALA B 1 63 ? 4.324 -5.176 -0.432 1 98.81 63 ALA B C 1
ATOM 2080 O O . ALA B 1 63 ? 5.527 -5.246 -0.696 1 98.81 63 ALA B O 1
ATOM 2081 N N . ASP B 1 64 ? 3.656 -6.195 0.016 1 98.62 64 ASP B N 1
ATOM 2082 C CA . ASP B 1 64 ? 4.246 -7.52 0.18 1 98.62 64 ASP B CA 1
ATOM 2083 C C . ASP B 1 64 ? 4.812 -8.039 -1.141 1 98.62 64 ASP B C 1
ATOM 2085 O O . ASP B 1 64 ? 5.891 -8.633 -1.169 1 98.62 64 ASP B O 1
ATOM 2089 N N . ARG B 1 65 ? 4.09 -7.781 -2.182 1 98.88 65 ARG B N 1
ATOM 2090 C CA . ARG B 1 65 ? 4.465 -8.289 -3.498 1 98.88 65 ARG B CA 1
ATOM 2091 C C . ARG B 1 65 ? 5.711 -7.59 -4.023 1 98.88 65 ARG B C 1
ATOM 2093 O O . ARG B 1 65 ? 6.543 -8.211 -4.691 1 98.88 65 ARG B O 1
ATOM 2100 N N . VAL B 1 66 ? 5.891 -6.281 -3.719 1 98.75 66 VAL B N 1
ATOM 2101 C CA . VAL B 1 66 ? 7.102 -5.582 -4.129 1 98.75 66 VAL B CA 1
ATOM 2102 C C . VAL B 1 66 ? 8.328 -6.305 -3.572 1 98.75 66 VAL B C 1
ATOM 2104 O O . VAL B 1 66 ? 9.289 -6.555 -4.297 1 98.75 66 VAL B O 1
ATOM 2107 N N . GLU B 1 67 ? 8.281 -6.637 -2.297 1 98.31 67 GLU B N 1
ATOM 2108 C CA . GLU B 1 67 ? 9.375 -7.387 -1.69 1 98.31 67 GLU B CA 1
ATOM 2109 C C . GLU B 1 67 ? 9.5 -8.781 -2.305 1 98.31 67 GLU B C 1
ATOM 2111 O O . GLU B 1 67 ? 10.609 -9.266 -2.533 1 98.31 67 GLU B O 1
ATOM 2116 N N . HIS B 1 68 ? 8.414 -9.398 -2.557 1 98.81 68 HIS B N 1
ATOM 2117 C CA . HIS B 1 68 ? 8.375 -10.734 -3.135 1 98.81 68 HIS B CA 1
ATOM 2118 C C . HIS B 1 68 ? 9.047 -10.766 -4.504 1 98.81 68 HIS B C 1
ATOM 2120 O O . HIS B 1 68 ? 9.812 -11.68 -4.801 1 98.81 68 HIS B O 1
ATOM 2126 N N . VAL B 1 69 ? 8.734 -9.766 -5.328 1 98.81 69 VAL B N 1
ATOM 2127 C CA . VAL B 1 69 ? 9.273 -9.68 -6.684 1 98.81 69 VAL B CA 1
ATOM 2128 C C . VAL B 1 69 ? 10.797 -9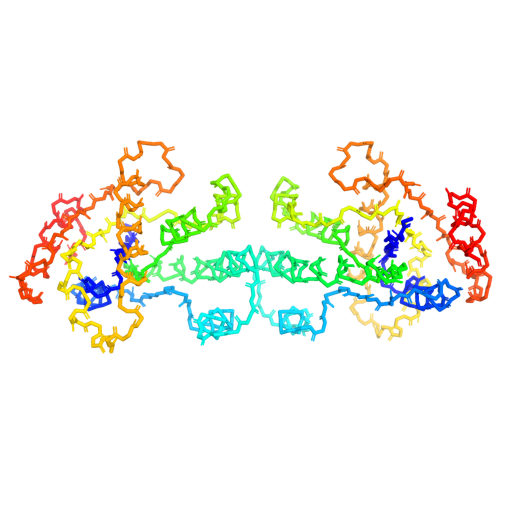.633 -6.629 1 98.81 69 VAL B C 1
ATOM 2130 O O . VAL B 1 69 ? 11.477 -10.273 -7.438 1 98.81 69 VAL B O 1
ATOM 2133 N N . SER B 1 70 ? 11.305 -8.852 -5.68 1 97.94 70 SER B N 1
ATOM 2134 C CA . SER B 1 70 ? 12.758 -8.805 -5.523 1 97.94 70 SER B CA 1
ATOM 2135 C C . SER B 1 70 ? 13.336 -10.195 -5.281 1 97.94 70 SER B C 1
ATOM 2137 O O . SER B 1 70 ? 14.344 -10.562 -5.875 1 97.94 70 SER B O 1
ATOM 2139 N N . LYS B 1 71 ? 12.688 -10.977 -4.48 1 97.94 71 LYS B N 1
ATOM 2140 C CA . LYS B 1 71 ? 13.125 -12.336 -4.18 1 97.94 71 LYS B CA 1
ATOM 2141 C C . LYS B 1 71 ? 12.938 -13.258 -5.383 1 97.94 71 LYS B C 1
ATOM 2143 O O . LYS B 1 71 ? 13.805 -14.078 -5.684 1 97.94 71 LYS B O 1
ATOM 2148 N N . ILE B 1 72 ? 11.828 -13.133 -6.055 1 98.75 72 ILE B N 1
ATOM 2149 C CA . ILE B 1 72 ? 11.539 -13.93 -7.238 1 98.75 72 ILE B CA 1
ATOM 2150 C C . ILE B 1 72 ? 12.625 -13.695 -8.289 1 98.75 72 ILE B C 1
ATOM 2152 O O . ILE B 1 72 ? 13.133 -14.648 -8.891 1 98.75 72 ILE B O 1
ATOM 2156 N N . GLU B 1 73 ? 12.945 -12.438 -8.516 1 98.62 73 GLU B N 1
ATOM 2157 C CA . GLU B 1 73 ? 13.969 -12.102 -9.5 1 98.62 73 GLU B CA 1
ATOM 2158 C C . GLU B 1 73 ? 15.32 -12.711 -9.133 1 98.62 73 GLU B C 1
ATOM 2160 O O . GLU B 1 73 ? 16.047 -13.203 -10.008 1 98.62 73 GLU B O 1
ATOM 2165 N N . GLU B 1 74 ? 15.648 -12.68 -7.895 1 98.31 74 GLU B N 1
ATOM 2166 C CA . GLU B 1 74 ? 16.891 -13.305 -7.441 1 98.31 74 GLU B CA 1
ATOM 2167 C C . GLU B 1 74 ? 16.859 -14.812 -7.656 1 98.31 74 GLU B C 1
ATOM 2169 O O . GLU B 1 74 ? 17.844 -15.398 -8.109 1 98.31 74 GLU B O 1
ATOM 2174 N N . ASP B 1 75 ? 15.781 -15.445 -7.355 1 98.56 75 ASP B N 1
ATOM 2175 C CA . ASP B 1 75 ? 15.633 -16.891 -7.496 1 98.56 75 ASP B CA 1
ATOM 2176 C C . ASP B 1 75 ? 15.672 -17.297 -8.969 1 98.56 75 ASP B C 1
ATOM 2178 O O . ASP B 1 75 ? 16.203 -18.359 -9.305 1 98.56 75 ASP B O 1
ATOM 2182 N N . LEU B 1 76 ? 15.125 -16.453 -9.812 1 98.56 76 LEU B N 1
ATOM 2183 C CA . LEU B 1 76 ? 15.039 -16.75 -11.242 1 98.56 76 LEU B CA 1
ATOM 2184 C C . LEU B 1 76 ? 16.422 -16.781 -11.875 1 98.56 76 LEU B C 1
ATOM 2186 O O . LEU B 1 76 ? 16.594 -17.328 -12.969 1 98.56 76 LEU B O 1
ATOM 2190 N N . LYS B 1 77 ? 17.375 -16.141 -11.211 1 98.19 77 LYS B N 1
ATOM 2191 C CA . LYS B 1 77 ? 18.75 -16.219 -11.695 1 98.19 77 LYS B CA 1
ATOM 2192 C C . LYS B 1 77 ? 19.312 -17.625 -11.531 1 98.19 77 LYS B C 1
ATOM 2194 O O . LYS B 1 77 ? 20.281 -18 -12.203 1 98.19 77 LYS B O 1
ATOM 2199 N N . LYS B 1 78 ? 18.703 -18.438 -10.703 1 97.88 78 LYS B N 1
ATOM 2200 C CA . LYS B 1 78 ? 19.266 -19.734 -10.336 1 97.88 78 LYS B CA 1
ATOM 2201 C C . LYS B 1 78 ? 18.375 -20.875 -10.82 1 97.88 78 LYS B C 1
ATOM 2203 O O . LYS B 1 78 ? 18.859 -21.953 -11.156 1 97.88 78 LYS B O 1
ATOM 2208 N N . SER B 1 79 ? 17.062 -20.656 -10.812 1 98.19 79 SER B N 1
ATOM 2209 C CA . SER B 1 79 ? 16.109 -21.719 -11.141 1 98.19 79 SER B CA 1
ATOM 2210 C C . SER B 1 79 ? 14.773 -21.141 -11.586 1 98.19 79 SER B C 1
ATOM 2212 O O . SER B 1 79 ? 14.57 -19.922 -11.539 1 98.19 79 SER B O 1
ATOM 2214 N N . HIS B 1 80 ? 13.898 -22.062 -12.156 1 98.56 80 HIS B N 1
ATOM 2215 C CA . HIS B 1 80 ? 12.5 -21.672 -12.281 1 98.56 80 HIS B CA 1
ATOM 2216 C C . HIS B 1 80 ? 11.898 -21.312 -10.922 1 98.56 80 HIS B C 1
ATOM 2218 O O . HIS B 1 80 ? 12.445 -21.688 -9.883 1 98.56 80 HIS B O 1
ATOM 2224 N N . VAL B 1 81 ? 10.852 -20.547 -10.945 1 98.88 81 VAL B N 1
ATOM 2225 C CA . VAL B 1 81 ? 10.102 -20.203 -9.742 1 98.88 81 VAL B CA 1
ATOM 2226 C C . VAL B 1 81 ? 8.625 -20.531 -9.938 1 98.88 81 VAL B C 1
ATOM 2228 O O . VAL B 1 81 ? 8.047 -20.234 -10.984 1 98.88 81 VAL B O 1
ATOM 2231 N N . VAL B 1 82 ? 8.039 -21.234 -8.969 1 98.94 82 VAL B N 1
ATOM 2232 C CA . VAL B 1 82 ? 6.613 -21.547 -8.945 1 98.94 82 VAL B CA 1
ATOM 2233 C C . VAL B 1 82 ? 5.957 -20.906 -7.727 1 98.94 82 VAL B C 1
ATOM 2235 O O . VAL B 1 82 ? 6.402 -21.094 -6.594 1 98.94 82 VAL B O 1
ATOM 2238 N N . SER B 1 83 ? 4.949 -20.141 -7.965 1 98.94 83 SER B N 1
ATOM 2239 C CA . SER B 1 83 ? 4.316 -19.422 -6.863 1 98.94 83 SER B CA 1
ATOM 2240 C C . SER B 1 83 ? 2.869 -19.859 -6.672 1 98.94 83 SER B C 1
ATOM 2242 O O . SER B 1 83 ? 2.111 -19.953 -7.641 1 98.94 83 SER B O 1
ATOM 2244 N N . ASP B 1 84 ? 2.484 -20.109 -5.449 1 98.69 84 ASP B N 1
ATOM 2245 C CA . ASP B 1 84 ? 1.093 -20.25 -5.035 1 98.69 84 ASP B CA 1
ATOM 2246 C C . ASP B 1 84 ? 0.45 -18.875 -4.812 1 98.69 84 ASP B C 1
ATOM 2248 O O . ASP B 1 84 ? 0.745 -18.203 -3.828 1 98.69 84 ASP B O 1
ATOM 2252 N N . ARG B 1 85 ? -0.445 -18.484 -5.66 1 98.38 85 ARG B N 1
ATOM 2253 C CA . ARG B 1 85 ? -1.091 -17.172 -5.711 1 98.38 85 ARG B CA 1
ATOM 2254 C C . ARG B 1 85 ? -0.089 -16.078 -6.078 1 98.38 85 ARG B C 1
ATOM 2256 O O . ARG B 1 85 ? 1.121 -16.266 -5.941 1 98.38 85 ARG B O 1
ATOM 2263 N N . TYR B 1 86 ? -0.624 -15.047 -6.648 1 98.44 86 TYR B N 1
ATOM 2264 C CA . TYR B 1 86 ? 0.14 -13.875 -7.066 1 98.44 86 TYR B CA 1
ATOM 2265 C C . TYR B 1 86 ? -0.782 -12.695 -7.348 1 98.44 86 TYR B C 1
ATOM 2267 O O . TYR B 1 86 ? -1.768 -12.484 -6.637 1 98.44 86 TYR B O 1
ATOM 2275 N N . VAL B 1 87 ? -0.46 -11.828 -8.266 1 98.25 87 VAL B N 1
ATOM 2276 C CA . VAL B 1 87 ? -1.152 -10.57 -8.5 1 98.25 87 VAL B CA 1
ATOM 2277 C C . VAL B 1 87 ? -2.576 -10.836 -8.977 1 98.25 87 VAL B C 1
ATOM 2279 O O . VAL B 1 87 ? -3.488 -10.055 -8.711 1 98.25 87 VAL B O 1
ATOM 2282 N N . TYR B 1 88 ? -2.861 -11.969 -9.57 1 97.44 88 TYR B N 1
ATOM 2283 C CA . TYR B 1 88 ? -4.168 -12.289 -10.125 1 97.44 88 TYR B CA 1
ATOM 2284 C C . TYR B 1 88 ? -5.203 -12.484 -9.023 1 97.44 88 TYR B C 1
ATOM 2286 O O . TYR B 1 88 ? -6.359 -12.07 -9.172 1 97.44 88 TYR B O 1
ATOM 2294 N N . SER B 1 89 ? -4.742 -13.109 -7.953 1 96.81 89 SER B N 1
ATOM 2295 C CA . SER B 1 89 ? -5.602 -13.203 -6.777 1 96.81 89 SER B CA 1
ATOM 2296 C C . SER B 1 89 ? -6.023 -11.812 -6.297 1 96.81 89 SER B C 1
ATOM 2298 O O . SER B 1 89 ? -7.199 -11.586 -6 1 96.81 89 SER B O 1
ATOM 2300 N N . SER B 1 90 ? -5.062 -10.875 -6.215 1 96.94 90 SER B N 1
ATOM 2301 C CA . SER B 1 90 ? -5.371 -9.516 -5.793 1 96.94 90 SER B CA 1
ATOM 2302 C C . SER B 1 90 ? -6.422 -8.883 -6.699 1 96.94 90 SER B C 1
ATOM 2304 O O . SER B 1 90 ? -7.402 -8.312 -6.219 1 96.94 90 SER B O 1
ATOM 2306 N N . ILE B 1 91 ? -6.223 -9.023 -7.969 1 96.62 91 ILE B N 1
ATOM 2307 C CA . ILE B 1 91 ? -7.137 -8.422 -8.938 1 96.62 91 ILE B CA 1
ATOM 2308 C C . ILE B 1 91 ? -8.539 -8.984 -8.742 1 96.62 91 ILE B C 1
ATOM 2310 O O . ILE B 1 91 ? -9.5 -8.227 -8.586 1 96.62 91 ILE B O 1
ATOM 2314 N N . VAL B 1 92 ? -8.68 -10.273 -8.68 1 96.31 92 VAL B N 1
ATOM 2315 C CA . VAL B 1 92 ? -9.984 -10.93 -8.633 1 96.31 92 VAL B CA 1
ATOM 2316 C C . VAL B 1 92 ? -10.656 -10.641 -7.297 1 96.31 92 VAL B C 1
ATOM 2318 O O . VAL B 1 92 ? -11.812 -10.211 -7.258 1 96.31 92 VAL B O 1
ATOM 2321 N N . TYR B 1 93 ? -9.953 -10.797 -6.219 1 94.56 93 TYR B N 1
ATOM 2322 C CA . TYR B 1 93 ? -10.539 -10.641 -4.891 1 94.56 93 TYR B CA 1
ATOM 2323 C C . TYR B 1 93 ? -10.883 -9.188 -4.613 1 94.56 93 TYR B C 1
ATOM 2325 O O . TYR B 1 93 ? -11.969 -8.883 -4.109 1 94.56 93 TYR B O 1
ATOM 2333 N N . GLN B 1 94 ? -10.031 -8.32 -4.957 1 95.69 94 GLN B N 1
ATOM 2334 C CA . GLN B 1 94 ? -10.234 -6.918 -4.605 1 95.69 94 GLN B CA 1
ATOM 2335 C C . GLN B 1 94 ? -11.281 -6.27 -5.516 1 95.69 94 GLN B C 1
ATOM 2337 O O . GLN B 1 94 ? -12.062 -5.434 -5.066 1 95.69 94 GLN B O 1
ATOM 2342 N N . MET B 1 95 ? -11.289 -6.66 -6.746 1 94.69 95 MET B N 1
ATOM 2343 C CA . MET B 1 95 ? -12.367 -6.199 -7.613 1 94.69 95 MET B CA 1
ATOM 2344 C C . MET B 1 95 ? -13.719 -6.684 -7.098 1 94.69 95 MET B C 1
ATOM 2346 O O . MET B 1 95 ? -14.711 -5.953 -7.164 1 94.69 95 MET B O 1
ATOM 2350 N N . SER B 1 96 ? -13.75 -7.91 -6.645 1 93.31 96 SER B N 1
ATOM 2351 C CA . SER B 1 96 ? -14.992 -8.461 -6.113 1 93.31 96 SER B CA 1
ATOM 2352 C C . SER B 1 96 ? -15.469 -7.672 -4.898 1 93.31 96 SER B C 1
ATOM 2354 O O . SER B 1 96 ? -16.641 -7.727 -4.539 1 93.31 96 SER B O 1
ATOM 2356 N N . GLN B 1 97 ? -14.586 -6.941 -4.23 1 93.12 97 GLN B N 1
ATOM 2357 C CA . GLN B 1 97 ? -14.922 -6.121 -3.068 1 93.12 97 GLN B CA 1
ATOM 2358 C C . GLN B 1 97 ? -15.289 -4.699 -3.482 1 93.12 97 GLN B C 1
ATOM 2360 O O . GLN B 1 97 ? -15.516 -3.838 -2.631 1 93.12 97 GLN B O 1
ATOM 2365 N N . GLY B 1 98 ? -15.195 -4.414 -4.773 1 95.5 98 GLY B N 1
ATOM 2366 C CA . GLY B 1 98 ? -15.648 -3.127 -5.277 1 95.5 98 GLY B CA 1
ATOM 2367 C C . GLY B 1 98 ? -14.523 -2.119 -5.438 1 95.5 98 GLY B C 1
ATOM 2368 O O . GLY B 1 98 ? -14.773 -0.94 -5.691 1 95.5 98 GLY B O 1
ATOM 2369 N N . ILE B 1 99 ? -13.312 -2.531 -5.273 1 97.25 99 ILE B N 1
ATOM 2370 C CA . ILE B 1 99 ? -12.188 -1.628 -5.496 1 97.25 99 ILE B CA 1
ATOM 2371 C C . ILE B 1 99 ? -11.992 -1.403 -6.996 1 97.25 99 ILE B C 1
ATOM 2373 O O . ILE B 1 99 ? -12.016 -2.355 -7.781 1 97.25 99 ILE B O 1
ATOM 2377 N N . PRO B 1 100 ? -11.812 -0.168 -7.445 1 97.25 100 PRO B N 1
ATOM 2378 C CA . PRO B 1 100 ? -11.68 0.123 -8.875 1 97.25 100 PRO B CA 1
ATOM 2379 C C . PRO B 1 100 ? -10.484 -0.578 -9.508 1 97.25 100 PRO B C 1
ATOM 2381 O O . PRO B 1 100 ? -9.391 -0.598 -8.93 1 97.25 100 PRO B O 1
ATOM 2384 N N . LYS B 1 101 ? -10.703 -1.058 -10.68 1 95.38 101 LYS B N 1
ATOM 2385 C CA . LYS B 1 101 ? -9.719 -1.826 -11.43 1 95.38 101 LYS B CA 1
ATOM 2386 C C . LYS B 1 101 ? -8.43 -1.027 -11.617 1 95.38 101 LYS B C 1
ATOM 2388 O O . LYS B 1 101 ? -7.332 -1.543 -11.391 1 95.38 101 LYS B O 1
ATOM 2393 N N . ASP B 1 102 ? -8.531 0.219 -11.984 1 95.94 102 ASP B N 1
ATOM 2394 C CA . ASP B 1 102 ? -7.371 1.052 -12.273 1 95.94 102 ASP B CA 1
ATOM 2395 C C . ASP B 1 102 ? -6.512 1.246 -11.023 1 95.94 102 ASP B C 1
ATOM 2397 O O . ASP B 1 102 ? -5.281 1.293 -11.117 1 95.94 102 ASP B O 1
ATOM 2401 N N . PHE B 1 103 ? -7.152 1.355 -9.898 1 98.12 103 PHE B N 1
ATOM 2402 C CA . PHE B 1 103 ? -6.426 1.472 -8.641 1 98.12 103 PHE B CA 1
ATOM 2403 C C . PHE B 1 103 ? -5.621 0.206 -8.359 1 98.12 103 PHE B C 1
ATOM 2405 O O . PHE B 1 103 ? -4.422 0.273 -8.094 1 98.12 103 PHE B O 1
ATOM 2412 N N . ILE B 1 104 ? -6.281 -0.95 -8.508 1 97.62 104 ILE B N 1
ATOM 2413 C CA . ILE B 1 104 ? -5.652 -2.238 -8.234 1 97.62 104 ILE B CA 1
ATOM 2414 C C . ILE B 1 104 ? -4.457 -2.434 -9.172 1 97.62 104 ILE B C 1
ATOM 2416 O O . ILE B 1 104 ? -3.385 -2.857 -8.734 1 97.62 104 ILE B O 1
ATOM 2420 N N . TYR B 1 105 ? -4.625 -2.088 -10.414 1 97.31 105 TYR B N 1
ATOM 2421 C CA . TYR B 1 105 ? -3.555 -2.27 -11.391 1 97.31 105 TYR B CA 1
ATOM 2422 C C . TYR B 1 105 ? -2.381 -1.347 -11.086 1 97.31 105 TYR B C 1
ATOM 2424 O O . TYR B 1 105 ? -1.222 -1.76 -11.164 1 97.31 105 TYR B O 1
ATOM 2432 N N . THR B 1 106 ? -2.662 -0.134 -10.695 1 98.19 106 THR B N 1
ATOM 2433 C CA . THR B 1 106 ? -1.597 0.83 -10.445 1 98.19 106 THR B CA 1
ATOM 2434 C C . THR B 1 106 ? -0.797 0.445 -9.203 1 98.19 106 THR B C 1
ATOM 2436 O O . THR B 1 106 ? 0.435 0.475 -9.219 1 98.19 106 THR B O 1
ATOM 2439 N N . ILE B 1 107 ? -1.48 0.042 -8.117 1 98.62 107 ILE B N 1
ATOM 2440 C CA . ILE B 1 107 ? -0.735 -0.25 -6.895 1 98.62 107 ILE B CA 1
ATOM 2441 C C . ILE B 1 107 ? 0.141 -1.482 -7.105 1 98.62 107 ILE B C 1
ATOM 2443 O O . ILE B 1 107 ? 1.059 -1.742 -6.324 1 98.62 107 ILE B O 1
ATOM 2447 N N . ASN B 1 108 ? -0.104 -2.252 -8.188 1 98.5 108 ASN B N 1
ATOM 2448 C CA . ASN B 1 108 ? 0.681 -3.447 -8.477 1 98.5 108 ASN B CA 1
ATOM 2449 C C . ASN B 1 108 ? 1.608 -3.232 -9.672 1 98.5 108 ASN B C 1
ATOM 2451 O O . ASN B 1 108 ? 2.027 -4.195 -10.32 1 98.5 108 ASN B O 1
ATOM 2455 N N . ASP B 1 109 ? 1.932 -1.989 -10.008 1 98.06 109 ASP B N 1
ATOM 2456 C CA . ASP B 1 109 ? 2.773 -1.632 -11.141 1 98.06 109 ASP B CA 1
ATOM 2457 C C . ASP B 1 109 ? 4.117 -2.352 -11.078 1 98.06 109 ASP B C 1
ATOM 2459 O O . ASP B 1 109 ? 4.758 -2.58 -12.109 1 98.06 109 ASP B O 1
ATOM 2463 N N . TYR B 1 110 ? 4.504 -2.754 -9.969 1 97.94 110 TYR B N 1
ATOM 2464 C CA . TYR B 1 110 ? 5.852 -3.291 -9.82 1 97.94 110 TYR B CA 1
ATOM 2465 C C . TYR B 1 110 ? 5.832 -4.812 -9.766 1 97.94 110 TYR B C 1
ATOM 2467 O O . TYR B 1 110 ? 6.863 -5.445 -9.531 1 97.94 110 TYR B O 1
ATOM 2475 N N . ALA B 1 111 ? 4.691 -5.441 -9.938 1 98.44 111 ALA B N 1
ATOM 2476 C CA . ALA B 1 111 ? 4.602 -6.895 -10.055 1 98.44 111 ALA B CA 1
ATOM 2477 C C . ALA B 1 111 ? 5.305 -7.391 -11.312 1 98.44 111 ALA B C 1
ATOM 2479 O O . ALA B 1 111 ? 5.219 -6.758 -12.367 1 98.44 111 ALA B O 1
ATOM 2480 N N . LYS B 1 112 ? 5.969 -8.461 -11.18 1 98.38 112 LYS B N 1
ATOM 2481 C CA . LYS B 1 112 ? 6.551 -9.133 -12.336 1 98.38 112 LYS B CA 1
ATOM 2482 C C . LYS B 1 112 ? 5.512 -9.992 -13.055 1 98.38 112 LYS B C 1
ATOM 2484 O O . LYS B 1 112 ? 4.809 -10.781 -12.43 1 98.38 112 LYS B O 1
ATOM 2489 N N . THR B 1 113 ? 5.43 -9.766 -14.352 1 98.25 113 THR B N 1
ATOM 2490 C CA . THR B 1 113 ? 4.531 -10.617 -15.125 1 98.25 113 THR B CA 1
ATOM 2491 C C . THR B 1 113 ? 5.086 -12.039 -15.234 1 98.25 113 THR B C 1
ATOM 2493 O O . THR B 1 113 ? 6.234 -12.227 -15.641 1 98.25 113 THR B O 1
ATOM 2496 N N . PRO B 1 114 ? 4.352 -13.023 -14.828 1 98.25 114 PRO B N 1
ATOM 2497 C CA . PRO B 1 114 ? 4.836 -14.398 -14.953 1 98.25 114 PRO B CA 1
ATOM 2498 C C . PRO B 1 114 ? 4.895 -14.875 -16.391 1 98.25 114 PRO B C 1
ATOM 2500 O O . PRO B 1 114 ? 4.34 -14.234 -17.297 1 98.25 114 PRO B O 1
ATOM 2503 N N . ASP B 1 115 ? 5.637 -15.945 -16.609 1 98.25 115 ASP B N 1
ATOM 2504 C CA . ASP B 1 115 ? 5.691 -16.578 -17.922 1 98.25 115 ASP B CA 1
ATOM 2505 C C . ASP B 1 115 ? 4.41 -17.344 -18.219 1 98.25 115 ASP B C 1
ATOM 2507 O O . ASP B 1 115 ? 3.936 -17.359 -19.359 1 98.25 115 ASP B O 1
ATOM 2511 N N . LEU B 1 116 ? 3.885 -17.922 -17.234 1 98.44 116 LEU B N 1
ATOM 2512 C CA . LEU B 1 116 ? 2.73 -18.797 -17.375 1 98.44 116 LEU B CA 1
ATOM 2513 C C . LEU B 1 116 ? 1.888 -18.781 -16.094 1 98.44 116 LEU B C 1
ATOM 2515 O O . LEU B 1 116 ? 2.428 -18.75 -14.992 1 98.44 116 LEU B O 1
ATOM 2519 N N . VAL B 1 117 ? 0.569 -18.828 -16.25 1 98.38 117 VAL B N 1
ATOM 2520 C CA . VAL B 1 117 ? -0.345 -18.953 -15.109 1 98.38 117 VAL B CA 1
ATOM 2521 C C . VAL B 1 117 ? -1.195 -20.203 -15.266 1 98.38 117 VAL B C 1
ATOM 2523 O O . VAL B 1 117 ? -1.777 -20.453 -16.328 1 98.38 117 VAL B O 1
ATOM 2526 N N . VAL B 1 118 ? -1.225 -21.016 -14.258 1 98.69 118 VAL B N 1
ATOM 2527 C CA . VAL B 1 118 ? -2.074 -22.203 -14.195 1 98.69 118 VAL B CA 1
ATOM 2528 C C . VAL B 1 118 ? -3.264 -21.938 -13.273 1 98.69 118 VAL B C 1
ATOM 2530 O O . VAL B 1 118 ? -3.098 -21.781 -12.062 1 98.69 118 VAL B O 1
ATOM 2533 N N . LEU B 1 119 ? -4.453 -21.891 -13.828 1 98.31 119 LEU B N 1
ATOM 2534 C CA . LEU B 1 119 ? -5.684 -21.766 -13.055 1 98.31 119 LEU B CA 1
ATOM 2535 C C . LEU B 1 119 ? -6.305 -23.141 -12.789 1 98.31 119 LEU B C 1
ATOM 2537 O O . LEU B 1 119 ? -6.645 -23.859 -13.727 1 98.31 119 LEU B O 1
ATOM 2541 N N . LEU B 1 120 ? -6.422 -23.469 -11.547 1 98.19 120 LEU B N 1
ATOM 2542 C CA . LEU B 1 120 ? -7.125 -24.688 -11.164 1 98.19 120 LEU B CA 1
ATOM 2543 C C . LEU B 1 120 ? -8.594 -24.406 -10.867 1 98.19 120 LEU B C 1
ATOM 2545 O O . LEU B 1 120 ? -8.906 -23.578 -10.008 1 98.19 120 LEU B O 1
ATOM 2549 N N . ASP B 1 121 ? -9.406 -25.078 -11.586 1 96.94 121 ASP B N 1
ATOM 2550 C CA . ASP B 1 121 ? -10.852 -24.984 -11.383 1 96.94 121 ASP B CA 1
ATOM 2551 C C . ASP B 1 121 ? -11.375 -26.219 -10.641 1 96.94 121 ASP B C 1
ATOM 2553 O O . ASP B 1 121 ? -10.742 -27.266 -10.648 1 96.94 121 ASP B O 1
ATOM 2557 N N . VAL B 1 122 ? -12.508 -25.984 -9.961 1 94.88 122 VAL B N 1
ATOM 2558 C CA . VAL B 1 122 ? -13.109 -27.094 -9.211 1 94.88 122 VAL B CA 1
ATOM 2559 C C . VAL B 1 122 ? -14.594 -26.797 -8.977 1 94.88 122 VAL B C 1
ATOM 2561 O O . VAL B 1 122 ? -15 -25.641 -8.867 1 94.88 122 VAL B O 1
ATOM 2564 N N . ASP B 1 123 ? -15.297 -27.891 -8.914 1 92.81 123 ASP B N 1
ATOM 2565 C CA . ASP B 1 123 ? -16.688 -27.75 -8.492 1 92.81 123 ASP B CA 1
ATOM 2566 C C . ASP B 1 123 ? -16.766 -27.141 -7.09 1 92.81 123 ASP B C 1
ATOM 2568 O O . ASP B 1 123 ? -16 -27.516 -6.195 1 92.81 123 ASP B O 1
ATOM 2572 N N . LEU B 1 124 ? -17.719 -26.219 -6.914 1 89.25 124 LEU B N 1
ATOM 2573 C CA . LEU B 1 124 ? -17.812 -25.469 -5.668 1 89.25 124 LEU B CA 1
ATOM 2574 C C . LEU B 1 124 ? -18.094 -26.391 -4.492 1 89.25 124 LEU B C 1
ATOM 2576 O O . LEU B 1 124 ? -17.516 -26.219 -3.412 1 89.25 124 LEU B O 1
ATOM 2580 N N . ASN B 1 125 ? -18.953 -27.312 -4.711 1 86.25 125 ASN B N 1
ATOM 2581 C CA . ASN B 1 125 ? -19.281 -28.25 -3.641 1 86.25 125 ASN B CA 1
ATOM 2582 C C . ASN B 1 125 ? -18.078 -29.094 -3.242 1 86.25 125 ASN B C 1
ATOM 2584 O O . ASN B 1 125 ? -17.844 -29.344 -2.057 1 86.25 125 ASN B O 1
ATOM 2588 N N . GLU B 1 126 ? -17.375 -29.5 -4.152 1 88.25 126 GLU B N 1
ATOM 2589 C CA . GLU B 1 126 ? -16.156 -30.266 -3.879 1 88.25 126 GLU B CA 1
ATOM 2590 C C . GLU B 1 126 ? -15.117 -29.422 -3.152 1 88.25 126 GLU B C 1
ATOM 2592 O O . GLU B 1 126 ? -14.445 -29.906 -2.24 1 88.25 126 GLU B O 1
ATOM 2597 N N . ALA B 1 127 ? -14.906 -28.219 -3.607 1 87.06 127 ALA B N 1
ATOM 2598 C CA . ALA B 1 127 ? -13.961 -27.312 -2.963 1 87.06 127 ALA B CA 1
ATOM 2599 C C . ALA B 1 127 ? -14.273 -27.156 -1.479 1 87.06 127 ALA B C 1
ATOM 2601 O O . ALA B 1 127 ? -13.367 -27.188 -0.641 1 87.06 127 ALA B O 1
ATOM 2602 N N . LEU B 1 128 ? -15.477 -27 -1.192 1 83.38 128 LEU B N 1
ATOM 2603 C CA . LEU B 1 128 ? -15.922 -26.812 0.184 1 83.38 128 LEU B CA 1
ATOM 2604 C C . LEU B 1 128 ? -15.641 -28.062 1.023 1 83.38 128 LEU B C 1
ATOM 2606 O O . LEU B 1 128 ? -15.281 -27.953 2.197 1 83.38 128 LEU B O 1
ATOM 2610 N N . LYS B 1 129 ? -15.898 -29.234 0.447 1 82.38 129 LYS B N 1
ATOM 2611 C CA . LYS B 1 129 ? -15.617 -30.484 1.132 1 82.38 129 LYS B CA 1
ATOM 2612 C C . LYS B 1 129 ? -14.141 -30.609 1.493 1 82.38 129 LYS B C 1
ATOM 2614 O O . LYS B 1 129 ? -13.797 -31.062 2.588 1 82.38 129 LYS B O 1
ATOM 2619 N N . ARG B 1 130 ? -13.336 -30.234 0.65 1 80.56 130 ARG B N 1
ATOM 2620 C CA . ARG B 1 130 ? -11.891 -30.312 0.843 1 80.56 130 ARG B CA 1
ATOM 2621 C C . ARG B 1 130 ? -11.43 -29.375 1.956 1 80.56 130 ARG B C 1
ATOM 2623 O O . ARG B 1 130 ? -10.461 -29.656 2.656 1 80.56 130 ARG B O 1
ATOM 2630 N N . MET B 1 131 ? -12.031 -28.219 2.125 1 76.44 131 MET B N 1
ATOM 2631 C CA . MET B 1 131 ? -11.656 -27.234 3.131 1 76.44 131 MET B CA 1
ATOM 2632 C C . MET B 1 131 ? -12.195 -27.609 4.504 1 76.44 131 MET B C 1
ATOM 2634 O O . MET B 1 131 ? -11.898 -26.953 5.5 1 76.44 131 MET B O 1
ATOM 2638 N N . GLU B 1 132 ? -12.578 -28.797 4.727 1 66.31 132 GLU B N 1
ATOM 2639 C CA . GLU B 1 132 ? -13.195 -29.203 5.984 1 66.31 132 GLU B CA 1
ATOM 2640 C C . GLU B 1 132 ? -13.992 -28.062 6.605 1 66.31 132 GLU B C 1
ATOM 2642 O O . GLU B 1 132 ? -13.992 -27.891 7.828 1 66.31 132 GLU B O 1
ATOM 2647 N N . SER B 1 133 ? -14.414 -27.125 5.879 1 55.16 133 SER B N 1
ATOM 2648 C CA . SER B 1 133 ? -15.094 -25.938 6.41 1 55.16 133 SER B CA 1
ATOM 2649 C C . SER B 1 133 ? -16.391 -26.328 7.105 1 55.16 133 SER B C 1
ATOM 2651 O O . SER B 1 133 ? -17.125 -27.203 6.629 1 55.16 133 SER B O 1
ATOM 2653 N N . ARG B 1 134 ? -16.391 -26.234 8.391 1 46.78 134 ARG B N 1
ATOM 2654 C CA . ARG B 1 134 ? -17.609 -26.406 9.18 1 46.78 134 ARG B CA 1
ATOM 2655 C C . ARG B 1 134 ? -18.766 -25.625 8.562 1 46.78 134 ARG B C 1
ATOM 2657 O O . ARG B 1 134 ? -18.562 -24.656 7.836 1 46.78 134 ARG B O 1
ATOM 2664 N N . GLU B 1 135 ? -20.109 -26.031 8.867 1 41.97 135 GLU B N 1
ATOM 2665 C CA . GLU B 1 135 ? -21.469 -25.828 8.367 1 41.97 135 GLU B CA 1
ATOM 2666 C C . GLU B 1 135 ? -21.797 -24.344 8.234 1 41.97 135 GLU B C 1
ATOM 2668 O O . GLU B 1 135 ? -22.469 -23.938 7.289 1 41.97 135 GLU B O 1
ATOM 2673 N N . LYS B 1 136 ? -21.641 -23.609 9.312 1 45.31 136 LYS B N 1
ATOM 2674 C CA . LYS B 1 136 ? -22.531 -22.453 9.375 1 45.31 136 LYS B CA 1
ATOM 2675 C C . LYS B 1 136 ? -22.203 -21.469 8.25 1 45.31 136 LYS B C 1
ATOM 2677 O O . LYS B 1 136 ? -23.062 -20.656 7.871 1 45.31 136 LYS B O 1
ATOM 2682 N N . GLU B 1 137 ? -21.047 -21 8.156 1 50.19 137 GLU B N 1
ATOM 2683 C CA . GLU B 1 137 ? -20.781 -19.844 7.297 1 50.19 137 GLU B CA 1
ATOM 2684 C C . GLU B 1 137 ? -20.562 -20.266 5.848 1 50.19 137 GLU B C 1
ATOM 2686 O O . GLU B 1 137 ? -19.812 -19.625 5.109 1 50.19 137 GLU B O 1
ATOM 2691 N N . ILE B 1 138 ? -21.156 -21.422 5.484 1 52.16 138 ILE B N 1
ATOM 2692 C CA . ILE B 1 138 ? -20.953 -22.188 4.266 1 52.16 138 ILE B CA 1
ATOM 2693 C C . ILE B 1 138 ? -21.562 -21.438 3.076 1 52.16 138 ILE B C 1
ATOM 2695 O O . ILE B 1 138 ? -20.922 -21.312 2.029 1 52.16 138 ILE B O 1
ATOM 2699 N N . PHE B 1 139 ? -22.75 -20.984 3.246 1 48.84 139 PHE B N 1
ATOM 2700 C CA . PHE B 1 139 ? -23.422 -20.375 2.102 1 48.84 139 PHE B CA 1
ATOM 2701 C C . PHE B 1 139 ? -22.719 -19.094 1.671 1 48.84 139 PHE B C 1
ATOM 2703 O O . PHE B 1 139 ? -22.516 -18.859 0.477 1 48.84 139 PHE B O 1
ATOM 2710 N N . GLU B 1 140 ? -22.422 -18.172 2.598 1 56 140 GLU B N 1
ATOM 2711 C CA . GLU B 1 140 ? -21.75 -16.922 2.275 1 56 140 GLU B CA 1
ATOM 2712 C C . GLU B 1 140 ? -20.391 -17.172 1.659 1 56 140 GLU B C 1
ATOM 2714 O O . GLU B 1 140 ? -19.984 -16.484 0.712 1 56 140 GLU B O 1
ATOM 2719 N N . LYS B 1 141 ? -20.016 -18.25 2.051 1 70.31 141 LYS B N 1
ATOM 2720 C CA . LYS B 1 141 ? -18.703 -18.609 1.532 1 70.31 141 LYS B CA 1
ATOM 2721 C C . LYS B 1 141 ? -18.797 -19.125 0.098 1 70.31 141 LYS B C 1
ATOM 2723 O O . LYS B 1 141 ? -17.938 -18.828 -0.736 1 70.31 141 LYS B O 1
ATOM 2728 N N . ILE B 1 142 ? -20 -19.672 -0.16 1 77.62 142 ILE B N 1
ATOM 2729 C CA . ILE B 1 142 ? -20.172 -20.25 -1.485 1 77.62 142 ILE B CA 1
ATOM 2730 C C . ILE B 1 142 ? -20.391 -19.141 -2.512 1 77.62 142 ILE B C 1
ATOM 2732 O O . ILE B 1 142 ? -19.812 -19.172 -3.604 1 77.62 142 ILE B O 1
ATOM 2736 N N . GLU B 1 143 ? -21.234 -18.25 -2.184 1 82.44 143 GLU B N 1
ATOM 2737 C CA . GLU B 1 143 ? -21.5 -17.141 -3.105 1 82.44 143 GLU B CA 1
ATOM 2738 C C . GLU B 1 143 ? -20.25 -16.328 -3.383 1 82.44 143 GLU B C 1
ATOM 2740 O O . GLU B 1 143 ? -20 -15.906 -4.516 1 82.44 143 GLU B O 1
ATOM 2745 N N . ILE B 1 144 ? -19.484 -16.172 -2.426 1 83.12 144 ILE B N 1
ATOM 2746 C CA . ILE B 1 144 ? -18.234 -15.43 -2.584 1 83.12 144 ILE B CA 1
ATOM 2747 C C . ILE B 1 144 ? -17.281 -16.203 -3.48 1 83.12 144 ILE B C 1
ATOM 2749 O O . ILE B 1 144 ? -16.656 -15.641 -4.387 1 83.12 144 ILE B O 1
ATOM 2753 N N . GLN B 1 145 ? -17.266 -17.469 -3.256 1 87.31 145 GLN B N 1
ATOM 2754 C CA . GLN B 1 145 ? -16.375 -18.297 -4.051 1 87.31 145 GLN B CA 1
ATOM 2755 C C . GLN B 1 145 ? -16.812 -18.359 -5.508 1 87.31 145 GLN B C 1
ATOM 2757 O O . GLN B 1 145 ? -15.984 -18.406 -6.414 1 87.31 145 GLN B O 1
ATOM 2762 N N . LYS B 1 146 ? -18.062 -18.391 -5.66 1 90.75 146 LYS B N 1
ATOM 2763 C CA . LYS B 1 146 ? -18.609 -18.359 -7.016 1 90.75 146 LYS B CA 1
ATOM 2764 C C . LYS B 1 146 ? -18.203 -17.078 -7.738 1 90.75 146 LYS B C 1
ATOM 2766 O O . LYS B 1 146 ? -17.797 -17.125 -8.898 1 90.75 146 LYS B O 1
ATOM 2771 N N . LYS B 1 147 ? -18.359 -15.992 -7.07 1 92.44 147 LYS B N 1
ATOM 2772 C CA . LYS B 1 147 ? -17.969 -14.703 -7.633 1 92.44 147 LYS B CA 1
ATOM 2773 C C . LYS B 1 147 ? -16.484 -14.68 -7.965 1 92.44 147 LYS B C 1
ATOM 2775 O O . LYS B 1 147 ? -16.078 -14.156 -9.008 1 92.44 147 LYS B O 1
ATOM 2780 N N . ILE B 1 148 ? -15.727 -15.227 -7.102 1 93.38 148 ILE B N 1
ATOM 2781 C CA . ILE B 1 148 ? -14.281 -15.273 -7.297 1 93.38 148 ILE B CA 1
ATOM 2782 C C . ILE B 1 148 ? -13.953 -16.141 -8.508 1 93.38 148 ILE B C 1
ATOM 2784 O O . ILE B 1 148 ? -13.133 -15.75 -9.352 1 93.38 148 ILE B O 1
ATOM 2788 N N . LYS B 1 149 ? -14.594 -17.297 -8.562 1 94.12 149 LYS B N 1
ATOM 2789 C CA . LYS B 1 149 ? -14.406 -18.188 -9.695 1 94.12 149 LYS B CA 1
ATOM 2790 C C . LYS B 1 149 ? -14.727 -17.484 -11.016 1 94.12 149 LYS B C 1
ATOM 2792 O O . LYS B 1 149 ? -13.945 -17.547 -11.969 1 94.12 149 LYS B O 1
ATOM 2797 N N . GLU B 1 150 ? -15.805 -16.797 -11.055 1 94.94 150 GLU B N 1
ATOM 2798 C CA . GLU B 1 150 ? -16.203 -16.031 -12.242 1 94.94 150 GLU B CA 1
ATOM 2799 C C . GLU B 1 150 ? -15.195 -14.922 -12.539 1 94.94 150 GLU B C 1
ATOM 2801 O O . GLU B 1 150 ? -14.93 -14.609 -13.703 1 94.94 150 GLU B O 1
ATOM 2806 N N . GLY B 1 151 ? -14.695 -14.336 -11.508 1 95.06 151 GLY B N 1
ATOM 2807 C CA . GLY B 1 151 ? -13.68 -13.305 -11.648 1 95.06 151 GLY B CA 1
ATOM 2808 C C . GLY B 1 151 ? -12.43 -13.797 -12.352 1 95.06 151 GLY B C 1
ATOM 2809 O O . GLY B 1 151 ? -11.883 -13.109 -13.211 1 95.06 151 GLY B O 1
ATOM 2810 N N . TYR B 1 152 ? -12.008 -15 -12 1 95.56 152 TYR B N 1
ATOM 2811 C CA . TYR B 1 152 ? -10.844 -15.586 -12.648 1 95.56 152 TYR B CA 1
ATOM 2812 C C . TYR B 1 152 ? -11.102 -15.812 -14.133 1 95.56 152 TYR B C 1
ATOM 2814 O O . TYR B 1 152 ? -10.25 -15.516 -14.977 1 95.56 152 TYR B O 1
ATOM 2822 N N . TYR B 1 153 ? -12.219 -16.281 -14.438 1 94.81 153 TYR B N 1
ATOM 2823 C CA . TYR B 1 153 ? -12.562 -16.531 -15.828 1 94.81 153 TYR B CA 1
ATOM 2824 C C . TYR B 1 153 ? -12.625 -15.234 -16.625 1 94.81 153 TYR B C 1
ATOM 2826 O O . TYR B 1 153 ? -12.164 -15.164 -17.766 1 94.81 153 TYR B O 1
ATOM 2834 N N . SER B 1 154 ? -13.242 -14.25 -16.031 1 93.94 154 SER B N 1
ATOM 2835 C CA . SER B 1 154 ? -13.297 -12.945 -16.672 1 93.94 154 SER B CA 1
ATOM 2836 C C . SER B 1 154 ? -11.898 -12.391 -16.938 1 93.94 154 SER B C 1
ATOM 2838 O O . SER B 1 154 ? -11.625 -11.844 -18 1 93.94 154 SER B O 1
ATOM 2840 N N . LEU B 1 155 ? -11.055 -12.562 -15.961 1 93.25 155 LEU B N 1
ATOM 2841 C CA . LEU B 1 155 ? -9.688 -12.086 -16.062 1 93.25 155 LEU B CA 1
ATOM 2842 C C . LEU B 1 155 ? -8.945 -12.789 -17.203 1 93.25 155 LEU B C 1
ATOM 2844 O O . LEU B 1 155 ? -8.289 -12.141 -18.016 1 93.25 155 LEU B O 1
ATOM 2848 N N . ILE B 1 156 ? -9.062 -14.062 -17.312 1 91.62 156 ILE B N 1
ATOM 2849 C CA . ILE B 1 156 ? -8.359 -14.883 -18.297 1 91.62 156 ILE B CA 1
ATOM 2850 C C . ILE B 1 156 ? -8.883 -14.578 -19.688 1 91.62 156 ILE B C 1
ATOM 2852 O O . ILE B 1 156 ? -8.117 -14.602 -20.672 1 91.62 156 ILE B O 1
ATOM 2856 N N . ASN B 1 157 ? -10.07 -14.25 -19.766 1 90.06 157 ASN B N 1
ATOM 2857 C CA . ASN B 1 157 ? -10.695 -14.023 -21.062 1 90.06 157 ASN B CA 1
ATOM 2858 C C . ASN B 1 157 ? -10.531 -12.586 -21.531 1 90.06 157 ASN B C 1
ATOM 2860 O O . ASN B 1 157 ? -10.859 -12.25 -22.672 1 90.06 157 ASN B O 1
ATOM 2864 N N . SER B 1 158 ? -9.969 -11.812 -20.656 1 84.62 158 SER B N 1
ATOM 2865 C CA . SER B 1 158 ? -9.758 -10.414 -21.016 1 84.62 158 SER B CA 1
ATOM 2866 C C . SER B 1 158 ? -8.484 -10.25 -21.844 1 84.62 158 SER B C 1
ATOM 2868 O O . SER B 1 158 ? -7.477 -10.898 -21.578 1 84.62 158 SER B O 1
ATOM 2870 N N . GLU B 1 159 ? -8.383 -10.047 -23.141 1 67.81 159 GLU B N 1
ATOM 2871 C CA . GLU B 1 159 ? -7.254 -10 -24.062 1 67.81 159 GLU B CA 1
ATOM 2872 C C . GLU B 1 159 ? -6.273 -8.898 -23.672 1 67.81 159 GLU B C 1
ATOM 2874 O O . GLU B 1 159 ? -5.086 -8.977 -24 1 67.81 159 GLU B O 1
ATOM 2879 N N . ASN B 1 160 ? -6.676 -7.957 -22.938 1 62.72 160 ASN B N 1
ATOM 2880 C CA . ASN B 1 160 ? -5.781 -6.809 -22.828 1 62.72 160 ASN B CA 1
ATOM 2881 C C . ASN B 1 160 ? -5.668 -6.332 -21.375 1 62.72 160 ASN B C 1
ATOM 2883 O O . ASN B 1 160 ? -5.812 -5.137 -21.094 1 62.72 160 ASN B O 1
ATOM 2887 N N . GLU B 1 161 ? -5.066 -7.379 -20.766 1 76.56 161 GLU B N 1
ATOM 2888 C CA . GLU B 1 161 ? -5 -6.961 -19.375 1 76.56 161 GLU B CA 1
ATOM 2889 C C . GLU B 1 161 ? -3.555 -6.832 -18.906 1 76.56 161 GLU B C 1
ATOM 2891 O O . GLU B 1 161 ? -2.648 -7.418 -19.5 1 76.56 161 GLU B O 1
ATOM 2896 N N . LYS B 1 162 ? -3.369 -5.891 -18.156 1 90.06 162 LYS B N 1
ATOM 2897 C CA . LYS B 1 162 ? -2.104 -5.742 -17.453 1 90.06 162 LYS B CA 1
ATOM 2898 C C . LYS B 1 162 ? -1.646 -7.074 -16.859 1 90.06 162 LYS B C 1
ATOM 2900 O O . LYS B 1 162 ? -2.471 -7.891 -16.438 1 90.06 162 LYS B O 1
ATOM 2905 N N . PHE B 1 163 ? -0.49 -7.695 -17.078 1 95.56 163 PHE B N 1
ATOM 2906 C CA . PHE B 1 163 ? 0.16 -8.875 -16.516 1 95.56 163 PHE B CA 1
ATOM 2907 C C . PHE B 1 163 ? -0.164 -10.117 -17.344 1 95.56 163 PHE B C 1
ATOM 2909 O O . PHE B 1 163 ? -0.302 -11.211 -16.781 1 95.56 163 PHE B O 1
ATOM 2916 N N . MET B 1 164 ? -0.449 -9.953 -18.562 1 96.12 164 MET B N 1
ATOM 2917 C CA . MET B 1 164 ? -0.635 -11.109 -19.438 1 96.12 164 MET B CA 1
ATOM 2918 C C . MET B 1 164 ? 0.631 -11.953 -19.5 1 96.12 164 MET B C 1
ATOM 2920 O O . MET B 1 164 ? 1.682 -11.477 -19.938 1 96.12 164 MET B O 1
ATOM 2924 N N . PRO B 1 165 ? 0.426 -13.25 -19.062 1 96.56 165 PRO B N 1
ATOM 2925 C CA . PRO B 1 165 ? 1.629 -14.086 -19.094 1 96.56 165 PRO B CA 1
ATOM 2926 C C . PRO B 1 165 ? 2.117 -14.375 -20.516 1 96.56 165 PRO B C 1
ATOM 2928 O O . PRO B 1 165 ? 1.309 -14.5 -21.438 1 96.56 165 PRO B O 1
ATOM 2931 N N . LYS B 1 166 ? 3.428 -14.492 -20.641 1 94.81 166 LYS B N 1
ATOM 2932 C CA . LYS B 1 166 ? 4.059 -14.688 -21.938 1 94.81 166 LYS B CA 1
ATOM 2933 C C . LYS B 1 166 ? 3.457 -15.891 -22.656 1 94.81 166 LYS B C 1
ATOM 2935 O O . LYS B 1 166 ? 3.188 -15.836 -23.859 1 94.81 166 LYS B O 1
ATOM 2940 N N . TYR B 1 167 ? 3.256 -16.953 -21.984 1 96.81 167 TYR B N 1
ATOM 2941 C CA . TYR B 1 167 ? 2.77 -18.188 -22.594 1 96.81 167 TYR B CA 1
ATOM 2942 C C . TYR B 1 167 ? 1.293 -18.406 -22.281 1 96.81 167 TYR B C 1
ATOM 2944 O O . TYR B 1 167 ? 0.779 -19.516 -22.406 1 96.81 167 TYR B O 1
ATOM 2952 N N . GLY B 1 168 ? 0.633 -17.422 -21.719 1 95.75 168 GLY B N 1
ATOM 2953 C CA . GLY B 1 168 ? -0.805 -17.422 -21.5 1 95.75 168 GLY B CA 1
ATOM 2954 C C . GLY B 1 168 ? -1.22 -18.188 -20.25 1 95.75 168 GLY B C 1
ATOM 2955 O O . GLY B 1 168 ? -0.486 -18.219 -19.266 1 95.75 168 GLY B O 1
ATOM 2956 N N . PHE B 1 169 ? -2.496 -18.641 -20.297 1 97 169 PHE B N 1
ATOM 2957 C CA . PHE B 1 169 ? -3.117 -19.328 -19.172 1 97 169 PHE B CA 1
ATOM 2958 C C . PHE B 1 169 ? -3.373 -20.797 -19.5 1 97 169 PHE B C 1
ATOM 2960 O O . PHE B 1 169 ? -3.66 -21.141 -20.641 1 97 169 PHE B O 1
ATOM 2967 N N . ILE B 1 170 ? -3.221 -21.641 -18.516 1 97.81 170 ILE B N 1
ATOM 2968 C CA . ILE B 1 170 ? -3.705 -23.031 -18.531 1 97.81 170 ILE B CA 1
ATOM 2969 C C . ILE B 1 170 ? -4.848 -23.172 -17.531 1 97.81 170 ILE B C 1
ATOM 2971 O O . ILE B 1 170 ? -4.758 -22.688 -16.391 1 97.81 170 ILE B O 1
ATOM 2975 N N . ILE B 1 171 ? -5.934 -23.781 -17.969 1 97.88 171 ILE B N 1
ATOM 2976 C CA . ILE B 1 171 ? -7.047 -24.047 -17.062 1 97.88 171 ILE B CA 1
ATOM 2977 C C . ILE B 1 171 ? -7.211 -25.562 -16.891 1 97.88 171 ILE B C 1
ATOM 2979 O O . ILE B 1 171 ? -7.348 -26.297 -17.875 1 97.88 171 ILE B O 1
ATOM 2983 N N . ILE B 1 172 ? -7.148 -26.016 -15.656 1 98.38 172 ILE B N 1
ATOM 2984 C CA . ILE B 1 172 ? -7.293 -27.438 -15.352 1 98.38 172 ILE B CA 1
ATOM 2985 C C . ILE B 1 172 ? -8.453 -27.641 -14.383 1 98.38 172 ILE B C 1
ATOM 2987 O O . ILE B 1 172 ? -8.5 -27.016 -13.32 1 98.38 172 ILE B O 1
ATOM 2991 N N . ASP B 1 173 ? -9.383 -28.438 -14.734 1 97.62 173 ASP B N 1
ATOM 2992 C CA . ASP B 1 173 ? -10.469 -28.828 -13.836 1 97.62 173 ASP B CA 1
ATOM 2993 C C . ASP B 1 173 ? -10.039 -29.984 -12.945 1 97.62 173 ASP B C 1
ATOM 2995 O O . ASP B 1 173 ? -9.75 -31.078 -13.43 1 97.62 173 ASP B O 1
ATOM 2999 N N . THR B 1 174 ? -10.055 -29.719 -11.648 1 97.62 174 THR B N 1
ATOM 3000 C CA . THR B 1 174 ? -9.57 -30.719 -10.719 1 97.62 174 THR B CA 1
ATOM 3001 C C . THR B 1 174 ? -10.734 -31.531 -10.156 1 97.62 174 THR B C 1
ATOM 3003 O O . THR B 1 174 ? -10.531 -32.438 -9.328 1 97.62 174 THR B O 1
ATOM 3006 N N . THR B 1 175 ? -11.93 -31.281 -10.602 1 96.56 175 THR B N 1
ATOM 3007 C CA . THR B 1 175 ? -13.125 -31.922 -10.07 1 96.56 175 THR B CA 1
ATOM 3008 C C . THR B 1 175 ? -13.055 -33.438 -10.258 1 96.56 175 THR B C 1
ATOM 3010 O O . THR B 1 175 ? -12.812 -33.938 -11.359 1 96.56 175 THR B O 1
ATOM 3013 N N . SER B 1 176 ? -13.25 -34.188 -9.188 1 95.31 176 SER B N 1
ATOM 3014 C CA . SER B 1 176 ? -13.336 -35.625 -9.172 1 95.31 176 SER B CA 1
ATOM 3015 C C . SER B 1 176 ? -12.07 -36.281 -9.742 1 95.31 176 SER B C 1
ATOM 3017 O O . SER B 1 176 ? -12.141 -37.312 -10.406 1 95.31 176 SER B O 1
ATOM 3019 N N . LYS B 1 177 ? -10.938 -35.656 -9.594 1 96.88 177 LYS B N 1
ATOM 3020 C CA . LYS B 1 177 ? -9.656 -36.188 -10.039 1 96.88 177 LYS B CA 1
ATOM 3021 C C . LYS B 1 177 ? -8.703 -36.375 -8.859 1 96.88 177 LYS B C 1
ATOM 3023 O O . LYS B 1 177 ? -8.766 -35.625 -7.875 1 96.88 177 LYS B O 1
ATOM 3028 N N . SER B 1 178 ? -7.871 -37.344 -9.047 1 96.75 178 SER B N 1
ATOM 3029 C CA . SER B 1 178 ? -6.848 -37.562 -8.031 1 96.75 178 SER B CA 1
ATOM 3030 C C . SER B 1 178 ? -5.715 -36.562 -8.164 1 96.75 178 SER B C 1
ATOM 3032 O O . SER B 1 178 ? -5.57 -35.906 -9.203 1 96.75 178 SER B O 1
ATOM 3034 N N . ILE B 1 179 ? -4.914 -36.438 -7.145 1 97.56 179 ILE B N 1
ATOM 3035 C CA . ILE B 1 179 ? -3.764 -35.531 -7.121 1 97.56 179 ILE B CA 1
ATOM 3036 C C . ILE B 1 179 ? -2.822 -35.875 -8.273 1 97.56 179 ILE B C 1
ATOM 3038 O O . ILE B 1 179 ? -2.34 -35 -8.977 1 97.56 179 ILE B O 1
ATOM 3042 N N . THR B 1 180 ? -2.625 -37.188 -8.516 1 98.38 180 THR B N 1
ATOM 3043 C CA . THR B 1 180 ? -1.701 -37.656 -9.547 1 98.38 180 THR B CA 1
ATOM 3044 C C . THR B 1 180 ? -2.244 -37.344 -10.938 1 98.38 180 THR B C 1
ATOM 3046 O O . THR B 1 180 ? -1.491 -36.938 -11.82 1 98.38 180 THR B O 1
ATOM 3049 N N . GLN B 1 181 ? -3.527 -37.531 -11.125 1 98.5 181 GLN B N 1
ATOM 3050 C CA . GLN B 1 181 ? -4.152 -37.219 -12.406 1 98.5 181 GLN B CA 1
ATOM 3051 C C . GLN B 1 181 ? -4.012 -35.71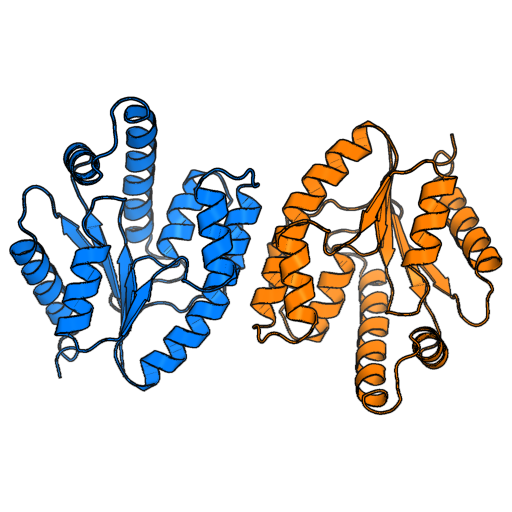9 -12.734 1 98.5 181 GLN B C 1
ATOM 3053 O O . GLN B 1 181 ? -3.66 -35.344 -13.852 1 98.5 181 GLN B O 1
ATOM 3058 N N . VAL B 1 182 ? -4.309 -34.906 -11.75 1 98.62 182 VAL B N 1
ATOM 3059 C CA . VAL B 1 182 ? -4.219 -33.469 -11.93 1 98.62 182 VAL B CA 1
ATOM 3060 C C . VAL B 1 182 ? -2.771 -33.062 -12.211 1 98.62 182 VAL B C 1
ATOM 3062 O O . VAL B 1 182 ? -2.504 -32.25 -13.117 1 98.62 182 VAL B O 1
ATOM 3065 N N . PHE B 1 183 ? -1.819 -33.625 -11.492 1 98.69 183 PHE B N 1
ATOM 3066 C CA . PHE B 1 183 ? -0.395 -33.375 -11.664 1 98.69 183 PHE B CA 1
ATOM 3067 C C . PHE B 1 183 ? 0.039 -33.656 -13.102 1 98.69 183 PHE B C 1
ATOM 3069 O O . PHE B 1 183 ? 0.691 -32.812 -13.734 1 98.69 183 PHE B O 1
ATOM 3076 N N . ASP B 1 184 ? -0.36 -34.812 -13.617 1 98.62 184 ASP B N 1
ATOM 3077 C CA . ASP B 1 184 ? 0.021 -35.219 -14.969 1 98.62 184 ASP B CA 1
ATOM 3078 C C . ASP B 1 184 ? -0.571 -34.281 -16 1 98.62 184 ASP B C 1
ATOM 3080 O O . ASP B 1 184 ? 0.1 -33.906 -16.969 1 98.62 184 ASP B O 1
ATOM 3084 N N . GLU B 1 185 ? -1.803 -33.906 -15.781 1 98.69 185 GLU B N 1
ATOM 3085 C CA . GLU B 1 185 ? -2.461 -33 -16.703 1 98.69 185 GLU B CA 1
ATOM 3086 C C . GLU B 1 185 ? -1.76 -31.625 -16.719 1 98.69 185 GLU B C 1
ATOM 3088 O O . GLU B 1 185 ? -1.544 -31.047 -17.781 1 98.69 185 GLU B O 1
ATOM 3093 N N . ILE B 1 186 ? -1.385 -31.109 -15.547 1 98.75 186 ILE B N 1
ATOM 3094 C CA . ILE B 1 186 ? -0.714 -29.812 -15.438 1 98.75 186 ILE B CA 1
ATOM 3095 C C . ILE B 1 186 ? 0.653 -29.875 -16.109 1 98.75 186 ILE B C 1
ATOM 3097 O O . ILE B 1 186 ? 0.995 -29.016 -16.922 1 98.75 186 ILE B O 1
ATOM 3101 N N . LEU B 1 187 ? 1.392 -30.938 -15.758 1 98.44 187 LEU B N 1
ATOM 3102 C CA . LEU B 1 187 ? 2.746 -31.078 -16.281 1 98.44 187 LEU B CA 1
ATOM 3103 C C . LEU B 1 187 ? 2.732 -31.156 -17.797 1 98.44 187 LEU B C 1
ATOM 3105 O O . LEU B 1 187 ? 3.516 -30.469 -18.469 1 98.44 187 LEU B O 1
ATOM 3109 N N . ASN B 1 188 ? 1.84 -31.984 -18.359 1 98.31 188 ASN B N 1
ATOM 3110 C CA . ASN B 1 188 ? 1.731 -32.125 -19.812 1 98.31 188 ASN B CA 1
ATOM 3111 C C . ASN B 1 188 ? 1.373 -30.781 -20.469 1 98.31 188 ASN B C 1
ATOM 3113 O O . ASN B 1 188 ? 1.922 -30.438 -21.516 1 98.31 188 ASN B O 1
ATOM 3117 N N . ALA B 1 189 ? 0.457 -30.078 -19.875 1 98.5 189 ALA B N 1
ATOM 3118 C CA . ALA B 1 189 ? 0.036 -28.781 -20.406 1 98.5 189 ALA B CA 1
ATOM 3119 C C . ALA B 1 189 ? 1.183 -27.781 -20.375 1 98.5 189 ALA B C 1
ATOM 3121 O O . ALA B 1 189 ? 1.348 -26.984 -21.312 1 98.5 189 ALA B O 1
ATOM 3122 N N . ILE B 1 190 ? 1.975 -27.75 -19.297 1 98.5 190 ILE B N 1
ATOM 3123 C CA . ILE B 1 190 ? 3.111 -26.844 -19.172 1 98.5 190 ILE B CA 1
ATOM 3124 C C . ILE B 1 190 ? 4.148 -27.156 -20.25 1 98.5 190 ILE B C 1
ATOM 3126 O O . ILE B 1 190 ? 4.66 -26.25 -20.906 1 98.5 190 ILE B O 1
ATOM 3130 N N . ILE B 1 191 ? 4.402 -28.453 -20.469 1 97.38 191 ILE B N 1
ATOM 3131 C CA . ILE B 1 191 ? 5.395 -28.891 -21.438 1 97.38 191 ILE B CA 1
ATOM 3132 C C . ILE B 1 191 ? 4.93 -28.531 -22.844 1 97.38 191 ILE B C 1
ATOM 3134 O O . ILE B 1 191 ? 5.738 -28.156 -23.703 1 97.38 191 ILE B O 1
ATOM 3138 N N . ASP B 1 192 ? 3.695 -28.672 -23.078 1 97.31 192 ASP B N 1
ATOM 3139 C CA . ASP B 1 192 ? 3.141 -28.281 -24.375 1 97.31 192 ASP B CA 1
ATOM 3140 C C . ASP B 1 192 ? 3.375 -26.812 -24.656 1 97.31 192 ASP B C 1
ATOM 3142 O O . ASP B 1 192 ? 3.66 -26.422 -25.797 1 97.31 192 ASP B O 1
ATOM 3146 N N . LYS B 1 193 ? 3.273 -25.922 -23.656 1 97.06 193 LYS B N 1
ATOM 3147 C CA . LYS B 1 193 ? 3.416 -24.484 -23.812 1 97.06 193 LYS B CA 1
ATOM 3148 C C . LYS B 1 193 ? 4.883 -24.062 -23.797 1 97.06 193 LYS B C 1
ATOM 3150 O O . LYS B 1 193 ? 5.273 -23.109 -24.484 1 97.06 193 LYS B O 1
ATOM 3155 N N . ILE B 1 194 ? 5.613 -24.75 -22.953 1 97.06 194 ILE B N 1
ATOM 3156 C CA . ILE B 1 194 ? 7.027 -24.422 -22.781 1 97.06 194 ILE B CA 1
ATOM 3157 C C . ILE B 1 194 ? 7.863 -25.688 -22.922 1 97.06 194 ILE B C 1
ATOM 3159 O O . ILE B 1 194 ? 8.383 -26.203 -21.922 1 97.06 194 ILE B O 1
ATOM 3163 N N . PRO B 1 195 ? 8.117 -26.094 -24.109 1 92 195 PRO B N 1
ATOM 3164 C CA . PRO B 1 195 ? 8.766 -27.391 -24.344 1 92 195 PRO B CA 1
ATOM 3165 C C . PRO B 1 195 ? 10.164 -27.484 -23.734 1 92 195 PRO B C 1
ATOM 3167 O O . PRO B 1 195 ? 10.617 -28.562 -23.359 1 92 195 PRO B O 1
ATOM 3170 N N . ASP B 1 196 ? 10.875 -26.375 -23.562 1 91 196 ASP B N 1
ATOM 3171 C CA . ASP B 1 196 ? 12.258 -26.406 -23.094 1 91 196 ASP B CA 1
ATOM 3172 C C . ASP B 1 196 ? 12.32 -26.25 -21.578 1 91 196 ASP B C 1
ATOM 3174 O O . ASP B 1 196 ? 13.398 -26.047 -21.016 1 91 196 ASP B O 1
ATOM 3178 N N . ILE B 1 197 ? 11.133 -26.438 -20.891 1 92.69 197 ILE B N 1
ATOM 3179 C CA . ILE B 1 197 ? 11.109 -26.125 -19.469 1 92.69 197 ILE B CA 1
ATOM 3180 C C . ILE B 1 197 ? 11.758 -27.266 -18.688 1 92.69 197 ILE B C 1
ATOM 3182 O O . ILE B 1 197 ? 12.312 -27.062 -17.609 1 92.69 197 ILE B O 1
ATOM 3186 N N . ILE B 1 198 ? 11.617 -28.531 -19.172 1 83.31 198 ILE B N 1
ATOM 3187 C CA . ILE B 1 198 ? 12.258 -29.672 -18.516 1 83.31 198 ILE B CA 1
ATOM 3188 C C . ILE B 1 198 ? 13.68 -29.844 -19.047 1 83.31 198 ILE B C 1
ATOM 3190 O O . ILE B 1 198 ? 13.891 -29.922 -20.266 1 83.31 198 ILE B O 1
ATOM 3194 N N . GLN B 1 199 ? 14.742 -29.359 -18.281 1 63.56 199 GLN B N 1
ATOM 3195 C CA . GLN B 1 199 ? 16.094 -29.625 -18.75 1 63.56 199 GLN B CA 1
ATOM 3196 C C . GLN B 1 199 ? 16.406 -31.109 -18.719 1 63.56 199 GLN B C 1
ATOM 3198 O O . GLN B 1 199 ? 15.875 -31.844 -17.875 1 63.56 199 GLN B O 1
#

pLDDT: mean 92.84, std 11.05, range [41.97, 98.94]

Sequence (398 aa):
MNKFIVFEGIDGCGKTTQAKLIAEKLNAKFTFEPTDGKIGKSIREILSGSKCQKETLALLFAADRVEHVSKIEEDLKKSHVVSDRYVYSSIVYQMSQGIPKDFIYTINDYAKTPDLVVLLDVDLNEALKRMESREKEIFEKIEIQKKIKEGYYSLINSENEKFMPKYGFIIIDTTSKSITQVFDEILNAIIDKIPDIIQMNKFIVFEGIDGCGKTTQAKLIAEKLNAKFTFEPTDGKIGKSIREILSGSKCQKETLALLFAADRVEHVSKIEEDLKKSHVVSDRYVYSSIVYQMSQGIPKDFIYTINDYAKTPDLVVLLDVDLNEALKRMESREKEIFEKIEIQKKIKEGYYSLINSENEKFMPKYGFIIIDTTSKSITQVFDEILNAIIDKIPDIIQ